Protein AF-A0A318HS80-F1 (afdb_monomer)

Mean predicted aligned error: 11.72 Å

Nearest PDB structures (foldseek):
  7biz-assembly2_B  TM=9.054E-01  e=2.515E-29  Bacteroides thetaiotaomicron
  8blw-assembly1_B  TM=9.350E-01  e=1.839E-28  Bacteroides thetaiotaomicron VPI-5482
  7biz-assembly1_A  TM=9.042E-01  e=4.080E-29  Bacteroides thetaiotaomicron
  9fct-assembly1_A  TM=7.811E-01  e=2.958E-12  Bacteroides thetaiotaomicron VPI-5482
  4e9k-assembly1_A-2  TM=7.019E-01  e=5.640E-12  Bacteroides ovatus ATCC 8483

Organism: NCBI:txid1122991

Radius of gyration: 33.53 Å; Cα contacts (8 Å, |Δi|>4): 1499; chains: 1; bounding box: 97×44×102 Å

Foldseek 3Di:
DDDDDPPPPPPPPDPQDLLQWFFQDDDQWDFWWQFWPFWFAAFWLCACVQVPDDPPDAGRVVRVSVCVQATPQNQHKHWRHAFQRKIKTFTRTWFFFDPPDFFKFFAFAADAQAFQWKWKKFAAPSQNPLDRPGDIFTQDKQCCPPPVVQKDAFKKKKWAADFQAWIKMAIPVGDIDTQGDAPVGRDGRGNPNDDRMDMGTGMAHHFQWDADPVPRDIGGAADDARTYRRYHVVPRRRRTHGQQSTADSVRHTDDDRTTGMMMITRRYHDANPNVTHRITMTRIMGGPCSVVRVVSNVVSLVPFWQFVLSKPDDADPQFKFQDDADPVQAWDWDWGDGRQKIWIKIGRRVVNDIATKMKGQAQDLADDDVPPQLRAFNHRAGPPRRRMWIKHADDAKHDWTFGGNHLFAAQWFWWKKAARNQLVCCQAVALVPFADPVRHRHDAAQKWKKKKKWFAGSVRDIDIDMDIQWDRPDPDLQPTKHQNAIAIDGRNVRGGGGIIMMGMAIDTADPVHHSRGRIMIIRGTSHDDPPDHRIDGDCPDDDPPPDDPPFFDFPWKADPVGHTDPDDDAAWMWTAGPVRDIDTDHDD

Solvent-accessible surface area (backbone atoms only — not comparable to full-atom values): 31114 Å² total; per-residue (Å²): 142,83,83,82,82,77,83,76,80,80,83,75,86,60,84,76,62,78,54,56,56,39,43,77,55,80,64,86,78,58,53,24,29,54,41,36,80,40,52,51,51,27,47,22,82,48,34,51,56,29,54,67,67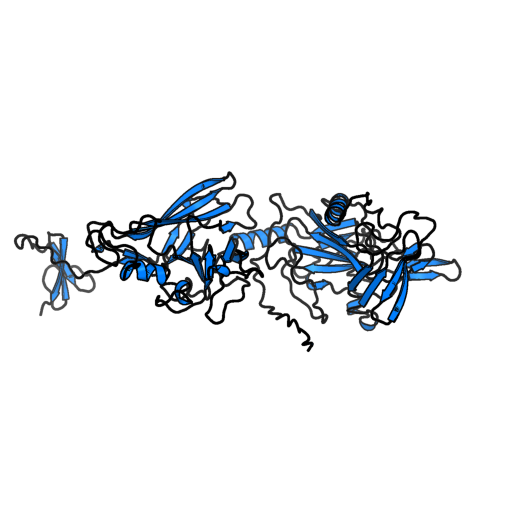,56,96,86,50,44,57,69,54,51,9,45,47,46,21,75,29,22,27,74,68,61,55,36,67,34,53,11,14,24,49,43,3,24,41,29,33,27,44,36,38,32,46,40,48,51,89,96,50,60,29,33,35,41,34,32,78,19,43,95,50,42,25,26,42,12,43,40,31,39,22,41,46,76,80,65,80,87,57,96,80,48,73,74,23,43,41,64,25,40,56,62,74,76,42,48,91,58,46,41,75,79,37,36,43,35,43,38,68,38,89,90,49,52,31,41,34,40,36,80,85,77,51,70,55,63,51,66,76,60,94,88,44,87,68,51,32,56,50,86,66,56,70,64,61,50,75,34,70,43,59,35,51,63,87,46,70,46,68,41,89,90,78,68,50,69,34,16,55,54,71,81,38,44,28,37,9,26,40,32,73,85,42,55,74,38,29,33,39,40,55,80,32,19,18,45,100,83,68,45,80,42,90,55,71,45,34,38,35,42,35,43,26,13,18,32,84,55,71,51,69,94,76,29,55,45,39,20,35,44,17,36,41,36,52,68,46,58,68,58,17,50,53,50,28,53,49,25,65,73,67,34,34,22,43,45,70,75,45,95,70,79,57,45,100,81,32,39,33,58,51,53,82,40,98,86,26,48,77,23,76,32,75,52,48,23,40,41,34,37,39,45,16,32,13,23,59,75,74,75,45,63,37,28,50,28,44,21,51,28,57,53,41,60,53,88,48,72,82,74,24,64,52,11,28,41,69,22,54,20,70,98,71,31,63,20,21,34,36,35,35,44,79,72,55,34,69,54,36,32,46,54,67,37,76,61,25,45,63,41,45,21,32,31,34,28,31,11,7,44,26,46,42,24,45,66,66,24,57,85,74,47,62,36,100,86,64,42,46,20,67,47,84,63,30,40,34,36,42,40,41,35,35,28,26,66,87,68,50,78,39,76,48,77,45,66,52,23,43,22,59,55,90,51,60,73,69,18,31,32,34,63,30,65,25,69,43,82,36,47,90,60,40,46,24,29,29,40,31,44,33,70,51,59,63,48,52,54,101,91,41,72,52,55,56,53,40,35,24,40,28,32,36,42,44,79,85,85,84,63,77,11,65,41,60,47,77,71,71,86,76,79,76,89,71,75,86,88,56,78,45,78,73,47,36,22,39,82,90,67,50,78,46,97,63,94,57,77,41,58,28,41,36,32,30,68,80,72,49,73,46,82,44,81,36,127

InterPro domains:
  IPR027828 Protein of unknown function DUF4465 [PF14717] (350-525)

Sequence (588 aa):
MNKTLLLVAVLSLFGANASAQQYFTKTTPGKYIYKVVDYSPAPGQFVNKLPMFETGDDATKMAQKCTESLANNKGDLVTLGAFGGSIIFHFDHSVANVAGQKDFLIEGNAFEGNSEPGIVMVSKDVNRNGIADDPWYELSGSADRETPNKLVYGYEVTYTASPMQDIPWTDNKGGSGKVERNTYHSQEYYPLWMPAKITYKGTLLPKNAKQDPDTGFWSLSGFNWGYVDNKANSDKEGNSFDIDWAVDQNRKKVKLDFIDFIKVYCAEQQMAGWLGETSTEVKGAEDLHIEESVAAIDKALKEGVATFDDVDVNLSSDGYYMGMESDNGEAKTSYYISGNYRFSLTNIKKWNSWNDFAISNRTETSFKKLFPDQFNSCVGHGYNNSSNYCVLYVFGQSAPIEVVGKAEGEVVRGLYLTNSAYTLSNILDGDGFSQGATGKKGFEKGDWLLLTITGIKADSSETKTEVYLADYRSSNTAEHYYIGDWQWVDLSGMGAIKELKFSFSGSRSNQWGLTTASYVCIDNINGTDDGKSGRKYITTGVERTLKNDDEKREVARYTIDGRRINGPVKGINIVKYADGTTKKVVVE

pLDDT: mean 90.86, std 14.36, range [24.42, 98.94]

Structure (mmCIF, N/CA/C/O backbone):
data_AF-A0A318HS80-F1
#
_entry.id   AF-A0A318HS80-F1
#
loop_
_atom_site.group_PDB
_atom_site.id
_atom_site.type_symbol
_atom_site.label_atom_id
_atom_site.label_alt_id
_atom_site.label_comp_id
_atom_site.label_asym_id
_atom_site.label_entity_id
_atom_site.label_seq_id
_atom_site.pdbx_PDB_ins_code
_atom_site.Cartn_x
_atom_site.Cartn_y
_atom_site.Cartn_z
_atom_site.occupancy
_atom_site.B_iso_or_eq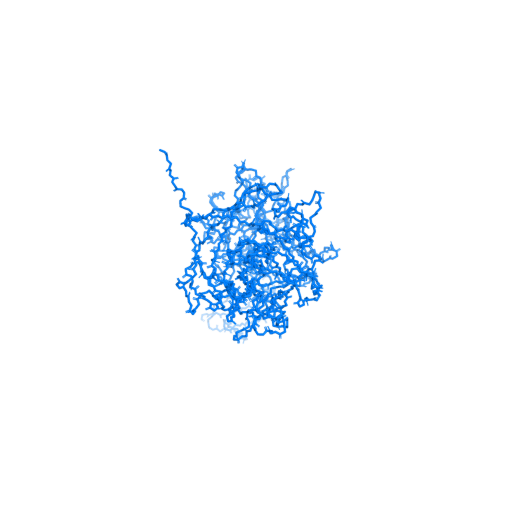uiv
_atom_site.auth_seq_id
_atom_site.auth_comp_id
_atom_site.auth_asym_id
_atom_site.auth_atom_id
_atom_site.pdbx_PDB_model_num
ATOM 1 N N . MET A 1 1 ? 30.690 -24.795 11.881 1.00 32.28 1 MET A N 1
ATOM 2 C CA . MET A 1 1 ? 29.846 -23.583 11.932 1.00 32.28 1 MET A CA 1
ATOM 3 C C . MET A 1 1 ? 29.705 -23.060 10.521 1.00 32.28 1 MET A C 1
ATOM 5 O O . MET A 1 1 ? 30.727 -22.802 9.909 1.00 32.28 1 MET A O 1
ATOM 9 N N . ASN A 1 2 ? 28.473 -23.054 10.011 1.00 26.20 2 ASN A N 1
ATOM 10 C CA . ASN A 1 2 ? 27.891 -22.117 9.040 1.00 26.20 2 ASN A CA 1
ATOM 11 C C . ASN A 1 2 ? 26.585 -22.763 8.571 1.00 26.20 2 ASN A C 1
ATOM 13 O O . ASN A 1 2 ? 26.559 -23.556 7.636 1.00 26.20 2 ASN A O 1
ATOM 17 N N . LYS A 1 3 ? 25.522 -22.518 9.346 1.00 27.53 3 LYS A N 1
ATOM 18 C CA . LYS A 1 3 ? 24.159 -22.906 8.989 1.00 27.53 3 LYS A CA 1
ATOM 19 C C . LYS A 1 3 ? 23.641 -21.865 8.005 1.00 27.53 3 LYS A C 1
ATOM 21 O O . LYS A 1 3 ? 23.478 -20.705 8.368 1.00 27.53 3 LYS A O 1
ATOM 26 N N . THR A 1 4 ? 23.422 -22.303 6.777 1.00 27.00 4 THR A N 1
ATOM 27 C CA . THR A 1 4 ? 22.710 -21.585 5.725 1.00 27.00 4 THR A CA 1
ATOM 28 C C . THR A 1 4 ? 21.303 -21.246 6.220 1.00 27.00 4 THR A C 1
ATOM 30 O O . THR A 1 4 ? 20.538 -22.148 6.564 1.00 27.00 4 THR A O 1
ATOM 33 N N . LEU A 1 5 ? 20.979 -19.955 6.301 1.00 27.30 5 LEU A N 1
ATOM 34 C CA . LEU A 1 5 ? 19.622 -19.478 6.554 1.00 27.30 5 LEU A CA 1
ATOM 35 C C . LEU A 1 5 ? 18.818 -19.688 5.261 1.00 27.30 5 LEU A C 1
ATOM 37 O O . LEU A 1 5 ? 19.005 -18.959 4.290 1.00 27.30 5 LEU A O 1
ATOM 41 N N . LEU A 1 6 ? 17.960 -20.709 5.221 1.00 24.42 6 LEU A N 1
ATOM 42 C CA . LEU A 1 6 ? 16.879 -20.761 4.240 1.00 24.42 6 LEU A CA 1
ATOM 43 C C . LEU A 1 6 ? 15.779 -19.814 4.731 1.00 24.42 6 LEU A C 1
ATOM 45 O O . LEU A 1 6 ? 15.060 -20.143 5.674 1.00 24.42 6 LEU A O 1
ATOM 49 N N . LEU A 1 7 ? 15.650 -18.648 4.097 1.00 26.38 7 LEU A N 1
ATOM 50 C CA . LEU A 1 7 ? 14.403 -17.890 4.131 1.00 26.38 7 LEU A CA 1
ATOM 51 C C . LEU A 1 7 ? 13.369 -18.678 3.323 1.00 26.38 7 LEU A C 1
ATOM 53 O O . LEU A 1 7 ? 13.391 -18.690 2.095 1.00 26.38 7 LEU A O 1
ATOM 57 N N . VAL A 1 8 ? 12.487 -19.380 4.026 1.00 24.80 8 VAL A N 1
ATOM 58 C CA . VAL A 1 8 ? 11.265 -19.926 3.441 1.00 24.80 8 VAL A CA 1
ATOM 59 C C . VAL A 1 8 ? 10.254 -18.786 3.434 1.00 24.80 8 VAL A C 1
ATOM 61 O O . VAL A 1 8 ? 9.654 -18.482 4.461 1.00 24.80 8 VAL A O 1
ATOM 64 N N . ALA A 1 9 ? 10.104 -18.123 2.288 1.00 27.89 9 ALA A N 1
ATOM 65 C CA . ALA A 1 9 ? 8.965 -17.252 2.039 1.00 27.89 9 ALA A CA 1
ATOM 66 C C . ALA A 1 9 ? 7.714 -18.140 1.988 1.00 27.89 9 ALA A C 1
ATOM 68 O O . ALA A 1 9 ? 7.537 -18.937 1.064 1.00 27.89 9 ALA A O 1
ATOM 69 N N . VAL A 1 10 ? 6.882 -18.063 3.024 1.00 28.00 10 VAL A N 1
ATOM 70 C CA . VAL A 1 10 ? 5.576 -18.720 3.037 1.00 28.00 10 VAL A CA 1
ATOM 71 C C . VAL A 1 10 ? 4.674 -17.912 2.108 1.00 28.00 10 VAL A C 1
ATOM 73 O O . VAL A 1 10 ? 4.146 -16.876 2.483 1.00 28.00 10 VAL A O 1
ATOM 76 N N . LEU A 1 11 ? 4.547 -18.369 0.862 1.00 35.28 11 LEU A N 1
ATOM 77 C CA . LEU A 1 11 ? 3.549 -17.885 -0.091 1.00 35.28 11 LEU A CA 1
ATOM 78 C C . LEU A 1 11 ? 2.165 -18.377 0.350 1.00 35.28 11 LEU A C 1
ATOM 80 O O . LEU A 1 11 ? 1.670 -19.401 -0.122 1.00 35.28 11 LEU A O 1
ATOM 84 N N . SER A 1 12 ? 1.532 -17.648 1.263 1.00 31.00 12 SER A N 1
ATOM 85 C CA . SER A 1 12 ? 0.092 -17.731 1.492 1.00 31.00 12 SER A CA 1
A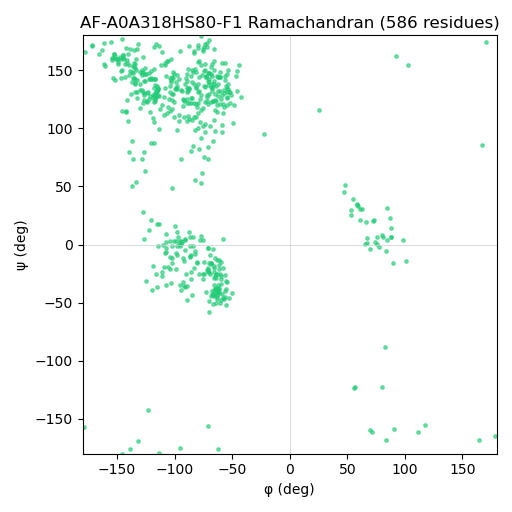TOM 86 C C . SER A 1 12 ? -0.625 -16.796 0.519 1.00 31.00 12 SER A C 1
ATOM 88 O O . SER A 1 12 ? -1.025 -15.694 0.869 1.00 31.00 12 SER A O 1
ATOM 90 N N . LEU A 1 13 ? -0.807 -17.256 -0.723 1.00 35.53 13 LEU A N 1
ATOM 91 C CA . LEU A 1 13 ? -1.817 -16.716 -1.641 1.00 35.53 13 LEU A CA 1
ATOM 92 C C . LEU A 1 13 ? -3.207 -17.144 -1.137 1.00 35.53 13 LEU A C 1
ATOM 94 O O . LEU A 1 13 ? -3.833 -18.051 -1.685 1.00 35.53 13 LEU A O 1
ATOM 98 N N . PHE A 1 14 ? -3.675 -16.520 -0.058 1.00 36.38 14 PHE A N 1
ATOM 99 C CA . PHE A 1 14 ? -5.106 -16.398 0.199 1.00 36.38 14 PHE A CA 1
ATOM 100 C C . PHE A 1 14 ? -5.572 -15.126 -0.495 1.00 36.38 14 PHE A C 1
ATOM 102 O O . PHE A 1 14 ? -4.862 -14.126 -0.471 1.00 36.38 14 PHE A O 1
ATOM 109 N N . GLY A 1 15 ? -6.706 -15.207 -1.197 1.00 36.09 15 GLY A N 1
ATOM 110 C CA . GLY A 1 15 ? -7.232 -14.119 -2.015 1.00 36.09 15 GLY A CA 1
ATOM 111 C C . GLY A 1 15 ? -7.247 -12.818 -1.228 1.00 36.09 15 GLY A C 1
ATOM 112 O O . GLY A 1 15 ? -8.083 -12.650 -0.346 1.00 36.09 15 GLY A O 1
ATOM 113 N N . ALA A 1 16 ? -6.294 -11.936 -1.536 1.00 38.00 16 ALA A N 1
ATOM 114 C CA . ALA A 1 16 ? -6.231 -10.605 -0.970 1.00 38.00 16 ALA A CA 1
ATOM 115 C C . ALA A 1 16 ? -7.552 -9.929 -1.322 1.00 38.00 16 ALA A C 1
ATOM 117 O O . ALA A 1 16 ? -7.865 -9.748 -2.501 1.00 38.00 16 ALA A O 1
ATOM 118 N N . ASN A 1 17 ? -8.345 -9.665 -0.286 1.00 46.44 17 ASN A N 1
ATOM 119 C CA . ASN A 1 17 ? -9.655 -9.057 -0.385 1.00 46.44 17 ASN A CA 1
ATOM 120 C C . ASN A 1 17 ? -9.595 -7.833 -1.314 1.00 46.44 17 ASN A C 1
ATOM 122 O O . ASN A 1 17 ? -8.629 -7.065 -1.298 1.00 46.44 17 ASN A O 1
ATOM 126 N N . ALA A 1 18 ? -10.673 -7.610 -2.066 1.00 43.62 18 ALA A N 1
ATOM 127 C CA . ALA A 1 18 ? -10.906 -6.406 -2.871 1.00 43.62 18 ALA A CA 1
ATOM 128 C C . ALA A 1 18 ? -10.895 -5.096 -2.040 1.00 43.62 18 ALA A C 1
ATOM 130 O O . ALA A 1 18 ? -11.176 -4.022 -2.558 1.00 43.62 18 ALA A O 1
ATOM 131 N N . SER A 1 19 ? -10.590 -5.175 -0.741 1.00 52.94 19 SER A N 1
ATOM 132 C CA . SER A 1 19 ? -10.599 -4.100 0.242 1.00 52.94 19 SER A CA 1
ATOM 133 C C . SER A 1 19 ? -9.298 -3.305 0.312 1.00 52.94 19 SER A C 1
ATOM 135 O O . SER A 1 19 ? -9.204 -2.481 1.213 1.00 52.94 19 SER A O 1
ATOM 137 N N . ALA A 1 20 ? -8.321 -3.533 -0.582 1.00 62.34 20 ALA A N 1
ATOM 138 C CA . ALA A 1 20 ? -6.996 -2.900 -0.536 1.00 62.34 20 ALA A CA 1
ATOM 139 C C . ALA A 1 20 ? -6.782 -1.727 -1.527 1.00 62.34 20 ALA A C 1
ATOM 141 O O . ALA A 1 20 ? -5.835 -0.964 -1.358 1.00 62.34 20 ALA A O 1
ATOM 142 N N . GLN A 1 21 ? -7.674 -1.514 -2.499 1.00 79.19 21 GLN A N 1
ATOM 143 C CA . GLN A 1 21 ? -7.544 -0.410 -3.465 1.00 79.19 21 GLN A CA 1
ATOM 144 C C . GLN A 1 21 ? -7.556 0.960 -2.780 1.00 79.19 21 GLN A C 1
ATOM 146 O O . GLN A 1 21 ? -8.198 1.128 -1.736 1.00 79.19 21 GLN A O 1
ATOM 151 N N . GLN A 1 22 ? -6.841 1.931 -3.341 1.00 80.88 22 GLN A N 1
ATOM 152 C CA . GLN A 1 22 ? -6.617 3.214 -2.683 1.00 80.88 22 GLN A CA 1
ATOM 153 C C . GLN A 1 22 ? -6.353 4.365 -3.657 1.00 80.88 22 GLN A C 1
ATOM 155 O O . GLN A 1 22 ? -5.950 4.181 -4.803 1.00 80.88 22 GLN A O 1
ATOM 160 N N . TYR A 1 23 ? -6.543 5.578 -3.141 1.00 84.38 23 TYR A N 1
ATOM 161 C CA . TYR A 1 23 ? -5.979 6.795 -3.711 1.00 84.38 23 TYR A CA 1
ATOM 162 C C . TYR A 1 23 ? -4.653 7.115 -3.013 1.00 84.38 23 TYR A C 1
ATOM 164 O O . TYR A 1 23 ? -4.592 7.141 -1.781 1.00 84.38 23 TYR A O 1
ATOM 172 N N . PHE A 1 24 ? -3.616 7.432 -3.788 1.00 80.94 24 PHE A N 1
ATOM 173 C CA . PHE A 1 24 ? -2.344 7.957 -3.280 1.00 80.94 24 PHE A CA 1
ATOM 174 C C . PHE A 1 24 ? -2.395 9.472 -3.044 1.00 80.94 24 PHE A C 1
ATOM 176 O O . PHE A 1 24 ? -1.580 10.013 -2.293 1.00 80.94 24 PHE A O 1
ATOM 183 N N . THR A 1 25 ? -3.346 10.177 -3.670 1.00 72.75 25 THR A N 1
ATOM 184 C CA . THR A 1 25 ? -3.517 11.631 -3.525 1.00 72.75 25 THR A CA 1
ATOM 185 C C . THR A 1 25 ? -4.968 12.037 -3.255 1.00 72.75 25 THR A C 1
ATOM 187 O O . THR A 1 25 ? -5.877 11.215 -3.257 1.00 72.75 25 THR A O 1
ATOM 190 N N . LYS A 1 26 ? -5.179 13.326 -2.951 1.00 52.12 26 LYS A N 1
ATOM 191 C CA . LYS A 1 26 ? -6.483 13.907 -2.586 1.00 52.12 26 LYS A CA 1
ATOM 192 C C . LYS A 1 26 ? -7.195 14.622 -3.753 1.00 52.12 26 LYS A C 1
ATOM 194 O O . LYS A 1 26 ? -8.218 15.261 -3.519 1.00 52.12 26 LYS A O 1
ATOM 199 N N . THR A 1 27 ? -6.639 14.605 -4.965 1.00 62.78 27 THR A N 1
ATOM 200 C CA . THR A 1 27 ? -7.206 15.285 -6.146 1.00 62.78 27 THR A CA 1
ATOM 201 C C . THR A 1 27 ? -8.051 14.337 -6.992 1.00 62.78 27 THR A C 1
ATOM 203 O O . THR A 1 27 ? -7.996 13.128 -6.799 1.00 62.78 27 THR A O 1
ATOM 206 N N . THR A 1 28 ? -8.845 14.878 -7.924 1.00 77.75 28 THR A N 1
ATOM 207 C CA . THR A 1 28 ? -9.486 14.069 -8.972 1.00 77.75 28 THR A CA 1
ATOM 208 C C . THR A 1 28 ? -8.414 13.222 -9.667 1.00 77.75 28 THR A C 1
ATOM 210 O O . THR A 1 28 ? -7.469 13.828 -10.181 1.00 77.75 28 THR A O 1
ATOM 213 N N . PRO A 1 29 ? -8.543 11.882 -9.666 1.00 84.38 29 PRO A N 1
ATOM 214 C CA . PRO A 1 29 ? -7.537 10.984 -10.218 1.00 84.38 29 PRO A CA 1
ATOM 215 C C . PRO A 1 29 ? -7.157 11.340 -11.652 1.00 84.38 29 PRO A C 1
ATOM 217 O O . PRO A 1 29 ? -8.020 11.584 -12.503 1.00 84.38 29 PRO A O 1
ATOM 220 N N . GLY A 1 30 ? -5.853 11.418 -11.898 1.00 89.25 30 GLY A N 1
ATOM 221 C CA . GLY A 1 30 ? -5.286 11.716 -13.203 1.00 89.25 30 GLY A CA 1
ATOM 222 C C . GLY A 1 30 ? -5.038 10.449 -14.014 1.00 89.25 30 GLY A C 1
ATOM 223 O O . GLY A 1 30 ? -4.583 9.443 -13.489 1.00 89.25 30 GLY A O 1
ATOM 224 N N . LYS A 1 31 ? -5.249 10.521 -15.331 1.00 94.62 31 LYS A N 1
ATOM 225 C CA . LYS A 1 31 ? -5.020 9.390 -16.245 1.00 94.62 31 LYS A CA 1
ATOM 226 C C . LYS A 1 31 ? -3.551 8.959 -16.359 1.00 94.62 31 LYS A C 1
ATOM 228 O O . LYS A 1 31 ? -3.254 7.879 -16.848 1.00 94.62 31 LYS A O 1
ATOM 233 N N . TYR A 1 32 ? -2.620 9.831 -15.994 1.00 97.69 32 TYR A N 1
ATOM 234 C CA . TYR A 1 32 ? -1.205 9.699 -16.330 1.00 97.69 32 TYR A CA 1
ATOM 235 C C . TYR A 1 32 ? -0.357 9.408 -15.100 1.00 97.69 32 TYR A C 1
ATOM 237 O O . TYR A 1 32 ? -0.808 9.619 -13.976 1.00 97.69 32 TYR A O 1
ATOM 245 N N . ILE A 1 33 ? 0.893 8.984 -15.327 1.00 97.94 33 ILE A N 1
ATOM 246 C CA . ILE A 1 33 ? 1.892 8.804 -14.263 1.00 97.94 33 ILE A CA 1
ATOM 247 C C . ILE A 1 33 ? 1.818 9.973 -13.280 1.00 97.94 33 ILE A C 1
ATOM 249 O O . ILE A 1 33 ? 1.916 11.139 -13.674 1.00 97.94 33 ILE A O 1
ATOM 253 N N . TYR A 1 34 ? 1.680 9.649 -11.998 1.00 95.81 34 TYR A N 1
ATOM 254 C CA . TYR A 1 34 ? 1.715 10.639 -10.935 1.00 95.81 34 TYR A CA 1
ATOM 255 C C . TYR A 1 34 ? 3.145 10.846 -10.440 1.00 95.81 34 TYR A C 1
ATOM 257 O O . TYR A 1 34 ? 3.602 11.984 -10.311 1.00 95.81 34 TYR A O 1
ATOM 265 N N . LYS A 1 35 ? 3.867 9.747 -10.181 1.00 96.00 35 LYS A N 1
ATOM 266 C CA . LYS A 1 35 ? 5.200 9.804 -9.577 1.00 96.00 35 LYS A CA 1
ATOM 267 C C . LYS A 1 35 ? 6.075 8.605 -9.935 1.00 96.00 35 LYS A C 1
ATOM 269 O O . LYS A 1 35 ? 5.611 7.470 -9.970 1.00 96.00 35 LYS A O 1
ATOM 274 N N . VAL A 1 36 ? 7.365 8.876 -10.122 1.00 98.50 36 VAL A N 1
ATOM 275 C CA . VAL A 1 36 ? 8.447 7.884 -10.160 1.00 98.50 36 VAL A CA 1
ATOM 276 C C . VAL A 1 36 ? 9.027 7.752 -8.750 1.00 98.50 36 VAL A C 1
ATOM 278 O O . VAL A 1 36 ? 9.418 8.749 -8.139 1.00 98.50 36 VAL A O 1
ATOM 281 N N . VAL A 1 37 ? 9.056 6.530 -8.220 1.00 97.06 37 VAL A N 1
ATOM 282 C CA . VAL A 1 37 ? 9.499 6.230 -6.845 1.00 97.06 37 VAL A CA 1
ATOM 283 C C . VAL A 1 37 ? 10.890 5.608 -6.781 1.00 97.06 37 VAL A C 1
ATOM 285 O O . VAL A 1 37 ? 11.542 5.724 -5.749 1.00 97.06 37 VAL A O 1
ATOM 288 N N . ASP A 1 38 ? 11.362 5.014 -7.878 1.00 98.38 38 ASP A N 1
ATOM 289 C CA . ASP A 1 38 ? 12.733 4.522 -8.014 1.00 98.38 38 ASP A CA 1
ATOM 290 C C . ASP A 1 38 ? 13.218 4.662 -9.462 1.00 98.38 38 ASP A C 1
ATOM 292 O O . ASP A 1 38 ? 12.452 4.476 -10.411 1.00 98.38 38 ASP A O 1
ATOM 296 N N . TYR A 1 39 ? 14.499 4.990 -9.620 1.00 98.75 39 TYR A N 1
ATOM 297 C CA . TYR A 1 39 ? 15.180 5.031 -10.910 1.00 98.75 39 TYR A CA 1
ATOM 298 C C . TYR A 1 39 ? 16.608 4.509 -10.753 1.00 98.75 39 TYR A C 1
ATOM 300 O O . TYR A 1 39 ? 17.447 5.100 -10.067 1.00 98.75 39 TYR A O 1
ATOM 308 N N . SER A 1 40 ? 16.870 3.384 -11.410 1.00 98.50 40 SER A N 1
ATOM 309 C CA . SER A 1 40 ? 18.100 2.611 -11.298 1.00 98.50 40 SER A CA 1
ATOM 310 C C . SER A 1 40 ? 18.552 2.189 -12.698 1.00 98.50 40 SER A C 1
ATOM 312 O O . SER A 1 40 ? 18.366 1.028 -13.072 1.00 98.50 40 SER A O 1
ATOM 314 N N . PRO A 1 41 ? 19.084 3.121 -13.511 1.00 98.75 41 PRO A N 1
ATOM 315 C CA . PRO A 1 41 ? 19.527 2.829 -14.868 1.00 98.75 41 PRO A CA 1
ATOM 316 C C . PRO A 1 41 ? 20.820 2.014 -14.864 1.00 98.75 41 PRO A C 1
ATOM 318 O O . PRO A 1 41 ? 21.710 2.223 -14.037 1.00 98.75 41 PRO A O 1
ATOM 321 N N . ALA A 1 42 ? 20.952 1.118 -15.835 1.00 98.81 42 ALA A N 1
ATOM 322 C CA . ALA A 1 42 ? 22.221 0.478 -16.144 1.00 98.81 42 ALA A CA 1
ATOM 323 C C . ALA A 1 42 ? 23.082 1.434 -16.988 1.00 98.81 42 ALA A C 1
ATOM 325 O O . ALA A 1 42 ? 22.584 2.459 -17.446 1.00 98.81 42 ALA A O 1
ATOM 326 N N . PRO A 1 43 ? 24.373 1.144 -17.213 1.00 98.75 43 PRO A N 1
ATOM 327 C CA . PRO A 1 43 ? 25.217 2.005 -18.032 1.00 98.75 43 PRO A CA 1
ATOM 328 C C . PRO A 1 43 ? 24.704 2.150 -19.472 1.00 98.75 43 PRO A C 1
ATOM 330 O O . PRO A 1 43 ? 24.224 1.175 -20.049 1.00 98.75 43 PRO A O 1
ATOM 333 N N . GLY A 1 44 ? 24.863 3.337 -20.061 1.00 98.12 44 GLY A N 1
ATOM 334 C CA . GLY A 1 44 ? 24.395 3.620 -21.421 1.00 98.12 44 GLY A CA 1
ATOM 335 C C . GLY A 1 44 ? 24.733 5.025 -21.923 1.00 98.12 44 GLY A C 1
ATOM 336 O O . GLY A 1 44 ? 25.108 5.915 -21.155 1.00 98.12 44 GLY A O 1
ATOM 337 N N . GLN A 1 45 ? 24.595 5.235 -23.228 1.00 97.31 45 GLN A N 1
ATOM 338 C CA . GLN A 1 45 ? 24.983 6.444 -23.949 1.00 97.31 45 GLN A CA 1
ATOM 339 C C . GLN A 1 45 ? 24.109 7.667 -23.652 1.00 97.31 45 GLN A C 1
ATOM 341 O O . GLN A 1 45 ? 24.520 8.792 -23.948 1.00 97.31 45 GLN A O 1
ATOM 346 N N . PHE A 1 46 ? 22.924 7.483 -23.067 1.00 97.94 46 PHE A N 1
ATOM 347 C CA . PHE A 1 46 ? 22.040 8.568 -22.620 1.00 97.94 46 PHE A CA 1
ATOM 348 C C . PHE A 1 46 ? 21.994 8.730 -21.097 1.00 97.94 46 PHE A C 1
ATOM 350 O O . PHE A 1 46 ? 21.442 9.713 -20.589 1.00 97.94 46 PHE A O 1
ATOM 357 N N . VAL A 1 47 ? 22.627 7.819 -20.355 1.00 98.38 47 VAL A N 1
ATOM 358 C CA . VAL A 1 47 ? 22.718 7.902 -18.896 1.00 98.38 47 VAL A CA 1
ATOM 359 C C . VAL A 1 47 ? 23.452 9.186 -18.514 1.00 98.38 47 VAL A C 1
ATOM 361 O O . VAL A 1 47 ? 24.342 9.659 -19.229 1.00 98.38 47 VAL A O 1
ATOM 364 N N . ASN A 1 48 ? 23.017 9.791 -17.406 1.00 98.38 48 ASN A N 1
ATOM 365 C CA . ASN A 1 48 ? 23.397 11.130 -16.943 1.00 98.38 48 ASN A CA 1
ATOM 366 C C . ASN A 1 48 ? 22.916 12.298 -17.834 1.00 98.38 48 ASN A C 1
ATOM 368 O O . ASN A 1 48 ? 23.207 13.446 -17.499 1.00 98.38 48 ASN A O 1
ATOM 372 N N . LYS A 1 49 ? 22.180 12.047 -18.930 1.00 97.94 49 LYS A N 1
ATOM 373 C CA . LYS A 1 49 ? 21.538 13.082 -19.766 1.00 97.94 49 LYS A CA 1
ATOM 374 C C . LYS A 1 49 ? 20.012 13.027 -19.757 1.00 97.94 49 LYS A C 1
ATOM 376 O O . LYS A 1 49 ? 19.400 14.091 -19.804 1.00 97.94 49 LYS A O 1
ATOM 381 N N . LEU A 1 50 ? 19.413 11.835 -19.706 1.00 97.69 50 LEU A N 1
ATOM 382 C CA . LEU A 1 50 ? 17.961 11.626 -19.796 1.00 97.69 50 LEU A CA 1
ATOM 383 C C . LEU A 1 50 ? 17.435 10.789 -18.603 1.00 97.69 50 LEU A C 1
ATOM 385 O O . LEU A 1 50 ? 17.241 9.586 -18.746 1.00 97.69 50 LEU A O 1
ATOM 389 N N . PRO A 1 51 ? 17.226 11.383 -17.411 1.00 98.00 51 PRO A N 1
ATOM 390 C CA . PRO A 1 51 ? 17.364 12.807 -17.102 1.00 98.00 51 PRO A CA 1
ATOM 391 C C . PRO A 1 51 ? 18.807 13.236 -16.793 1.00 98.00 51 PRO A C 1
ATOM 393 O O . PRO A 1 51 ? 19.697 12.419 -16.538 1.00 98.00 51 PRO A O 1
ATOM 396 N N . MET A 1 52 ? 19.035 14.552 -16.820 1.00 98.00 52 MET A N 1
ATOM 397 C CA . MET A 1 52 ? 20.346 15.158 -16.585 1.00 98.00 52 MET A CA 1
ATOM 398 C C . MET A 1 52 ? 20.779 14.990 -15.125 1.00 98.00 52 MET A C 1
ATOM 400 O O . MET A 1 52 ? 20.106 15.482 -14.215 1.00 98.00 52 MET A O 1
ATOM 404 N N . PHE A 1 53 ? 21.935 14.363 -14.916 1.00 98.38 53 PHE A N 1
ATOM 405 C CA . PHE A 1 53 ? 22.590 14.318 -13.610 1.00 98.38 53 PHE A CA 1
ATOM 406 C C . PHE A 1 53 ? 23.348 15.620 -13.342 1.00 98.38 53 PHE A C 1
ATOM 408 O O . PHE A 1 53 ? 24.069 16.127 -14.203 1.00 98.38 53 PHE A O 1
ATOM 415 N N . GLU A 1 54 ? 23.250 16.115 -12.114 1.00 98.06 54 GLU A N 1
ATOM 416 C CA . GLU A 1 54 ? 24.047 17.222 -11.602 1.00 98.06 54 GLU A CA 1
ATOM 417 C C . GLU A 1 54 ? 24.816 16.785 -10.352 1.00 98.06 54 GLU A C 1
ATOM 419 O O . GLU A 1 54 ? 24.365 15.959 -9.558 1.00 98.06 54 GLU A O 1
ATOM 424 N N . THR A 1 55 ? 26.007 17.352 -10.151 1.00 97.19 55 THR A N 1
ATOM 425 C CA . THR A 1 55 ? 26.833 17.043 -8.979 1.00 97.19 55 THR A CA 1
ATOM 426 C C . THR A 1 55 ? 26.046 17.265 -7.683 1.00 97.19 55 THR A C 1
ATOM 428 O O . THR A 1 55 ? 25.647 18.387 -7.378 1.00 97.19 55 THR A O 1
ATOM 431 N N . GLY A 1 56 ? 25.888 16.204 -6.887 1.00 95.81 56 GLY A N 1
ATOM 432 C CA . GLY A 1 56 ? 25.118 16.226 -5.638 1.00 95.81 56 GLY A CA 1
ATOM 433 C C . GLY A 1 56 ? 23.691 15.684 -5.764 1.00 95.81 56 GLY A C 1
ATOM 434 O O . GLY A 1 56 ? 22.944 15.729 -4.778 1.00 95.81 56 GLY A O 1
ATOM 435 N N . ASP A 1 57 ? 23.306 15.180 -6.936 1.00 98.38 57 ASP A N 1
ATOM 436 C CA . ASP A 1 57 ? 22.117 14.348 -7.080 1.00 98.38 57 ASP A CA 1
ATOM 437 C C . ASP A 1 57 ? 22.324 12.968 -6.452 1.00 98.38 57 ASP A C 1
ATOM 439 O O . ASP A 1 57 ? 23.371 12.335 -6.601 1.00 98.38 57 ASP A O 1
ATOM 443 N N . ASP A 1 58 ? 21.299 12.512 -5.740 1.00 97.81 58 ASP A N 1
ATOM 444 C CA . ASP A 1 58 ? 21.175 11.170 -5.184 1.00 97.81 58 ASP A CA 1
ATOM 445 C C . ASP A 1 58 ? 20.014 10.424 -5.870 1.00 97.81 58 ASP A C 1
ATOM 447 O O . ASP A 1 58 ? 19.347 10.961 -6.758 1.00 97.81 58 ASP A O 1
ATOM 451 N N . ALA A 1 59 ? 19.757 9.178 -5.463 1.00 97.56 59 ALA A N 1
ATOM 452 C CA . ALA A 1 59 ? 18.688 8.364 -6.045 1.00 97.56 59 ALA A CA 1
ATOM 453 C C . ALA A 1 59 ? 17.306 9.042 -5.956 1.00 97.56 59 ALA A C 1
ATOM 455 O O . ALA A 1 59 ? 16.550 9.026 -6.926 1.00 97.56 59 ALA A O 1
ATOM 456 N N . THR A 1 60 ? 17.001 9.700 -4.832 1.00 97.44 60 THR A N 1
ATOM 457 C CA . THR A 1 60 ? 15.728 10.407 -4.622 1.00 97.44 60 THR A CA 1
ATOM 458 C C . THR A 1 60 ? 15.562 11.557 -5.610 1.00 97.44 60 THR A C 1
ATOM 460 O O . THR A 1 60 ? 14.512 11.683 -6.241 1.00 97.44 60 THR A O 1
ATOM 463 N N . LYS A 1 61 ? 16.597 12.385 -5.789 1.00 98.56 61 LYS A N 1
ATOM 464 C CA . LYS A 1 61 ? 16.570 13.491 -6.756 1.00 98.56 61 LYS A CA 1
ATOM 465 C C . LYS A 1 61 ? 16.490 12.996 -8.194 1.00 98.56 61 LYS A C 1
ATOM 467 O O . LYS A 1 61 ? 15.757 13.575 -8.991 1.00 98.56 61 LYS A O 1
ATOM 472 N N . MET A 1 62 ? 17.189 11.915 -8.531 1.00 98.75 62 MET A N 1
ATOM 473 C CA . MET A 1 62 ? 17.129 11.348 -9.879 1.00 98.75 62 MET A CA 1
ATOM 474 C C . MET A 1 62 ? 15.748 10.754 -10.196 1.00 98.75 62 MET A C 1
ATOM 476 O O . MET A 1 62 ? 15.222 10.994 -11.284 1.00 98.75 62 MET A O 1
ATOM 480 N N . ALA A 1 63 ? 15.101 10.080 -9.240 1.00 98.62 63 ALA A N 1
ATOM 481 C CA . ALA A 1 63 ? 13.704 9.654 -9.370 1.00 98.62 63 ALA A CA 1
ATOM 482 C C . ALA A 1 63 ? 12.744 10.855 -9.485 1.00 98.62 63 ALA A C 1
ATOM 484 O O . ALA A 1 63 ? 11.809 10.845 -10.292 1.00 98.62 63 ALA A O 1
ATOM 485 N N . GLN A 1 64 ? 13.000 11.941 -8.748 1.00 98.62 64 GLN A N 1
ATOM 486 C CA . GLN A 1 64 ? 12.234 13.179 -8.886 1.00 98.62 64 GLN A CA 1
ATOM 487 C C . GLN A 1 64 ? 12.386 13.800 -10.285 1.00 98.62 64 GLN A C 1
ATOM 489 O O . GLN A 1 64 ? 11.382 14.164 -10.889 1.00 98.62 64 GLN A O 1
ATOM 494 N N . LYS A 1 65 ? 13.593 13.855 -10.853 1.00 98.75 65 LYS A N 1
ATOM 495 C CA . LYS A 1 65 ? 13.806 14.339 -12.229 1.00 98.75 65 LYS A CA 1
ATOM 496 C C . LYS A 1 65 ? 13.089 13.472 -13.272 1.00 98.75 65 LYS A C 1
ATOM 498 O O . LYS A 1 65 ? 12.546 13.996 -14.244 1.00 98.75 65 LYS A O 1
ATOM 503 N N . CYS A 1 66 ? 13.009 12.157 -13.052 1.00 98.81 66 CYS A N 1
ATOM 504 C CA . CYS A 1 66 ? 12.180 11.274 -13.880 1.00 98.81 66 CYS A CA 1
ATOM 505 C C . CYS A 1 66 ? 10.687 11.608 -13.741 1.00 98.81 66 CYS A C 1
ATOM 507 O O . CYS A 1 66 ? 9.983 11.705 -14.743 1.00 98.81 66 CYS A O 1
ATOM 509 N N . THR A 1 67 ? 10.205 11.862 -12.518 1.00 98.56 67 THR A N 1
ATOM 510 C CA . THR A 1 67 ? 8.831 12.350 -12.283 1.00 98.56 67 THR A CA 1
ATOM 511 C C . THR A 1 67 ? 8.582 13.643 -13.054 1.00 98.56 67 THR A C 1
ATOM 513 O O . THR A 1 67 ? 7.576 13.779 -13.741 1.00 98.56 67 THR A O 1
ATOM 516 N N . GLU A 1 68 ? 9.523 14.582 -13.001 1.00 98.25 68 GLU A N 1
ATOM 517 C CA . GLU A 1 68 ? 9.440 15.850 -13.718 1.00 98.25 68 GLU A CA 1
ATOM 518 C C . GLU A 1 68 ? 9.483 15.695 -15.241 1.00 98.25 68 GLU A C 1
ATOM 520 O O . GLU A 1 68 ? 9.043 16.622 -15.910 1.00 98.25 68 GLU A O 1
ATOM 525 N N . SER A 1 69 ? 9.954 14.567 -15.773 1.00 98.31 69 SER A N 1
ATOM 526 C CA . SER A 1 69 ? 9.993 14.267 -17.213 1.00 98.31 69 SER A CA 1
ATOM 527 C C . SER A 1 69 ? 8.718 13.552 -17.690 1.00 98.31 69 SER A C 1
ATOM 529 O O . SER A 1 69 ? 8.211 13.811 -18.778 1.00 98.31 69 SER A O 1
ATOM 531 N N . LEU A 1 70 ? 8.164 12.664 -16.857 1.00 98.38 70 LEU A N 1
ATOM 532 C CA . LEU A 1 70 ? 7.123 11.714 -17.268 1.00 98.38 70 LEU A CA 1
ATOM 533 C C . LEU A 1 70 ? 5.725 12.046 -16.736 1.00 98.38 70 LEU A C 1
ATOM 535 O O . LEU A 1 70 ? 4.726 11.781 -17.409 1.00 98.38 70 LEU A O 1
ATOM 539 N N . ALA A 1 71 ? 5.627 12.591 -15.521 1.00 95.75 71 ALA A N 1
ATOM 540 C CA . ALA A 1 71 ? 4.350 12.716 -14.832 1.00 95.75 71 ALA A CA 1
ATOM 541 C C . ALA A 1 71 ? 3.413 13.720 -15.509 1.00 95.75 71 ALA A C 1
ATOM 543 O O . ALA A 1 71 ? 3.854 14.697 -16.119 1.00 95.75 71 ALA A O 1
ATOM 544 N N . ASN A 1 72 ? 2.106 13.511 -15.346 1.00 93.06 72 ASN A N 1
ATOM 545 C CA . ASN A 1 72 ? 1.060 14.391 -15.876 1.00 93.06 72 ASN A CA 1
ATOM 546 C C . ASN A 1 72 ? 1.165 14.624 -17.397 1.00 93.06 72 ASN A C 1
ATOM 548 O O . ASN A 1 72 ? 0.932 15.736 -17.872 1.00 93.06 72 ASN A O 1
ATOM 552 N N . ASN A 1 73 ? 1.519 13.577 -18.154 1.00 95.00 73 ASN A N 1
ATOM 553 C CA . ASN A 1 73 ? 1.616 13.586 -19.619 1.00 95.00 73 ASN A CA 1
ATOM 554 C C . ASN A 1 73 ? 2.609 14.605 -20.197 1.00 95.00 73 ASN A C 1
ATOM 556 O O . ASN A 1 73 ? 2.380 15.171 -21.266 1.00 95.00 73 ASN A O 1
ATOM 560 N N . LYS A 1 74 ? 3.711 14.874 -19.490 1.00 94.88 74 LYS A N 1
ATOM 561 C CA . LYS A 1 74 ? 4.774 15.729 -20.034 1.00 94.88 74 LYS A CA 1
ATOM 562 C C . LYS A 1 74 ? 5.423 15.124 -21.276 1.00 94.88 74 LYS A C 1
ATOM 564 O O . LYS A 1 74 ? 5.682 15.851 -22.231 1.00 94.88 74 LYS A O 1
ATOM 569 N N . GLY A 1 75 ? 5.611 13.804 -21.287 1.00 91.19 75 GLY A N 1
ATOM 570 C CA . GLY A 1 75 ? 6.055 13.085 -22.477 1.00 91.19 75 GLY A CA 1
ATOM 571 C C . GLY A 1 75 ? 7.529 13.295 -22.833 1.00 91.19 75 GLY A C 1
ATOM 572 O O . GLY A 1 75 ? 7.883 13.109 -24.000 1.00 91.19 75 GLY A O 1
ATOM 573 N N . ASP A 1 76 ? 8.376 13.707 -21.882 1.00 97.06 76 ASP A N 1
ATOM 574 C CA . ASP A 1 76 ? 9.829 13.717 -22.077 1.00 97.06 76 ASP A CA 1
ATOM 575 C C . ASP A 1 76 ? 10.388 12.286 -21.984 1.00 97.06 76 ASP A C 1
ATOM 577 O O . ASP A 1 76 ? 9.703 11.362 -21.553 1.00 97.06 76 ASP A O 1
ATOM 581 N N . LEU A 1 77 ? 11.636 12.084 -22.407 1.00 97.12 77 LEU A N 1
ATOM 582 C CA . LEU A 1 77 ? 12.245 10.755 -22.484 1.00 97.12 77 LEU A CA 1
ATOM 583 C C . LEU A 1 77 ? 13.157 10.475 -21.283 1.00 97.12 77 LEU A C 1
ATOM 585 O O . LEU A 1 77 ? 14.010 11.298 -20.943 1.00 97.12 77 LEU A O 1
ATOM 589 N N . VAL A 1 78 ? 13.018 9.291 -20.690 1.00 98.75 78 VAL A N 1
ATOM 590 C CA . VAL A 1 78 ? 13.925 8.741 -19.674 1.00 98.75 78 VAL A CA 1
ATOM 591 C C . VAL A 1 78 ? 14.582 7.484 -20.227 1.00 98.75 78 VAL A C 1
ATOM 593 O O . VAL A 1 78 ? 13.882 6.608 -20.733 1.00 98.75 78 VAL A O 1
ATOM 596 N N . THR A 1 79 ? 15.909 7.394 -20.110 1.00 98.69 79 THR A N 1
ATOM 597 C CA . THR A 1 79 ? 16.663 6.217 -20.549 1.00 98.69 79 THR A CA 1
ATOM 598 C C . THR A 1 79 ? 16.800 5.179 -19.446 1.00 98.69 79 THR A C 1
ATOM 600 O O . THR A 1 79 ? 16.921 5.548 -18.281 1.00 98.69 79 THR A O 1
ATOM 603 N N . LEU A 1 80 ? 16.813 3.888 -19.775 1.00 98.81 80 LEU A N 1
ATOM 604 C CA . LEU A 1 80 ? 17.119 2.840 -18.792 1.00 98.81 80 LEU A CA 1
ATOM 605 C C . LEU A 1 80 ? 18.551 2.300 -18.915 1.00 98.81 80 LEU A C 1
ATOM 607 O O . LEU A 1 80 ? 19.054 1.702 -17.963 1.00 98.81 80 LEU A O 1
ATOM 611 N N . GLY A 1 81 ? 19.237 2.555 -20.026 1.00 98.50 81 GLY A N 1
ATOM 612 C CA . GLY A 1 81 ? 20.532 1.965 -20.348 1.00 98.50 81 GLY A CA 1
ATOM 613 C C . GLY A 1 81 ? 20.436 0.470 -20.671 1.00 98.50 81 GLY A C 1
ATOM 614 O O . GLY A 1 81 ? 19.376 -0.056 -21.013 1.00 98.50 81 GLY A O 1
ATOM 615 N N . ALA A 1 82 ? 21.569 -0.226 -20.560 1.00 98.62 82 ALA A N 1
ATOM 616 C CA . ALA A 1 82 ? 21.684 -1.655 -20.862 1.00 98.62 82 ALA A CA 1
ATOM 617 C C . ALA A 1 82 ? 20.809 -2.565 -19.961 1.00 98.62 82 ALA A C 1
ATOM 619 O O . ALA A 1 82 ? 20.064 -2.107 -19.089 1.00 98.62 82 ALA A O 1
ATOM 620 N N . PHE A 1 83 ? 20.923 -3.891 -20.131 1.00 98.81 83 PHE A N 1
ATOM 621 C CA . PHE A 1 83 ? 20.104 -4.865 -19.405 1.00 98.81 83 PHE A CA 1
ATOM 622 C C . PHE A 1 83 ? 20.004 -4.570 -17.904 1.00 98.81 83 PHE A C 1
ATOM 624 O O . PHE A 1 83 ? 21.021 -4.416 -17.213 1.00 98.81 83 PHE A O 1
ATOM 631 N N . GLY A 1 84 ? 18.773 -4.619 -17.398 1.00 98.62 84 GLY A N 1
ATOM 632 C CA . GLY A 1 84 ? 18.442 -4.545 -15.981 1.00 98.62 84 GLY A CA 1
ATOM 633 C C . GLY A 1 84 ? 18.222 -3.133 -15.453 1.00 98.62 84 GLY A C 1
ATOM 634 O O . GLY A 1 84 ? 17.596 -2.986 -14.401 1.00 98.62 84 GLY A O 1
ATOM 635 N N . GLY A 1 85 ? 18.661 -2.113 -16.194 1.00 98.81 85 GLY A N 1
ATOM 636 C CA . GLY A 1 85 ? 18.316 -0.733 -15.901 1.00 98.81 85 GLY A CA 1
ATOM 637 C C . GLY A 1 85 ? 16.804 -0.548 -15.848 1.00 98.81 85 GLY A C 1
ATOM 638 O O . GLY A 1 85 ? 16.083 -1.143 -16.651 1.00 98.81 85 GLY A O 1
ATOM 639 N N . SER A 1 86 ? 16.306 0.186 -14.854 1.00 98.88 86 SER A N 1
ATOM 640 C CA . SER A 1 86 ? 14.881 0.161 -14.522 1.00 98.88 86 SER A CA 1
ATOM 641 C C . SER A 1 86 ? 14.337 1.445 -13.912 1.00 98.88 86 SER A C 1
ATOM 643 O O . SER A 1 86 ? 15.074 2.259 -13.353 1.00 98.88 86 SER A O 1
ATOM 645 N N . ILE A 1 87 ? 13.018 1.588 -14.010 1.00 98.94 87 ILE A N 1
ATOM 646 C CA . ILE A 1 87 ? 12.225 2.662 -13.416 1.00 98.94 87 ILE A CA 1
ATOM 647 C C . ILE A 1 87 ? 10.985 2.071 -12.747 1.00 98.94 87 ILE A C 1
ATOM 649 O O . ILE A 1 87 ? 10.393 1.126 -13.271 1.00 98.94 87 ILE A O 1
ATOM 653 N N . ILE A 1 88 ? 10.591 2.628 -11.600 1.00 98.88 88 ILE A N 1
ATOM 654 C CA . ILE A 1 88 ? 9.361 2.274 -10.887 1.00 98.88 88 ILE A CA 1
ATOM 655 C C . ILE A 1 88 ? 8.496 3.518 -10.736 1.00 98.88 88 ILE A C 1
ATOM 657 O O . ILE A 1 88 ? 8.953 4.537 -10.215 1.00 98.88 88 ILE A O 1
ATOM 661 N N . PHE A 1 89 ? 7.236 3.432 -11.147 1.00 98.69 89 PHE A N 1
ATOM 662 C CA . PHE A 1 89 ? 6.274 4.523 -11.045 1.00 98.69 89 PHE A CA 1
ATOM 663 C C . PHE A 1 89 ? 4.893 4.031 -10.612 1.00 98.69 89 PHE A C 1
ATOM 665 O O . PHE A 1 89 ? 4.614 2.832 -10.601 1.00 98.69 89 PHE A O 1
ATOM 672 N N . HIS A 1 90 ? 4.033 4.981 -10.258 1.00 97.56 90 HIS A N 1
ATOM 673 C CA . HIS A 1 90 ? 2.624 4.737 -9.981 1.00 97.56 90 HIS A CA 1
ATOM 674 C C . HIS A 1 90 ? 1.739 5.891 -10.465 1.00 97.56 90 HIS A C 1
ATOM 676 O O . HIS A 1 90 ? 2.198 7.025 -10.672 1.00 97.56 90 HIS A O 1
ATOM 682 N N . PHE A 1 91 ? 0.456 5.583 -10.635 1.00 96.81 91 PHE A N 1
ATOM 683 C CA . PHE A 1 91 ? -0.615 6.564 -10.799 1.00 96.81 91 PHE A CA 1
ATOM 684 C C . PHE A 1 91 ? -1.019 7.127 -9.430 1.00 96.81 91 PHE A C 1
ATOM 686 O O . PHE A 1 91 ? -0.565 6.660 -8.386 1.00 96.81 91 PHE A O 1
ATOM 693 N N . ASP A 1 92 ? -1.860 8.156 -9.390 1.00 92.25 92 ASP A N 1
ATOM 694 C CA . ASP A 1 92 ? -2.351 8.705 -8.118 1.00 92.25 92 ASP A CA 1
ATOM 695 C C . ASP A 1 92 ? -3.449 7.844 -7.461 1.00 92.25 92 ASP A C 1
ATOM 697 O O . ASP A 1 92 ? -4.013 8.232 -6.435 1.00 92.25 92 ASP A O 1
ATOM 701 N N . HIS A 1 93 ? -3.707 6.662 -8.018 1.00 91.88 93 HIS A N 1
ATOM 702 C CA . HIS A 1 93 ? -4.716 5.692 -7.618 1.00 91.88 93 HIS A CA 1
ATOM 703 C C . HIS A 1 93 ? -4.283 4.263 -8.002 1.00 91.88 93 HIS A C 1
ATOM 705 O O . HIS A 1 93 ? -3.379 4.082 -8.820 1.00 91.88 93 HIS A O 1
ATOM 711 N N . SER A 1 94 ? -4.930 3.255 -7.413 1.00 94.44 94 SER A N 1
ATOM 712 C CA . SER A 1 94 ? -4.819 1.857 -7.849 1.00 94.44 94 SER A CA 1
ATOM 713 C C . SER A 1 94 ? -5.461 1.655 -9.230 1.00 94.44 94 SER A C 1
ATOM 715 O O . SER A 1 94 ? -6.612 2.043 -9.419 1.00 94.44 94 SER A O 1
ATOM 717 N N . VAL A 1 95 ? -4.774 0.987 -10.160 1.00 97.44 95 VAL A N 1
ATOM 718 C CA . VAL A 1 95 ? -5.287 0.677 -11.511 1.00 97.44 95 VAL A CA 1
ATOM 719 C C . VAL A 1 95 ? -6.060 -0.637 -11.485 1.00 97.44 95 VAL A C 1
ATOM 721 O O . VAL A 1 95 ? -5.505 -1.675 -11.109 1.00 97.44 95 VAL A O 1
ATOM 724 N N . ALA A 1 96 ? -7.334 -0.612 -11.875 1.00 95.50 96 ALA A N 1
ATOM 725 C CA . ALA A 1 96 ? -8.178 -1.803 -11.900 1.00 95.50 96 ALA A CA 1
ATOM 726 C C . ALA A 1 96 ? -7.766 -2.787 -13.005 1.00 95.50 96 ALA A C 1
ATOM 728 O O . ALA A 1 96 ? -7.442 -2.390 -14.119 1.00 95.50 96 ALA A O 1
ATOM 729 N N . ASN A 1 97 ? -7.851 -4.089 -12.711 1.00 96.69 97 ASN A N 1
ATOM 730 C CA . ASN A 1 97 ? -7.825 -5.124 -13.743 1.00 96.69 97 ASN A CA 1
ATOM 731 C C . ASN A 1 97 ? -9.235 -5.300 -14.325 1.00 96.69 97 ASN A C 1
ATOM 733 O O . ASN A 1 97 ? -10.142 -5.821 -13.659 1.00 96.69 97 ASN A O 1
ATOM 737 N N . VAL A 1 98 ? -9.421 -4.868 -15.570 1.00 96.00 98 VAL A N 1
ATOM 738 C CA . VAL A 1 98 ? -10.683 -4.947 -16.295 1.00 96.00 98 VAL A CA 1
ATOM 739 C C . VAL A 1 98 ? -10.682 -6.188 -17.178 1.00 96.00 98 VAL A C 1
ATOM 741 O O . VAL A 1 98 ? -10.063 -6.254 -18.238 1.00 96.00 98 VAL A O 1
ATOM 744 N N . ALA A 1 99 ? -11.458 -7.185 -16.752 1.00 92.56 99 ALA A N 1
ATOM 745 C CA . ALA A 1 99 ? -11.494 -8.500 -17.379 1.00 92.56 99 ALA A CA 1
ATOM 746 C C . ALA A 1 99 ? -11.645 -8.444 -18.914 1.00 92.56 99 ALA A C 1
ATOM 748 O O . ALA A 1 99 ? -12.655 -7.976 -19.446 1.00 92.56 99 ALA A O 1
ATOM 749 N N . GLY A 1 100 ? -10.660 -9.013 -19.614 1.00 93.38 100 GLY A N 1
ATOM 750 C CA . GLY A 1 100 ? -10.647 -9.125 -21.074 1.00 93.38 100 GLY A CA 1
ATOM 751 C C . GLY A 1 100 ? -10.215 -7.860 -21.821 1.00 93.38 100 GLY A C 1
ATOM 752 O O . GLY A 1 100 ? -10.331 -7.841 -23.047 1.00 93.38 100 GLY A O 1
ATOM 753 N N . GLN A 1 101 ? -9.729 -6.834 -21.121 1.00 97.00 101 GLN A N 1
ATOM 754 C CA . GLN A 1 101 ? -9.238 -5.587 -21.707 1.00 97.00 101 GLN A CA 1
ATOM 755 C C . GLN A 1 101 ? -7.740 -5.384 -21.432 1.00 97.00 101 GLN A C 1
ATOM 757 O O . GLN A 1 101 ? -7.104 -6.168 -20.736 1.00 97.00 101 GLN A O 1
ATOM 762 N N . LYS A 1 102 ? -7.150 -4.360 -22.057 1.00 98.00 102 LYS A N 1
ATOM 763 C CA . LYS A 1 102 ? -5.854 -3.812 -21.642 1.00 98.00 102 LYS A CA 1
ATOM 764 C C . LYS A 1 102 ? -6.091 -2.756 -20.589 1.00 98.00 102 LYS A C 1
ATOM 766 O O . LYS A 1 102 ? -6.947 -1.915 -20.820 1.00 98.00 102 LYS A O 1
ATOM 771 N N . ASP A 1 103 ? -5.332 -2.773 -19.509 1.00 98.50 103 ASP A N 1
ATOM 772 C CA . ASP A 1 103 ? -5.583 -1.936 -18.337 1.00 98.50 103 ASP A CA 1
ATOM 773 C C . ASP A 1 103 ? -4.774 -0.644 -18.352 1.00 98.50 103 ASP A C 1
ATOM 775 O O . ASP A 1 103 ? -5.252 0.405 -17.941 1.00 98.50 103 ASP A O 1
ATOM 779 N N . PHE A 1 104 ? -3.552 -0.693 -18.875 1.00 98.75 104 PHE A N 1
ATOM 780 C CA . PHE A 1 104 ? -2.694 0.481 -18.969 1.00 98.75 104 PHE A CA 1
ATOM 781 C C . PHE A 1 104 ? -1.818 0.426 -20.213 1.00 98.75 104 PHE A C 1
ATOM 783 O O . PHE A 1 104 ? -1.559 -0.637 -20.779 1.00 98.75 104 PHE A O 1
ATOM 790 N N . LEU A 1 105 ? -1.326 1.584 -20.628 1.00 98.19 105 LEU A N 1
ATOM 791 C CA . LEU A 1 105 ? -0.403 1.741 -21.745 1.00 98.19 105 LEU A CA 1
ATOM 792 C C . LEU A 1 105 ? 0.891 2.390 -21.268 1.00 98.19 105 LEU A C 1
ATOM 794 O O . LEU A 1 105 ? 0.855 3.274 -20.417 1.00 98.19 105 LEU A O 1
ATOM 798 N N . ILE A 1 106 ? 2.027 1.970 -21.829 1.00 98.75 106 ILE A N 1
ATOM 799 C CA . ILE A 1 106 ? 3.338 2.586 -21.585 1.00 98.75 106 ILE A CA 1
ATOM 800 C C . ILE A 1 106 ? 3.972 2.939 -22.927 1.00 98.75 106 ILE A C 1
ATOM 802 O O . ILE A 1 106 ? 4.065 2.100 -23.819 1.00 98.75 106 ILE A O 1
ATOM 806 N N . GLU A 1 107 ? 4.419 4.181 -23.059 1.00 98.44 107 GLU A N 1
ATOM 807 C CA . GLU A 1 107 ? 5.043 4.713 -24.267 1.00 98.44 107 GLU A CA 1
ATOM 808 C C . GLU A 1 107 ? 6.572 4.700 -24.173 1.00 98.44 107 GLU A C 1
ATOM 810 O O . GLU A 1 107 ? 7.136 4.960 -23.106 1.00 98.44 107 GLU A O 1
ATOM 815 N N . GLY A 1 108 ? 7.228 4.470 -25.313 1.00 97.81 108 GLY A N 1
ATOM 816 C CA . GLY A 1 108 ? 8.678 4.595 -25.495 1.00 97.81 108 GLY A CA 1
ATOM 817 C C . GLY A 1 108 ? 9.019 5.580 -26.616 1.00 97.81 108 GLY A C 1
AT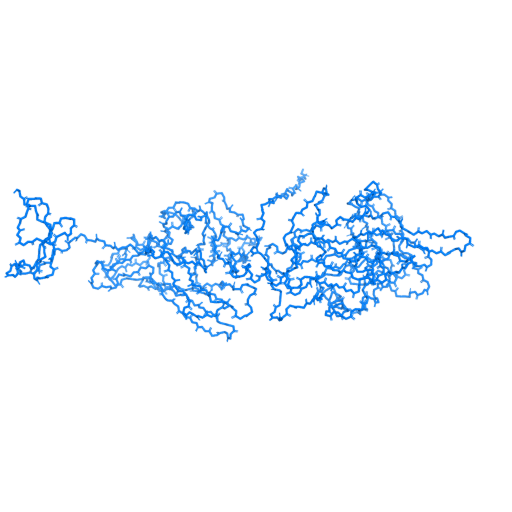OM 818 O O . GLY A 1 108 ? 8.333 6.597 -26.793 1.00 97.81 108 GLY A O 1
ATOM 819 N N . ASN A 1 109 ? 10.059 5.288 -27.394 1.00 97.31 109 ASN A N 1
ATOM 820 C CA . ASN A 1 109 ? 10.453 6.041 -28.588 1.00 97.31 109 ASN A CA 1
ATOM 821 C C . ASN A 1 109 ? 10.597 5.173 -29.858 1.00 97.31 109 ASN A C 1
ATOM 823 O O . ASN A 1 109 ? 10.975 5.711 -30.902 1.00 97.31 109 ASN A O 1
ATOM 827 N N . ALA A 1 110 ? 10.260 3.884 -29.783 1.00 97.62 110 ALA A N 1
ATOM 828 C CA . ALA A 1 110 ? 10.428 2.929 -30.865 1.00 97.62 110 ALA A CA 1
ATOM 829 C C . ALA A 1 110 ? 9.790 3.358 -32.191 1.00 97.62 110 ALA A C 1
ATOM 831 O O . ALA A 1 110 ? 8.740 4.004 -32.263 1.00 97.62 110 ALA A O 1
ATOM 832 N N . PHE A 1 111 ? 10.401 2.902 -33.278 1.00 95.44 111 PHE A N 1
ATOM 833 C CA . PHE A 1 111 ? 9.860 2.987 -34.630 1.00 95.44 111 PHE A CA 1
ATOM 834 C C . PHE A 1 111 ? 10.266 1.751 -35.438 1.00 95.44 111 PHE A C 1
ATOM 836 O O . PHE A 1 111 ? 10.953 0.854 -34.948 1.00 95.44 111 PHE A O 1
ATOM 843 N N . GLU A 1 112 ? 9.792 1.647 -36.679 1.00 93.44 112 GLU A N 1
ATOM 844 C CA . GLU A 1 112 ? 10.081 0.482 -37.517 1.00 93.44 112 GLU A CA 1
ATOM 845 C C . GLU A 1 112 ? 11.596 0.285 -37.696 1.00 93.44 112 GLU A C 1
ATOM 847 O O . GLU A 1 112 ? 12.303 1.160 -38.192 1.00 93.44 112 GLU A O 1
ATOM 852 N N . GLY A 1 113 ? 12.092 -0.881 -37.273 1.00 94.12 113 GLY A N 1
ATOM 853 C CA . GLY A 1 113 ? 13.515 -1.216 -37.312 1.00 94.12 113 GLY A CA 1
ATOM 854 C C . GLY A 1 113 ? 14.354 -0.646 -36.163 1.00 94.12 113 GLY A C 1
ATOM 855 O O . GLY A 1 113 ? 15.573 -0.808 -36.199 1.00 94.12 113 GLY A O 1
ATOM 856 N N . ASN A 1 114 ? 13.738 -0.020 -35.157 1.00 96.44 114 ASN A N 1
ATOM 857 C CA . ASN A 1 114 ? 14.390 0.484 -33.950 1.00 96.44 114 ASN A CA 1
ATOM 858 C C . ASN A 1 114 ? 13.504 0.191 -32.730 1.00 96.44 114 ASN A C 1
ATOM 860 O O . ASN A 1 114 ? 12.717 1.025 -32.296 1.00 96.44 114 ASN A O 1
ATOM 864 N N . SER A 1 115 ? 13.569 -1.053 -32.258 1.00 97.88 115 SER A N 1
ATOM 865 C CA . SER A 1 115 ? 12.827 -1.541 -31.097 1.00 97.88 115 SER A CA 1
ATOM 866 C C . SER A 1 115 ? 13.796 -1.907 -29.977 1.00 97.88 115 SER A C 1
ATOM 868 O O . SER A 1 115 ? 14.704 -2.705 -30.206 1.00 97.88 115 SER A O 1
ATOM 870 N N . GLU A 1 116 ? 13.564 -1.383 -28.775 1.00 98.00 116 GLU A N 1
ATOM 871 C CA . GLU A 1 116 ? 14.435 -1.548 -27.602 1.00 98.00 116 GLU A CA 1
ATOM 872 C C . GLU A 1 116 ? 13.639 -2.110 -26.398 1.00 98.00 116 GLU A C 1
ATOM 874 O O . GLU A 1 116 ? 13.456 -1.461 -25.370 1.00 98.00 116 GLU A O 1
ATOM 879 N N . PRO A 1 117 ? 13.099 -3.334 -26.521 1.00 98.25 117 PRO A N 1
ATOM 880 C CA . PRO A 1 117 ? 12.050 -3.881 -25.668 1.00 98.25 117 PRO A CA 1
ATOM 881 C C . PRO A 1 117 ? 12.398 -3.969 -24.176 1.00 98.25 117 PRO A C 1
ATOM 883 O O . PRO A 1 117 ? 13.337 -4.657 -23.762 1.00 98.25 117 PRO A O 1
ATOM 886 N N . GLY A 1 118 ? 11.535 -3.369 -23.357 1.00 98.62 118 GLY A N 1
ATOM 887 C CA . GLY A 1 118 ? 11.539 -3.489 -21.901 1.00 98.62 118 GLY A CA 1
ATOM 888 C C . GLY A 1 118 ? 10.463 -4.437 -21.385 1.00 98.62 118 GLY A C 1
ATOM 889 O O . GLY A 1 118 ? 9.350 -4.484 -21.914 1.00 98.62 118 GLY A O 1
ATOM 890 N N . ILE A 1 119 ? 10.766 -5.179 -20.321 1.00 98.81 119 ILE A N 1
ATOM 891 C CA . ILE A 1 119 ? 9.779 -6.012 -19.621 1.00 98.81 119 ILE A CA 1
ATOM 892 C C . ILE A 1 119 ? 9.096 -5.191 -18.528 1.00 98.81 119 ILE A C 1
ATOM 894 O O . ILE A 1 119 ? 9.735 -4.411 -17.819 1.00 98.81 119 ILE A O 1
ATOM 898 N N . VAL A 1 120 ? 7.788 -5.411 -18.381 1.00 98.88 120 VAL A N 1
ATOM 899 C CA . VAL A 1 120 ? 6.957 -4.804 -17.338 1.00 98.88 120 VAL A CA 1
ATOM 900 C C . VAL A 1 120 ? 6.770 -5.776 -16.181 1.00 98.88 120 VAL A C 1
ATOM 902 O O . VAL A 1 120 ? 6.454 -6.950 -16.384 1.00 98.88 120 VAL A O 1
ATOM 905 N N . MET A 1 121 ? 6.921 -5.273 -14.961 1.00 98.75 121 MET A N 1
ATOM 906 C CA . MET A 1 121 ? 6.455 -5.914 -13.739 1.00 98.75 121 MET A CA 1
ATOM 907 C C . MET A 1 121 ? 5.413 -5.036 -13.059 1.00 98.75 121 MET A C 1
ATOM 909 O O . MET A 1 121 ? 5.469 -3.811 -13.149 1.00 98.75 121 MET A O 1
ATOM 913 N N . VAL A 1 122 ? 4.499 -5.665 -12.333 1.00 98.75 122 VAL A N 1
ATOM 914 C CA . VAL A 1 122 ? 3.459 -4.986 -11.563 1.00 98.75 122 VAL A CA 1
ATOM 915 C C . VAL A 1 122 ? 3.448 -5.485 -10.123 1.00 98.75 122 VAL A C 1
ATOM 917 O O . VAL A 1 122 ? 3.815 -6.633 -9.855 1.00 98.75 122 VAL A O 1
ATOM 920 N N . SER A 1 123 ? 3.043 -4.621 -9.199 1.00 97.25 123 SER A N 1
ATOM 921 C CA . SER A 1 123 ? 2.881 -4.947 -7.783 1.00 97.25 123 SER A CA 1
ATOM 922 C C . SER A 1 123 ? 1.617 -4.293 -7.229 1.00 97.25 123 SER A C 1
ATOM 924 O O . SER A 1 123 ? 1.221 -3.207 -7.663 1.00 97.25 123 SER A O 1
ATOM 926 N N . LYS A 1 124 ? 0.980 -4.990 -6.290 1.00 92.06 124 LYS A N 1
ATOM 927 C CA . LYS A 1 124 ? -0.155 -4.520 -5.493 1.00 92.06 124 LYS A CA 1
ATOM 928 C C . LYS A 1 124 ? 0.389 -4.136 -4.122 1.00 92.06 124 LYS A C 1
ATOM 930 O O . LYS A 1 124 ? 1.068 -4.957 -3.514 1.00 92.06 124 LYS A O 1
ATOM 935 N N . ASP A 1 125 ? 0.067 -2.938 -3.652 1.00 86.75 125 ASP A N 1
ATOM 936 C CA . ASP A 1 125 ? 0.372 -2.440 -2.309 1.00 86.75 125 ASP A CA 1
ATOM 937 C C . ASP A 1 125 ? -0.575 -3.116 -1.303 1.00 86.75 125 ASP A C 1
ATOM 939 O O . ASP A 1 125 ? -1.595 -2.569 -0.875 1.00 86.75 125 ASP A O 1
ATOM 943 N N . VAL A 1 126 ? -0.295 -4.385 -1.005 1.00 80.62 126 VAL A N 1
ATOM 944 C CA . VAL A 1 126 ? -1.100 -5.224 -0.111 1.00 80.62 126 VAL A CA 1
ATOM 945 C C . VAL A 1 126 ? -1.073 -4.653 1.302 1.00 80.62 126 VAL A C 1
ATOM 947 O O . VAL A 1 126 ? -2.091 -4.687 1.998 1.00 80.62 126 VAL A O 1
ATOM 950 N N . ASN A 1 127 ? 0.075 -4.118 1.717 1.00 69.50 127 ASN A N 1
ATOM 951 C CA . ASN A 1 127 ? 0.265 -3.590 3.061 1.00 69.50 127 ASN A CA 1
ATOM 952 C C . ASN A 1 127 ? -0.163 -2.109 3.199 1.00 69.50 127 ASN A C 1
ATOM 954 O O . ASN A 1 127 ? -0.293 -1.616 4.326 1.00 69.50 127 ASN A O 1
ATOM 958 N N . ARG A 1 128 ? -0.452 -1.430 2.074 1.00 69.94 128 ARG A N 1
ATOM 959 C CA . ARG A 1 128 ? -0.947 -0.045 1.977 1.00 69.94 128 ARG A CA 1
ATOM 960 C C . ARG A 1 128 ? -0.018 0.984 2.626 1.00 69.94 128 ARG A C 1
ATOM 962 O O . ARG A 1 128 ? -0.471 1.966 3.229 1.00 69.94 128 ARG A O 1
ATOM 969 N N . ASN A 1 129 ? 1.292 0.763 2.553 1.00 69.50 129 ASN A N 1
ATOM 970 C CA . ASN A 1 129 ? 2.287 1.706 3.066 1.00 69.50 129 ASN A CA 1
ATOM 971 C C . ASN A 1 129 ? 2.650 2.799 2.042 1.00 69.50 129 ASN A C 1
ATOM 973 O O . ASN A 1 129 ? 3.323 3.767 2.408 1.00 69.50 129 ASN A O 1
ATOM 977 N N . GLY A 1 130 ? 2.188 2.684 0.792 1.00 77.12 130 GLY A N 1
ATOM 978 C CA . GLY A 1 130 ? 2.511 3.607 -0.292 1.00 77.12 130 GLY A CA 1
ATOM 979 C C . GLY A 1 130 ? 3.946 3.490 -0.808 1.00 77.12 130 GLY A C 1
ATOM 980 O O . GLY A 1 130 ? 4.459 4.430 -1.419 1.00 77.12 130 GLY A O 1
ATOM 981 N N . ILE A 1 131 ? 4.605 2.363 -0.549 1.00 83.94 131 ILE A N 1
ATOM 982 C CA . ILE A 1 131 ? 5.979 2.039 -0.923 1.00 83.94 131 ILE A CA 1
ATOM 983 C C . ILE A 1 131 ? 5.945 0.757 -1.759 1.00 83.94 131 ILE A C 1
ATOM 985 O O . ILE A 1 131 ? 5.178 -0.161 -1.510 1.00 83.94 131 ILE A O 1
ATOM 989 N N . ALA A 1 132 ? 6.793 0.685 -2.781 1.00 91.25 132 ALA A N 1
ATOM 990 C CA . ALA A 1 132 ? 6.808 -0.435 -3.714 1.00 91.25 132 ALA A CA 1
ATOM 991 C C . ALA A 1 132 ? 7.605 -1.649 -3.176 1.00 91.25 132 ALA A C 1
ATOM 993 O O . ALA A 1 132 ? 8.568 -2.097 -3.808 1.00 91.25 132 ALA A O 1
ATOM 994 N N . ASP A 1 133 ? 7.242 -2.147 -1.987 1.00 87.94 133 ASP A N 1
ATOM 995 C CA . ASP A 1 133 ? 7.936 -3.223 -1.257 1.00 87.94 133 ASP A CA 1
ATOM 996 C C . ASP A 1 133 ? 7.178 -4.564 -1.186 1.00 87.94 133 ASP A C 1
ATOM 998 O O . ASP A 1 133 ? 7.716 -5.555 -0.685 1.00 87.94 133 ASP A O 1
ATOM 1002 N N . ASP A 1 134 ? 5.982 -4.623 -1.769 1.00 89.88 134 ASP A N 1
ATOM 1003 C CA . ASP A 1 134 ? 5.165 -5.831 -1.898 1.00 89.88 134 ASP A CA 1
ATOM 1004 C C . ASP A 1 134 ? 5.558 -6.719 -3.105 1.00 89.88 134 ASP A C 1
ATOM 1006 O O . ASP A 1 134 ? 6.316 -6.293 -3.988 1.00 89.88 134 ASP A O 1
ATOM 1010 N N . PRO A 1 135 ? 5.076 -7.982 -3.178 1.00 93.62 135 PRO A N 1
ATOM 1011 C CA . PRO A 1 135 ? 5.461 -8.932 -4.222 1.00 93.62 135 PRO A CA 1
ATOM 1012 C C . PRO A 1 135 ? 5.277 -8.422 -5.659 1.00 93.62 135 PRO A C 1
ATOM 1014 O O . PRO A 1 135 ? 4.220 -7.926 -6.039 1.00 93.62 135 PRO A O 1
ATOM 1017 N N . TRP A 1 136 ? 6.302 -8.640 -6.486 1.00 97.31 136 TRP A N 1
ATOM 1018 C CA . TRP A 1 136 ? 6.338 -8.227 -7.888 1.00 97.31 136 TRP A CA 1
ATOM 1019 C C . TRP A 1 136 ? 6.086 -9.388 -8.851 1.00 97.31 136 TRP A C 1
ATOM 1021 O O . TRP A 1 136 ? 6.647 -10.476 -8.689 1.00 97.31 136 TRP A O 1
ATOM 1031 N N . TYR A 1 137 ? 5.323 -9.120 -9.911 1.00 98.31 137 TYR A N 1
ATOM 1032 C CA . TYR A 1 137 ? 4.972 -10.090 -10.948 1.00 98.31 137 TYR A CA 1
ATOM 1033 C C . TYR A 1 137 ? 5.318 -9.541 -12.332 1.00 98.31 137 TYR A C 1
ATOM 1035 O O . TYR A 1 137 ? 4.859 -8.465 -12.701 1.00 98.31 137 TYR A O 1
ATOM 1043 N N . GLU A 1 138 ? 6.124 -10.267 -13.111 1.00 98.56 138 GLU A N 1
ATOM 1044 C CA . GLU A 1 138 ? 6.351 -9.926 -14.523 1.00 98.56 138 GLU A CA 1
ATOM 1045 C C . GLU A 1 138 ? 5.061 -10.132 -15.327 1.00 98.56 138 GLU A C 1
ATOM 1047 O O . GLU A 1 138 ? 4.326 -11.094 -15.094 1.00 98.56 138 GLU A O 1
ATOM 1052 N N . LEU A 1 139 ? 4.818 -9.280 -16.322 1.00 98.62 139 LEU A N 1
ATOM 1053 C CA . LEU A 1 139 ? 3.790 -9.515 -17.330 1.00 98.62 139 LEU A CA 1
ATOM 1054 C C . LEU A 1 139 ? 4.373 -10.378 -18.459 1.00 98.62 139 LEU A C 1
ATOM 1056 O O . LEU A 1 139 ? 5.369 -10.034 -19.093 1.00 98.62 139 LEU A O 1
ATOM 1060 N N . SER A 1 140 ? 3.763 -11.538 -18.701 1.00 97.38 140 SER A N 1
ATOM 1061 C CA . SER A 1 140 ? 4.150 -12.465 -19.771 1.00 97.38 140 SER A CA 1
ATOM 1062 C C . SER A 1 140 ? 3.913 -11.831 -21.142 1.00 97.38 140 SER A C 1
ATOM 1064 O O . SER A 1 140 ? 2.760 -11.595 -21.485 1.00 97.38 140 SER A O 1
ATOM 1066 N N . GLY A 1 141 ? 4.981 -11.600 -21.915 1.00 97.00 141 GLY A N 1
ATOM 1067 C CA . GLY A 1 141 ? 4.939 -11.079 -23.288 1.00 97.00 141 GLY A CA 1
ATOM 1068 C C . GLY A 1 141 ? 4.986 -12.161 -24.376 1.00 97.00 141 GLY A C 1
ATOM 1069 O O . GLY A 1 141 ? 4.998 -13.365 -24.100 1.00 97.00 141 GLY A O 1
ATOM 1070 N N . SER A 1 142 ? 5.046 -11.746 -25.643 1.00 97.38 142 SER A N 1
ATOM 1071 C CA . SER A 1 142 ? 4.981 -12.680 -26.774 1.00 97.38 142 SER A CA 1
ATOM 1072 C C . SER A 1 142 ? 6.134 -13.686 -26.810 1.00 97.38 142 SER A C 1
ATOM 1074 O O . SER A 1 142 ? 5.902 -14.867 -27.060 1.00 97.38 142 SER A O 1
ATOM 1076 N N . ALA A 1 143 ? 7.369 -13.271 -26.507 1.00 95.75 143 ALA A N 1
ATOM 1077 C CA . ALA A 1 143 ? 8.524 -14.168 -26.552 1.00 95.75 143 ALA A CA 1
ATOM 1078 C C . ALA A 1 143 ? 8.425 -15.275 -25.489 1.00 95.75 143 ALA A C 1
ATOM 1080 O O . ALA A 1 143 ? 8.813 -16.411 -25.752 1.00 95.75 143 ALA A O 1
ATOM 1081 N N . ASP A 1 144 ? 7.853 -14.959 -24.324 1.00 92.00 144 ASP A N 1
ATOM 1082 C CA . ASP A 1 144 ? 7.617 -15.898 -23.221 1.00 92.00 144 ASP A CA 1
ATOM 1083 C C . ASP A 1 144 ? 6.596 -16.989 -23.591 1.00 92.00 144 ASP A C 1
ATOM 1085 O O . ASP A 1 144 ? 6.682 -18.114 -23.107 1.00 92.00 144 ASP A O 1
ATOM 1089 N N . ARG A 1 145 ? 5.650 -16.694 -24.494 1.00 90.75 145 ARG A N 1
ATOM 1090 C CA . ARG A 1 145 ? 4.637 -17.667 -24.945 1.00 90.75 145 ARG A CA 1
ATOM 1091 C C . ARG A 1 145 ? 5.023 -18.396 -26.225 1.00 90.75 145 ARG A C 1
ATOM 1093 O O . ARG A 1 145 ? 4.742 -19.582 -26.368 1.00 90.75 145 ARG A O 1
ATOM 1100 N N . GLU A 1 146 ? 5.638 -17.689 -27.162 1.00 93.56 146 GLU A N 1
ATOM 1101 C CA . GLU A 1 146 ? 5.905 -18.185 -28.514 1.00 93.56 146 GLU A CA 1
ATOM 1102 C C . GLU A 1 146 ? 7.283 -18.845 -28.623 1.00 93.56 146 GLU A C 1
ATOM 1104 O O . GLU A 1 146 ? 7.452 -19.830 -29.342 1.00 93.56 146 GLU A O 1
ATOM 1109 N N . THR A 1 147 ? 8.276 -18.323 -27.900 1.00 92.25 147 THR A N 1
ATOM 1110 C CA . THR A 1 147 ? 9.664 -18.805 -27.937 1.00 92.25 147 THR A CA 1
ATOM 1111 C C . THR A 1 147 ? 10.305 -18.891 -26.542 1.00 92.25 147 THR A C 1
ATOM 1113 O O . THR A 1 147 ? 11.423 -18.400 -26.370 1.00 92.25 147 THR A O 1
ATOM 1116 N N . PRO A 1 148 ? 9.663 -19.527 -25.539 1.00 91.06 148 PRO A N 1
ATOM 1117 C CA . PRO A 1 148 ? 10.155 -19.559 -24.152 1.00 91.06 148 PRO A CA 1
ATOM 1118 C C . PRO A 1 148 ? 11.586 -20.097 -24.021 1.00 91.06 148 PRO A C 1
ATOM 1120 O O . PRO A 1 148 ? 12.357 -19.668 -23.171 1.00 91.06 148 PRO A O 1
ATOM 1123 N N . ASN A 1 149 ? 11.981 -21.013 -24.907 1.00 94.44 149 ASN A N 1
ATOM 1124 C CA . ASN A 1 149 ? 13.317 -21.605 -24.944 1.00 94.44 149 ASN A CA 1
ATOM 1125 C C . ASN A 1 149 ? 14.435 -20.641 -25.381 1.00 94.44 149 ASN A C 1
ATOM 1127 O O . ASN A 1 149 ? 15.604 -21.017 -25.322 1.00 94.44 149 ASN A O 1
ATOM 1131 N N . LYS A 1 150 ? 14.091 -19.441 -25.861 1.00 94.25 150 LYS A N 1
ATOM 1132 C CA . LYS A 1 150 ? 15.049 -18.395 -26.236 1.00 94.25 150 LYS A CA 1
ATOM 1133 C C . LYS A 1 150 ? 15.254 -17.343 -25.143 1.00 94.25 150 LYS A C 1
ATOM 1135 O O . LYS A 1 150 ? 16.152 -16.520 -25.290 1.00 94.25 150 LYS A O 1
ATOM 1140 N N . LEU A 1 151 ? 14.443 -17.359 -24.084 1.00 95.62 151 LEU A N 1
ATOM 1141 C CA . LEU A 1 151 ? 14.580 -16.451 -22.949 1.00 95.62 151 LEU A CA 1
ATOM 1142 C C . LEU A 1 151 ? 15.533 -17.052 -21.917 1.00 95.62 151 LEU A C 1
ATOM 1144 O O . LEU A 1 151 ? 15.620 -18.272 -21.758 1.00 95.62 151 LEU A O 1
ATOM 1148 N N . VAL A 1 152 ? 16.219 -16.187 -21.172 1.00 97.19 152 VAL A N 1
ATOM 1149 C CA . VAL A 1 152 ? 17.008 -16.600 -20.007 1.00 97.19 152 VAL A CA 1
ATOM 1150 C C . VAL A 1 152 ? 16.371 -16.015 -18.754 1.00 97.19 152 VAL A C 1
ATOM 1152 O O . VAL A 1 152 ? 16.573 -14.850 -18.419 1.00 97.19 152 VAL A O 1
ATOM 1155 N N . TYR A 1 153 ? 15.595 -16.838 -18.054 1.00 96.56 153 TYR A N 1
ATOM 1156 C CA . TYR A 1 153 ? 14.996 -16.475 -16.770 1.00 96.56 153 TYR A CA 1
ATOM 1157 C C . TYR A 1 153 ? 16.051 -16.447 -15.656 1.00 96.56 153 TYR A C 1
ATOM 1159 O O . TYR A 1 153 ? 16.976 -17.268 -15.634 1.00 96.56 153 TYR A O 1
ATOM 1167 N N . GLY A 1 154 ? 15.899 -15.515 -14.710 1.00 95.88 154 GLY A N 1
ATOM 1168 C CA . GLY A 1 154 ? 16.837 -15.351 -13.594 1.00 95.88 154 GLY A CA 1
ATOM 1169 C C . GLY A 1 154 ? 18.260 -15.016 -14.052 1.00 95.88 154 GLY A C 1
ATOM 1170 O O . GLY A 1 154 ? 19.231 -15.429 -13.411 1.00 95.88 154 GLY A O 1
ATOM 1171 N N . TYR A 1 155 ? 18.387 -14.331 -15.189 1.00 98.31 155 TYR A N 1
ATOM 1172 C CA . TYR A 1 155 ? 19.653 -13.803 -15.666 1.00 98.31 155 TYR A CA 1
ATOM 1173 C C . TYR A 1 155 ? 20.116 -12.691 -14.726 1.00 98.31 155 TYR A C 1
ATOM 1175 O O . TYR A 1 155 ? 19.316 -11.858 -14.297 1.00 98.31 155 TYR A O 1
ATOM 1183 N N . GLU A 1 156 ? 21.401 -12.710 -14.382 1.00 98.56 156 GLU A N 1
ATOM 1184 C CA . GLU A 1 156 ? 22.023 -11.695 -13.539 1.00 98.56 156 GLU A CA 1
ATOM 1185 C C . GLU A 1 156 ? 23.263 -11.160 -14.243 1.00 98.56 156 GLU A C 1
ATOM 1187 O O . GLU A 1 156 ? 24.100 -11.945 -14.693 1.00 98.56 156 GLU A O 1
ATOM 1192 N N . VAL A 1 157 ? 23.394 -9.837 -14.307 1.00 98.69 157 VAL A N 1
ATOM 1193 C CA . VAL A 1 157 ? 24.560 -9.149 -14.871 1.00 98.69 157 VAL A CA 1
ATOM 1194 C C . VAL A 1 157 ? 25.099 -8.157 -13.857 1.00 98.69 157 VAL A C 1
ATOM 1196 O O . VAL A 1 157 ? 24.340 -7.500 -13.149 1.00 98.69 157 VAL A O 1
ATOM 1199 N N . THR A 1 158 ? 26.420 -8.058 -13.773 1.00 98.81 158 THR A N 1
ATOM 1200 C CA . THR A 1 158 ? 27.116 -7.098 -12.917 1.00 98.81 158 THR A CA 1
ATOM 1201 C C . THR A 1 158 ? 27.945 -6.158 -13.766 1.00 98.81 158 THR A C 1
ATOM 1203 O O . THR A 1 158 ? 28.834 -6.614 -14.482 1.00 98.81 158 THR A O 1
ATOM 1206 N N . TYR A 1 159 ? 27.694 -4.859 -13.632 1.00 98.81 159 TYR A N 1
ATOM 1207 C CA . TYR A 1 159 ? 28.485 -3.788 -14.230 1.00 98.81 159 TYR A CA 1
ATOM 1208 C C . TYR A 1 159 ? 29.502 -3.272 -13.214 1.00 98.81 159 TYR A C 1
ATOM 1210 O O . TYR A 1 159 ? 29.207 -3.180 -12.021 1.00 98.81 159 TYR A O 1
ATOM 1218 N N . THR A 1 160 ? 30.707 -2.932 -13.670 1.00 98.75 160 THR A N 1
ATOM 1219 C CA . THR A 1 160 ? 31.726 -2.284 -12.829 1.00 98.75 160 THR A CA 1
ATOM 1220 C C . THR A 1 160 ? 32.074 -0.923 -13.407 1.00 98.75 160 THR A C 1
ATOM 1222 O O . THR A 1 160 ? 32.440 -0.835 -14.575 1.00 98.75 160 THR A O 1
ATOM 1225 N N . ALA A 1 161 ? 31.987 0.126 -12.590 1.00 98.31 161 ALA A N 1
ATOM 1226 C CA . ALA A 1 161 ? 32.328 1.484 -12.990 1.00 98.31 161 ALA A CA 1
ATOM 1227 C C . ALA A 1 161 ? 33.747 1.551 -13.567 1.00 98.31 161 ALA A C 1
ATOM 1229 O O . ALA A 1 161 ? 34.706 1.058 -12.968 1.00 98.31 161 ALA A O 1
ATOM 1230 N N . SER A 1 162 ? 33.871 2.189 -14.727 1.00 97.88 162 SER A N 1
ATOM 1231 C CA . SER A 1 162 ? 35.133 2.397 -15.430 1.00 97.88 162 SER A CA 1
ATOM 1232 C C . SER A 1 162 ? 35.147 3.835 -15.947 1.00 97.88 162 SER A C 1
ATOM 1234 O O . SER A 1 162 ? 34.647 4.089 -17.042 1.00 97.88 162 SER A O 1
ATOM 1236 N N . PRO A 1 163 ? 35.634 4.800 -15.139 1.00 97.06 163 PRO A N 1
ATOM 1237 C CA . PRO A 1 163 ? 35.477 6.215 -15.444 1.00 97.06 163 PRO A CA 1
ATOM 1238 C C . PRO A 1 163 ? 35.995 6.580 -16.836 1.00 97.06 163 PRO A C 1
ATOM 1240 O O . PRO A 1 163 ? 37.147 6.286 -17.174 1.00 97.06 163 PRO A O 1
ATOM 1243 N N . MET A 1 164 ? 35.136 7.237 -17.617 1.00 96.56 164 MET A N 1
ATOM 1244 C CA . MET A 1 164 ? 35.383 7.714 -18.980 1.00 96.56 164 MET A CA 1
ATOM 1245 C C . MET A 1 164 ? 35.885 6.632 -19.952 1.00 96.56 164 MET A C 1
ATOM 1247 O O . MET A 1 164 ? 36.551 6.935 -20.942 1.00 96.56 164 MET A O 1
ATOM 1251 N N . GLN A 1 165 ? 35.560 5.369 -19.685 1.00 97.69 165 GLN A N 1
ATOM 1252 C CA . GLN A 1 165 ? 35.951 4.198 -20.468 1.00 97.69 165 GLN A CA 1
ATOM 1253 C C . GLN A 1 165 ? 34.740 3.295 -20.715 1.00 97.69 165 GLN A C 1
ATOM 1255 O O . GLN A 1 165 ? 33.682 3.482 -20.118 1.00 97.69 165 GLN A O 1
ATOM 1260 N N . ASP A 1 166 ? 34.887 2.318 -21.608 1.00 98.31 166 ASP A N 1
ATOM 1261 C CA . ASP A 1 166 ? 33.882 1.267 -21.774 1.00 98.31 166 ASP A CA 1
ATOM 1262 C C . ASP A 1 166 ? 33.582 0.602 -20.425 1.00 98.31 166 ASP A C 1
ATOM 1264 O O . ASP A 1 166 ? 34.504 0.295 -19.656 1.00 98.31 166 ASP A O 1
ATOM 1268 N N . ILE A 1 167 ? 32.305 0.334 -20.160 1.00 98.69 167 ILE A N 1
ATOM 1269 C CA . ILE A 1 167 ? 31.869 -0.213 -18.877 1.00 98.69 167 ILE A CA 1
ATOM 1270 C C . ILE A 1 167 ? 31.836 -1.741 -18.954 1.00 98.69 167 ILE A C 1
ATOM 1272 O O . ILE A 1 167 ? 30.976 -2.291 -19.646 1.00 98.69 167 ILE A O 1
ATOM 1276 N N . PRO A 1 168 ? 32.743 -2.462 -18.270 1.00 98.62 168 PRO A N 1
ATOM 1277 C CA . PRO A 1 168 ? 32.761 -3.916 -18.300 1.00 98.62 168 PRO A CA 1
ATOM 1278 C C . PRO A 1 168 ? 31.573 -4.517 -17.547 1.00 98.62 168 PRO A C 1
ATOM 1280 O O . PRO A 1 168 ? 31.145 -4.005 -16.506 1.00 98.62 168 PRO A O 1
ATOM 1283 N N . TRP A 1 169 ? 31.109 -5.666 -18.035 1.00 98.69 169 TRP A N 1
ATOM 1284 C CA . TRP A 1 169 ? 30.099 -6.479 -17.375 1.00 98.69 169 TRP A CA 1
ATOM 1285 C C . TRP A 1 169 ? 30.433 -7.972 -17.398 1.00 98.69 169 TRP A C 1
ATOM 1287 O O . TRP A 1 169 ? 31.133 -8.462 -18.286 1.00 98.69 169 TRP A O 1
ATOM 1297 N N . THR A 1 170 ? 29.914 -8.697 -16.408 1.00 98.75 170 THR A N 1
ATOM 1298 C CA . THR A 1 170 ? 29.973 -10.165 -16.295 1.00 98.75 170 THR A CA 1
ATOM 1299 C C . THR A 1 170 ? 28.618 -10.704 -15.863 1.00 98.75 170 THR A C 1
ATOM 1301 O O . THR A 1 170 ? 27.940 -10.040 -15.077 1.00 98.75 170 THR A O 1
ATOM 1304 N N . ASP A 1 171 ? 28.246 -11.903 -16.302 1.00 98.56 171 ASP A N 1
ATOM 1305 C CA . ASP A 1 171 ? 26.949 -12.506 -15.984 1.00 98.56 171 ASP A CA 1
ATOM 1306 C C . ASP A 1 171 ? 27.038 -13.825 -15.190 1.00 98.56 171 ASP A C 1
ATOM 1308 O O . ASP A 1 171 ? 28.106 -14.422 -15.018 1.00 98.56 171 ASP A O 1
ATOM 1312 N N . ASN A 1 172 ? 25.889 -14.297 -14.696 1.00 98.31 172 ASN A N 1
ATOM 1313 C CA . ASN A 1 172 ? 25.767 -15.558 -13.955 1.00 98.31 172 ASN A CA 1
ATOM 1314 C C . ASN A 1 172 ? 25.765 -16.829 -14.831 1.00 98.31 172 ASN A C 1
ATOM 1316 O O . ASN A 1 172 ? 25.583 -17.935 -14.314 1.00 98.31 172 ASN A O 1
ATOM 1320 N N . LYS A 1 173 ? 25.956 -16.694 -16.147 1.00 97.12 173 LYS A N 1
ATOM 1321 C CA . LYS A 1 173 ? 26.106 -17.782 -17.128 1.00 97.12 173 LYS A CA 1
ATOM 1322 C C . LYS A 1 173 ? 27.550 -17.924 -17.627 1.00 97.12 173 LYS A C 1
ATOM 1324 O O . LYS A 1 173 ? 27.820 -18.802 -18.444 1.00 97.12 173 LYS A O 1
ATOM 1329 N N . GLY A 1 174 ? 28.476 -17.119 -17.100 1.00 97.19 174 GLY A N 1
ATOM 1330 C CA . GLY A 1 174 ? 29.894 -17.123 -17.461 1.00 97.19 174 GLY A CA 1
ATOM 1331 C C . GLY A 1 174 ? 30.242 -16.223 -18.650 1.00 97.19 174 GLY A C 1
ATOM 1332 O O . GLY A 1 174 ? 31.382 -16.256 -19.114 1.00 97.19 174 GLY A O 1
ATOM 1333 N N . GLY A 1 175 ? 29.291 -15.433 -19.147 1.00 97.00 175 GLY A N 1
ATOM 1334 C CA . GLY A 1 175 ? 29.509 -14.415 -20.163 1.00 97.00 175 GLY A CA 1
ATOM 1335 C C . GLY A 1 175 ? 30.113 -13.133 -19.590 1.00 97.00 175 GLY A C 1
ATOM 1336 O O . GLY A 1 175 ? 30.043 -12.836 -18.393 1.00 97.00 175 GLY A O 1
ATOM 1337 N N . SER A 1 176 ? 30.750 -12.369 -20.471 1.00 98.06 176 SER A N 1
ATOM 1338 C CA . SER A 1 176 ? 31.297 -11.051 -20.174 1.00 98.06 176 SER A CA 1
ATOM 1339 C C . SER A 1 176 ? 31.366 -10.197 -21.435 1.00 98.06 176 SER A C 1
ATOM 1341 O O . SER A 1 176 ? 31.338 -10.706 -22.558 1.00 98.06 176 SER A O 1
ATOM 1343 N N . GLY A 1 177 ? 31.459 -8.887 -21.245 1.00 97.81 177 GLY A N 1
ATOM 1344 C CA . GLY A 1 177 ? 31.553 -7.928 -22.333 1.00 97.81 177 GLY A CA 1
ATOM 1345 C C . GLY A 1 177 ? 31.668 -6.509 -21.806 1.00 97.81 177 GLY A C 1
ATOM 1346 O O . GLY A 1 177 ? 32.107 -6.291 -20.674 1.00 97.81 177 GLY A O 1
ATOM 1347 N N . LYS A 1 178 ? 31.295 -5.541 -22.641 1.00 98.25 178 LYS A N 1
ATOM 1348 C CA . LYS A 1 178 ? 31.280 -4.129 -22.269 1.00 98.25 178 LYS A CA 1
ATOM 1349 C C . LYS A 1 178 ? 30.048 -3.419 -22.824 1.00 98.25 178 LYS A C 1
ATOM 1351 O O . LYS A 1 178 ? 29.505 -3.854 -23.835 1.00 98.25 178 LYS A O 1
ATOM 1356 N N . VAL A 1 179 ? 29.641 -2.344 -22.156 1.00 98.31 179 VAL A N 1
ATOM 1357 C CA . VAL A 1 179 ? 28.862 -1.257 -22.759 1.00 98.31 179 VAL A CA 1
ATOM 1358 C C . VAL A 1 179 ? 29.884 -0.290 -23.347 1.00 98.31 179 VAL A C 1
ATOM 1360 O O . VAL A 1 179 ? 30.658 0.323 -22.603 1.00 98.31 179 VAL A O 1
ATOM 1363 N N . GLU A 1 180 ? 29.976 -0.258 -24.674 1.00 97.56 180 GLU A N 1
ATOM 1364 C CA . GLU A 1 180 ? 31.048 0.446 -25.383 1.00 97.56 180 GLU A CA 1
ATOM 1365 C C . GLU A 1 180 ? 30.711 1.923 -25.558 1.00 97.56 180 GLU A C 1
ATOM 1367 O O . GLU A 1 180 ? 29.575 2.292 -25.857 1.00 97.56 180 GLU A O 1
ATOM 1372 N N . ARG A 1 181 ? 31.717 2.782 -25.393 1.00 94.88 181 ARG A N 1
ATOM 1373 C CA . ARG A 1 181 ? 31.555 4.217 -25.624 1.00 94.88 181 ARG A CA 1
ATOM 1374 C C . ARG A 1 181 ? 31.598 4.534 -27.112 1.00 94.88 181 ARG A C 1
ATOM 1376 O O . ARG A 1 181 ? 32.403 3.980 -27.857 1.00 94.88 181 ARG A O 1
ATOM 1383 N N . ASN A 1 182 ? 30.793 5.505 -27.529 1.00 91.75 182 ASN A N 1
ATOM 1384 C CA . ASN A 1 182 ? 30.820 6.048 -28.883 1.00 91.75 182 ASN A CA 1
ATOM 1385 C C . ASN A 1 182 ? 31.294 7.514 -28.908 1.00 91.75 182 ASN A C 1
ATOM 1387 O O . ASN A 1 182 ? 31.473 8.164 -27.877 1.00 91.75 182 ASN A O 1
ATOM 1391 N N . THR A 1 183 ? 31.527 8.045 -30.110 1.00 89.62 183 THR A N 1
ATOM 1392 C CA . THR A 1 183 ? 32.000 9.427 -30.306 1.00 89.62 183 THR A CA 1
ATOM 1393 C C . THR A 1 183 ? 30.885 10.476 -30.259 1.00 89.62 183 THR A C 1
ATOM 1395 O O . THR A 1 183 ? 31.187 11.668 -30.277 1.00 89.62 183 THR A O 1
ATOM 1398 N N . TYR A 1 184 ? 29.615 10.063 -30.225 1.00 91.06 184 TYR A N 1
ATOM 1399 C CA . TYR A 1 184 ? 28.451 10.957 -30.233 1.00 91.06 184 TYR A CA 1
ATOM 1400 C C . TYR A 1 184 ? 28.072 11.429 -28.821 1.00 91.06 184 TYR A C 1
ATOM 1402 O O . TYR A 1 184 ? 27.601 12.555 -28.645 1.00 91.06 184 TYR A O 1
ATOM 1410 N N . HIS A 1 185 ? 28.342 10.608 -27.801 1.00 94.25 185 HIS A N 1
ATOM 1411 C CA . HIS A 1 185 ? 28.001 10.886 -26.405 1.00 94.25 185 HIS A CA 1
ATOM 1412 C C . HIS A 1 185 ? 29.262 10.956 -25.537 1.00 94.25 185 HIS A C 1
ATOM 1414 O O . HIS A 1 185 ? 29.922 9.953 -25.276 1.00 94.25 185 HIS A O 1
ATOM 1420 N N . SER A 1 186 ? 29.606 12.167 -25.089 1.00 94.81 186 SER A N 1
ATOM 1421 C CA . SER A 1 186 ? 30.854 12.450 -24.367 1.00 94.81 186 SER A CA 1
ATOM 1422 C C . SER A 1 186 ? 30.758 12.368 -22.843 1.00 94.81 186 SER A C 1
ATOM 1424 O O . SER A 1 186 ? 31.797 12.384 -22.188 1.00 94.81 186 SER A O 1
ATOM 1426 N N . GLN A 1 187 ? 29.561 12.283 -22.260 1.00 96.31 187 GLN A N 1
ATOM 1427 C CA . GLN A 1 187 ? 29.385 12.207 -20.807 1.00 96.31 187 GLN A CA 1
ATOM 1428 C C . GLN A 1 187 ? 29.776 10.827 -20.244 1.00 96.31 187 GLN A C 1
ATOM 1430 O O . GLN A 1 187 ? 30.071 9.896 -20.998 1.00 96.31 187 GLN A O 1
ATOM 1435 N N . GLU A 1 188 ? 29.800 10.681 -18.920 1.00 97.69 188 GLU A N 1
ATOM 1436 C CA . GLU A 1 188 ? 29.978 9.373 -18.277 1.00 97.69 188 GLU A CA 1
ATOM 1437 C C . GLU A 1 188 ? 28.789 8.451 -18.602 1.00 97.69 188 GLU A C 1
ATOM 1439 O O . GLU A 1 188 ? 27.647 8.902 -18.571 1.00 97.69 188 GLU A O 1
ATOM 1444 N N . TYR A 1 189 ? 29.051 7.185 -18.936 1.00 98.38 189 TYR A N 1
ATOM 1445 C CA . TYR A 1 189 ? 27.995 6.204 -19.244 1.00 98.38 189 TYR A CA 1
ATOM 1446 C C . TYR A 1 189 ? 27.555 5.457 -17.989 1.00 98.38 189 TYR A C 1
ATOM 1448 O O . TYR A 1 189 ? 26.433 4.967 -17.927 1.00 98.38 189 TYR A O 1
ATOM 1456 N N . TYR A 1 190 ? 28.425 5.364 -16.980 1.00 98.69 190 TYR A N 1
ATOM 1457 C CA . TYR A 1 190 ? 28.048 4.822 -15.681 1.00 98.69 190 TYR A CA 1
ATOM 1458 C C . TYR A 1 190 ? 27.187 5.828 -14.887 1.00 98.69 190 TYR A C 1
ATOM 1460 O O . TYR A 1 190 ? 27.524 7.015 -14.847 1.00 98.69 190 TYR A O 1
ATOM 1468 N N . PRO A 1 191 ? 26.101 5.405 -14.221 1.00 98.31 191 PRO A N 1
ATOM 1469 C CA . PRO A 1 191 ? 25.277 6.304 -13.409 1.00 98.31 191 PRO A CA 1
ATOM 1470 C C . PRO A 1 191 ? 26.065 6.883 -12.223 1.00 98.31 191 PRO A C 1
ATOM 1472 O O . PRO A 1 191 ? 26.558 6.154 -11.361 1.00 98.31 191 PRO A O 1
ATOM 1475 N N . LEU A 1 192 ? 26.189 8.213 -12.175 1.00 98.31 192 LEU A N 1
ATOM 1476 C CA . LEU A 1 192 ? 27.140 8.907 -11.293 1.00 98.31 192 LEU A CA 1
ATOM 1477 C C . LEU A 1 192 ? 26.747 8.938 -9.803 1.00 98.31 192 LEU A C 1
ATOM 1479 O O . LEU A 1 192 ? 27.596 9.219 -8.959 1.00 98.31 192 LEU A O 1
ATOM 1483 N N . TRP A 1 193 ? 25.492 8.630 -9.467 1.00 97.94 193 TRP A N 1
ATOM 1484 C CA . TRP A 1 193 ? 24.984 8.568 -8.087 1.00 97.94 193 TRP A CA 1
ATOM 1485 C C . TRP A 1 193 ? 24.952 7.144 -7.511 1.00 97.94 193 TRP A C 1
ATOM 1487 O O . TRP A 1 193 ? 24.540 6.949 -6.367 1.00 97.94 193 TRP A O 1
ATOM 1497 N N . MET A 1 194 ? 25.354 6.138 -8.294 1.00 97.88 194 MET A N 1
ATOM 1498 C CA . MET A 1 194 ? 25.245 4.729 -7.918 1.00 97.88 194 MET A CA 1
ATOM 1499 C C . MET A 1 194 ? 26.590 4.130 -7.468 1.00 97.88 194 MET A C 1
ATOM 1501 O O . MET A 1 194 ? 27.657 4.659 -7.793 1.00 97.88 194 MET A O 1
ATOM 1505 N N . PRO A 1 195 ? 26.583 3.006 -6.721 1.00 97.94 195 PRO A N 1
ATOM 1506 C CA . PRO A 1 195 ? 27.809 2.336 -6.290 1.00 97.94 195 PRO A CA 1
ATOM 1507 C C . PRO A 1 195 ? 28.691 1.895 -7.462 1.00 97.94 195 PRO A C 1
ATOM 1509 O O . PRO A 1 195 ? 28.201 1.604 -8.548 1.00 97.94 195 PRO A O 1
ATOM 1512 N N . ALA A 1 196 ? 29.996 1.729 -7.221 1.00 97.94 196 ALA A N 1
ATOM 1513 C CA . ALA A 1 196 ? 30.974 1.337 -8.246 1.00 97.94 196 ALA A CA 1
ATOM 1514 C C . ALA A 1 196 ? 30.744 -0.056 -8.872 1.00 97.94 196 ALA A C 1
ATOM 1516 O O . ALA A 1 196 ? 31.378 -0.392 -9.872 1.00 97.94 196 ALA A O 1
ATOM 1517 N N . LYS A 1 197 ? 29.881 -0.882 -8.272 1.00 98.38 197 LYS A N 1
ATOM 1518 C CA . LYS A 1 197 ? 29.390 -2.133 -8.850 1.00 98.38 197 LYS A CA 1
ATOM 1519 C C . LYS A 1 197 ? 27.888 -2.218 -8.655 1.00 98.38 197 LYS A C 1
ATOM 1521 O O . LYS A 1 197 ? 27.418 -2.028 -7.534 1.00 98.38 197 LYS A O 1
ATOM 1526 N N . ILE A 1 198 ? 27.168 -2.542 -9.722 1.00 98.31 198 ILE A N 1
ATOM 1527 C CA . ILE A 1 198 ? 25.716 -2.728 -9.700 1.00 98.31 198 ILE A CA 1
ATOM 1528 C C . ILE A 1 198 ? 25.404 -4.077 -10.334 1.00 98.31 198 ILE A C 1
ATOM 1530 O O . ILE A 1 198 ? 25.932 -4.396 -11.401 1.00 98.31 198 ILE A O 1
ATOM 1534 N N . THR A 1 199 ? 24.551 -4.858 -9.676 1.00 98.69 199 THR A N 1
ATOM 1535 C CA . THR A 1 199 ? 24.065 -6.142 -10.182 1.00 98.69 199 THR A CA 1
ATOM 1536 C C . THR A 1 199 ? 22.565 -6.056 -10.390 1.00 98.69 199 THR A C 1
ATOM 1538 O O . THR A 1 199 ? 21.834 -5.703 -9.466 1.00 98.69 199 THR A O 1
ATOM 1541 N N . TYR A 1 200 ? 22.115 -6.423 -11.584 1.00 98.56 200 TYR A N 1
ATOM 1542 C CA . TYR A 1 200 ? 20.699 -6.520 -11.914 1.00 98.56 200 TYR A CA 1
ATOM 1543 C C . TYR A 1 200 ? 20.289 -7.964 -12.136 1.00 98.56 200 TYR A C 1
ATOM 1545 O O . TYR A 1 200 ? 21.109 -8.798 -12.521 1.00 98.56 200 TYR A O 1
ATOM 1553 N N . LYS A 1 201 ? 19.000 -8.231 -11.923 1.00 98.12 201 LYS A N 1
ATOM 1554 C CA . LYS A 1 201 ? 18.369 -9.530 -12.127 1.00 98.12 201 LYS A CA 1
ATOM 1555 C C . LYS A 1 201 ? 17.052 -9.369 -12.869 1.00 98.12 201 LYS A C 1
ATOM 1557 O O . LYS A 1 201 ? 16.272 -8.485 -12.528 1.00 98.12 201 LYS A O 1
ATOM 1562 N N . GLY A 1 202 ? 16.788 -10.265 -13.809 1.00 97.44 202 GLY A N 1
ATOM 1563 C CA . GLY A 1 202 ? 15.505 -10.337 -14.498 1.00 97.44 202 GLY A CA 1
ATOM 1564 C C . GLY A 1 202 ? 15.480 -11.428 -15.557 1.00 97.44 202 GLY A C 1
ATOM 1565 O O . GLY A 1 202 ? 16.342 -12.312 -15.596 1.00 97.44 202 GLY A O 1
ATOM 1566 N N . THR A 1 203 ? 14.485 -11.354 -16.428 1.00 98.25 203 THR A N 1
ATOM 1567 C CA . THR A 1 203 ? 14.404 -12.168 -17.641 1.00 98.25 203 THR A CA 1
ATOM 1568 C C . THR A 1 203 ? 15.106 -11.460 -18.803 1.00 98.25 203 THR A C 1
ATOM 1570 O O . THR A 1 203 ? 14.771 -10.320 -19.111 1.00 98.25 203 THR A O 1
ATOM 1573 N N . LEU A 1 204 ? 16.064 -12.135 -19.446 1.00 98.31 204 LEU A N 1
ATOM 1574 C CA . LEU A 1 204 ? 16.764 -11.660 -20.647 1.00 98.31 204 LEU A CA 1
ATOM 1575 C C . LEU A 1 204 ? 16.046 -12.145 -21.911 1.00 98.31 204 LEU A C 1
ATOM 1577 O O . LEU A 1 204 ? 15.849 -13.353 -22.095 1.00 98.31 204 LEU A O 1
ATOM 1581 N N . LEU A 1 205 ? 15.679 -11.201 -22.778 1.00 98.31 205 LEU A N 1
ATOM 1582 C CA . LEU A 1 205 ? 15.097 -11.455 -24.091 1.00 98.31 205 LEU A CA 1
ATOM 1583 C C . LEU A 1 205 ? 16.164 -11.880 -25.110 1.00 98.31 205 LEU A C 1
ATOM 1585 O O . LEU A 1 205 ? 17.347 -11.554 -24.964 1.00 98.31 205 LEU A O 1
ATOM 1589 N N . PRO A 1 206 ? 15.772 -12.627 -26.159 1.00 96.44 206 PRO A N 1
ATOM 1590 C CA . PRO A 1 206 ? 16.681 -12.912 -27.254 1.00 96.44 206 PRO A CA 1
ATOM 1591 C C . PRO A 1 206 ? 17.036 -11.625 -27.997 1.00 96.44 206 PRO A C 1
ATOM 1593 O O . PRO A 1 206 ? 16.165 -10.808 -28.265 1.00 96.44 206 PRO A O 1
ATOM 1596 N N . LYS A 1 207 ? 18.304 -11.511 -28.393 1.00 95.75 207 LYS A N 1
ATOM 1597 C CA . LYS A 1 207 ? 18.817 -10.383 -29.177 1.00 95.75 207 LYS A CA 1
ATOM 1598 C C . LYS A 1 207 ? 17.982 -10.130 -30.429 1.00 95.75 207 LYS A C 1
ATOM 1600 O O . LYS A 1 207 ? 17.761 -11.065 -31.208 1.00 95.75 207 LYS A O 1
ATOM 1605 N N . ASN A 1 208 ? 17.601 -8.878 -30.652 1.00 96.06 208 ASN A N 1
ATOM 1606 C CA . ASN A 1 208 ? 16.814 -8.466 -31.812 1.00 96.06 208 ASN A CA 1
ATOM 1607 C C . ASN A 1 208 ? 17.595 -7.656 -32.868 1.00 96.06 208 ASN A C 1
ATOM 1609 O O . ASN A 1 208 ? 17.055 -7.394 -33.949 1.00 96.06 208 ASN A O 1
ATOM 1613 N N . ALA A 1 209 ? 18.844 -7.273 -32.580 1.00 96.88 209 ALA A N 1
ATOM 1614 C CA . ALA A 1 209 ? 19.668 -6.481 -33.485 1.00 96.88 209 ALA A CA 1
ATOM 1615 C C . ALA A 1 209 ? 20.288 -7.337 -34.596 1.00 96.88 209 ALA A C 1
ATOM 1617 O O . ALA A 1 209 ? 20.916 -8.373 -34.351 1.00 96.88 209 ALA A O 1
ATOM 1618 N N . LYS A 1 210 ? 20.181 -6.858 -35.835 1.00 96.75 210 LYS A N 1
ATOM 1619 C CA . LYS A 1 210 ? 20.823 -7.445 -37.011 1.00 96.75 210 LYS A CA 1
ATOM 1620 C C . LYS A 1 210 ? 21.515 -6.361 -37.826 1.00 96.75 210 LYS A C 1
ATOM 1622 O O . LYS A 1 210 ? 20.901 -5.352 -38.160 1.00 96.75 210 LYS A O 1
ATOM 1627 N N . GLN A 1 211 ? 22.769 -6.610 -38.190 1.00 96.69 211 GLN A N 1
ATOM 1628 C CA . GLN A 1 211 ? 23.474 -5.796 -39.170 1.00 96.69 211 GLN A CA 1
ATOM 1629 C C . GLN A 1 211 ? 23.241 -6.355 -40.575 1.00 96.69 211 GLN A C 1
ATOM 1631 O O . GLN A 1 211 ? 23.390 -7.557 -40.813 1.00 96.69 211 GLN A O 1
ATOM 1636 N N . ASP A 1 212 ? 22.879 -5.483 -41.503 1.00 94.88 212 ASP A N 1
ATOM 1637 C CA . ASP A 1 212 ? 22.894 -5.779 -42.925 1.00 94.88 212 ASP A CA 1
ATOM 1638 C C . ASP A 1 212 ? 24.360 -5.858 -43.405 1.00 94.88 212 ASP A C 1
ATOM 1640 O O . ASP A 1 212 ? 25.113 -4.896 -43.224 1.00 94.88 212 ASP A O 1
ATOM 1644 N N . PRO A 1 213 ? 24.806 -6.994 -43.971 1.00 93.75 213 PRO A N 1
ATOM 1645 C CA . PRO A 1 213 ? 26.212 -7.201 -44.310 1.00 93.75 213 PRO A CA 1
ATOM 1646 C C . PRO A 1 213 ? 26.681 -6.373 -45.514 1.00 93.75 213 PRO A C 1
ATOM 1648 O O . PRO A 1 213 ? 27.881 -6.145 -45.647 1.00 93.75 213 PRO A O 1
ATOM 1651 N N . ASP A 1 214 ? 25.762 -5.928 -46.374 1.00 94.62 214 ASP A N 1
ATOM 1652 C CA . ASP A 1 214 ? 26.085 -5.206 -47.606 1.00 94.62 214 ASP A CA 1
ATOM 1653 C C . ASP A 1 214 ? 26.161 -3.695 -47.360 1.00 94.62 214 ASP A C 1
ATOM 1655 O O . ASP A 1 214 ? 26.987 -2.992 -47.944 1.00 94.62 214 ASP A O 1
ATOM 1659 N N . THR A 1 215 ? 25.304 -3.187 -46.475 1.00 93.81 215 THR A N 1
ATOM 1660 C CA . THR A 1 215 ? 25.176 -1.752 -46.190 1.00 93.81 215 THR A CA 1
ATOM 1661 C C . THR A 1 215 ? 25.777 -1.341 -44.846 1.00 93.81 215 THR A C 1
ATOM 1663 O O . THR A 1 215 ? 26.061 -0.163 -44.634 1.00 93.81 215 THR A O 1
ATOM 1666 N N . GLY A 1 216 ? 25.973 -2.288 -43.924 1.00 93.12 216 GLY A N 1
ATOM 1667 C CA . GLY A 1 216 ? 26.451 -2.038 -42.564 1.00 93.12 216 GLY A CA 1
ATOM 1668 C C . GLY A 1 216 ? 25.410 -1.415 -41.625 1.00 93.12 216 GLY A C 1
ATOM 1669 O O . GLY A 1 216 ? 25.749 -1.132 -40.470 1.00 93.12 216 GLY A O 1
ATOM 1670 N N . PHE A 1 217 ? 24.169 -1.201 -42.083 1.00 94.06 217 PHE A N 1
ATOM 1671 C CA . PHE A 1 217 ? 23.080 -0.658 -41.267 1.00 94.06 217 PHE A CA 1
ATOM 1672 C C . PHE A 1 217 ? 22.561 -1.681 -40.261 1.00 94.06 217 PHE A C 1
ATOM 1674 O O . PHE A 1 217 ? 22.470 -2.872 -40.548 1.00 94.06 217 PHE A O 1
ATOM 1681 N N . TRP A 1 218 ? 22.189 -1.192 -39.082 1.00 95.38 218 TRP A N 1
ATOM 1682 C CA . TRP A 1 218 ? 21.584 -1.993 -38.027 1.00 95.38 218 TRP A CA 1
ATOM 1683 C C . TRP A 1 218 ? 20.066 -1.831 -38.037 1.00 95.38 218 TRP A C 1
ATOM 1685 O O . TRP A 1 218 ? 19.557 -0.729 -38.224 1.00 95.38 218 TRP A O 1
ATOM 1695 N N . SER A 1 219 ? 19.358 -2.936 -37.820 1.00 96.81 219 SER A N 1
ATOM 1696 C CA . SER A 1 219 ? 17.914 -2.971 -37.605 1.00 96.81 219 SER A CA 1
ATOM 1697 C C . SER A 1 219 ? 17.610 -3.801 -36.363 1.00 96.81 219 SER A C 1
ATOM 1699 O O . SER A 1 219 ? 18.153 -4.895 -36.198 1.00 96.81 219 SER A O 1
ATOM 1701 N N . LEU A 1 220 ? 16.761 -3.269 -35.491 1.00 97.62 220 LEU A N 1
ATOM 1702 C CA . LEU A 1 220 ? 16.304 -3.897 -34.258 1.00 97.62 220 LEU A CA 1
ATOM 1703 C C . LEU A 1 220 ? 14.833 -4.272 -34.440 1.00 97.62 220 LEU A C 1
ATOM 1705 O O . LEU A 1 220 ? 13.967 -3.410 -34.601 1.00 97.62 220 LEU A O 1
ATOM 1709 N N . SER A 1 221 ? 14.558 -5.574 -34.494 1.00 96.62 221 SER A N 1
ATOM 1710 C CA . SER A 1 221 ? 13.212 -6.084 -34.774 1.00 96.62 221 SER A CA 1
ATOM 1711 C C . SER A 1 221 ? 12.333 -6.077 -33.523 1.00 96.62 221 SER A C 1
ATOM 1713 O O . SER A 1 221 ? 12.745 -6.559 -32.473 1.00 96.62 221 SER A O 1
ATOM 1715 N N . GLY A 1 222 ? 11.094 -5.602 -33.641 1.00 95.94 222 GLY A N 1
ATOM 1716 C CA . GLY A 1 222 ? 10.139 -5.661 -32.533 1.00 95.94 222 GLY A CA 1
ATOM 1717 C C . GLY A 1 222 ? 9.546 -7.056 -32.325 1.00 95.94 222 GLY A C 1
ATOM 1718 O O . GLY A 1 222 ? 9.271 -7.785 -33.280 1.00 95.94 222 GLY A O 1
ATOM 1719 N N . PHE A 1 223 ? 9.277 -7.397 -31.070 1.00 96.69 223 PHE A N 1
ATOM 1720 C CA . PHE A 1 223 ? 8.454 -8.534 -30.661 1.00 96.69 223 PHE A CA 1
ATOM 1721 C C . PHE A 1 223 ? 6.967 -8.279 -30.958 1.00 96.69 223 PHE A C 1
ATOM 1723 O O . PHE A 1 223 ? 6.576 -7.163 -31.308 1.00 96.69 223 PHE A O 1
ATOM 1730 N N . ASN A 1 224 ? 6.103 -9.292 -30.836 1.00 96.12 224 ASN A N 1
ATOM 1731 C CA . ASN A 1 224 ? 4.694 -9.142 -31.216 1.00 96.12 224 ASN A CA 1
ATOM 1732 C C . ASN A 1 224 ? 3.924 -8.225 -30.252 1.00 96.12 224 ASN A C 1
ATOM 1734 O O . ASN A 1 224 ? 3.231 -7.329 -30.722 1.00 96.12 224 ASN A O 1
ATOM 1738 N N . TRP A 1 225 ? 4.048 -8.430 -28.936 1.00 96.94 225 TRP A N 1
ATOM 1739 C CA . TRP A 1 225 ? 3.306 -7.684 -27.905 1.00 96.94 225 TRP A CA 1
ATOM 1740 C C . TRP A 1 225 ? 3.917 -7.893 -26.506 1.00 96.94 225 TRP A C 1
ATOM 1742 O O . TRP A 1 225 ? 4.647 -8.864 -26.288 1.00 96.94 225 TRP A O 1
ATOM 1752 N N . GLY A 1 226 ? 3.561 -7.026 -25.550 1.00 97.19 226 GLY A N 1
ATOM 1753 C CA . GLY A 1 226 ? 3.877 -7.198 -24.124 1.00 97.19 226 GLY A CA 1
ATOM 1754 C C . GLY A 1 226 ? 5.236 -6.656 -23.682 1.00 97.19 226 GLY A C 1
ATOM 1755 O O . GLY A 1 226 ? 5.759 -7.106 -22.666 1.00 97.19 226 GLY A O 1
ATOM 1756 N N . TYR A 1 227 ? 5.796 -5.703 -24.429 1.00 98.44 227 TYR A N 1
ATOM 1757 C CA . TYR A 1 227 ? 7.080 -5.072 -24.128 1.00 98.44 227 TYR A CA 1
ATOM 1758 C C . TYR A 1 227 ? 6.984 -3.562 -24.350 1.00 98.44 227 TYR A C 1
ATOM 1760 O O . TYR A 1 227 ? 6.354 -3.128 -25.314 1.00 98.44 227 TYR A O 1
ATOM 1768 N N . VAL A 1 228 ? 7.593 -2.776 -23.462 1.00 98.38 228 VAL A N 1
ATOM 1769 C CA . VAL A 1 228 ? 7.718 -1.314 -23.611 1.00 98.38 228 VAL A CA 1
ATOM 1770 C C . VAL A 1 228 ? 8.747 -1.023 -24.688 1.00 98.38 228 VAL A C 1
ATOM 1772 O O . VAL A 1 228 ? 9.660 -1.820 -24.867 1.00 98.38 228 VAL A O 1
ATOM 1775 N N . ASP A 1 229 ? 8.604 0.093 -25.399 1.00 98.31 229 ASP A N 1
ATOM 1776 C CA . ASP A 1 229 ? 9.575 0.527 -26.410 1.00 98.31 229 ASP A CA 1
ATOM 1777 C C . ASP A 1 229 ? 9.798 -0.508 -27.530 1.00 98.31 229 ASP A C 1
ATOM 1779 O O . ASP A 1 229 ? 10.880 -0.733 -28.074 1.00 98.31 229 ASP A O 1
ATOM 1783 N N . ASN A 1 230 ? 8.710 -1.204 -27.853 1.00 97.69 230 ASN A N 1
ATOM 1784 C CA . ASN A 1 230 ? 8.701 -2.312 -28.796 1.00 97.69 230 ASN A CA 1
ATOM 1785 C C . ASN A 1 230 ? 7.959 -1.988 -30.101 1.00 97.69 230 ASN A C 1
ATOM 1787 O O . ASN A 1 230 ? 8.224 -2.577 -31.152 1.00 97.69 230 ASN A O 1
ATOM 1791 N N . LYS A 1 231 ? 6.999 -1.062 -30.029 1.00 97.88 231 LYS A N 1
ATOM 1792 C CA . LYS A 1 231 ? 6.166 -0.594 -31.139 1.00 97.88 231 LYS A CA 1
ATOM 1793 C C . LYS A 1 231 ? 6.090 0.924 -31.094 1.00 97.88 231 LYS A C 1
ATOM 1795 O O . LYS A 1 231 ? 6.130 1.511 -30.019 1.00 97.88 231 LYS A O 1
ATOM 1800 N N . ALA A 1 232 ? 5.906 1.555 -32.252 1.00 97.50 232 ALA A N 1
ATOM 1801 C CA . ALA A 1 232 ? 5.674 2.995 -32.309 1.00 97.50 232 ALA A CA 1
ATOM 1802 C C . ALA A 1 232 ? 4.466 3.396 -31.454 1.00 97.50 232 ALA A C 1
ATOM 1804 O O . ALA A 1 232 ? 3.453 2.705 -31.479 1.00 97.50 232 ALA A O 1
ATOM 1805 N N . ASN A 1 233 ? 4.528 4.534 -30.754 1.00 97.12 233 ASN A N 1
ATOM 1806 C CA . ASN A 1 233 ? 3.461 4.972 -29.833 1.00 97.12 233 ASN A CA 1
ATOM 1807 C C . ASN A 1 233 ? 2.091 5.204 -30.514 1.00 97.12 233 ASN A C 1
ATOM 1809 O O . ASN A 1 233 ? 1.072 5.342 -29.836 1.00 97.12 233 ASN A O 1
ATOM 1813 N N . SER A 1 234 ? 2.045 5.262 -31.852 1.00 96.75 234 SER A N 1
ATOM 1814 C CA . SER A 1 234 ? 0.797 5.259 -32.628 1.00 96.75 234 SER A CA 1
ATOM 1815 C C . SER A 1 234 ? 0.077 3.903 -32.615 1.00 96.75 234 SER A C 1
ATOM 1817 O O . SER A 1 234 ? -1.137 3.866 -32.802 1.00 96.75 234 SER A O 1
ATOM 1819 N N . ASP A 1 235 ? 0.794 2.804 -32.374 1.00 97.44 235 ASP A N 1
ATOM 1820 C CA . ASP A 1 235 ? 0.246 1.468 -32.142 1.00 97.44 235 ASP A CA 1
ATOM 1821 C C . ASP A 1 235 ? -0.147 1.328 -30.667 1.00 97.44 235 ASP A C 1
ATOM 1823 O O . ASP A 1 235 ? 0.626 0.871 -29.822 1.00 97.44 235 ASP A O 1
ATOM 1827 N N . LYS A 1 236 ? -1.357 1.786 -30.341 1.00 96.75 236 LYS A N 1
ATOM 1828 C CA . LYS A 1 236 ? -1.862 1.752 -28.965 1.00 96.75 236 LYS A CA 1
ATOM 1829 C C . LYS A 1 236 ? -2.037 0.322 -28.455 1.00 96.75 236 LYS A C 1
ATOM 1831 O O . LYS A 1 236 ? -1.673 0.055 -27.318 1.00 96.75 236 LYS A O 1
ATOM 1836 N N . GLU A 1 237 ? -2.487 -0.610 -29.291 1.00 95.38 237 GLU A N 1
ATOM 1837 C CA . GLU A 1 237 ? -2.633 -2.023 -28.910 1.00 95.38 237 GLU A CA 1
ATOM 1838 C C . GLU A 1 237 ? -1.284 -2.664 -28.560 1.00 95.38 237 GLU A C 1
ATOM 1840 O O . GLU A 1 237 ? -1.158 -3.332 -27.534 1.00 95.38 237 GLU A O 1
ATOM 1845 N N . GLY A 1 238 ? -0.254 -2.423 -29.378 1.00 95.50 238 GLY A N 1
ATOM 1846 C CA . GLY A 1 238 ? 1.090 -2.957 -29.159 1.00 95.50 238 GLY A CA 1
ATOM 1847 C C . GLY A 1 238 ? 1.797 -2.418 -27.911 1.00 95.50 238 GLY A C 1
ATOM 1848 O O . GLY A 1 238 ? 2.671 -3.101 -27.376 1.00 95.50 238 GLY A O 1
ATOM 1849 N N . ASN A 1 239 ? 1.399 -1.231 -27.443 1.00 97.62 239 ASN A N 1
ATOM 1850 C CA . ASN A 1 239 ? 1.935 -0.558 -26.253 1.00 97.62 239 ASN A CA 1
ATOM 1851 C C . ASN A 1 239 ? 1.042 -0.703 -25.007 1.00 97.62 239 ASN A C 1
ATOM 1853 O O . ASN A 1 239 ? 1.338 -0.120 -23.962 1.00 97.62 239 ASN A O 1
ATOM 1857 N N . SER A 1 240 ? -0.054 -1.458 -25.109 1.00 98.44 240 SER A N 1
ATOM 1858 C CA . SER A 1 240 ? -0.995 -1.669 -24.012 1.00 98.44 240 SER A CA 1
ATOM 1859 C C . SER A 1 240 ? -0.791 -3.025 -23.333 1.00 98.44 240 SER A C 1
ATOM 1861 O O . SER A 1 240 ? -0.510 -4.047 -23.968 1.00 98.44 240 SER A O 1
ATOM 1863 N N . PHE A 1 241 ? -0.975 -3.043 -22.019 1.00 98.75 241 PHE A N 1
ATOM 1864 C CA . PHE A 1 241 ? -0.693 -4.157 -21.123 1.00 98.75 241 PHE A CA 1
ATOM 1865 C C . PHE A 1 241 ? -1.956 -4.591 -20.391 1.00 98.75 241 PHE A C 1
ATOM 1867 O O . PHE A 1 241 ? -2.851 -3.795 -20.141 1.00 98.75 241 PHE A O 1
ATOM 1874 N N . ASP A 1 242 ? -2.027 -5.878 -20.083 1.00 98.50 242 ASP A N 1
ATOM 1875 C CA . ASP A 1 242 ? -3.152 -6.520 -19.406 1.00 98.50 242 ASP A CA 1
ATOM 1876 C C . ASP A 1 242 ? -2.614 -7.175 -18.132 1.00 98.50 242 ASP A C 1
ATOM 1878 O O . ASP A 1 242 ? -1.640 -7.935 -18.175 1.00 98.50 242 ASP A O 1
ATOM 1882 N N . ILE A 1 243 ? -3.211 -6.832 -16.994 1.00 98.50 243 ILE A N 1
ATOM 1883 C CA . ILE A 1 243 ? -2.800 -7.277 -15.665 1.00 98.50 243 ILE A CA 1
ATOM 1884 C C . ILE A 1 243 ? -2.978 -8.800 -15.523 1.00 98.50 243 ILE A C 1
ATOM 1886 O O . ILE A 1 243 ? -2.187 -9.438 -14.823 1.00 98.50 243 ILE A O 1
ATOM 1890 N N . ASP A 1 244 ? -3.901 -9.438 -16.261 1.00 97.56 244 ASP A N 1
ATOM 1891 C CA . ASP A 1 244 ? -4.043 -10.906 -16.310 1.00 97.56 244 ASP A CA 1
ATOM 1892 C C . ASP A 1 244 ? -2.838 -11.609 -16.974 1.00 97.56 244 ASP A C 1
ATOM 1894 O O . ASP A 1 244 ? -2.766 -12.848 -17.036 1.00 97.56 244 ASP A O 1
ATOM 1898 N N . TRP A 1 245 ? -1.864 -10.851 -17.488 1.00 98.12 245 TRP A N 1
ATOM 1899 C C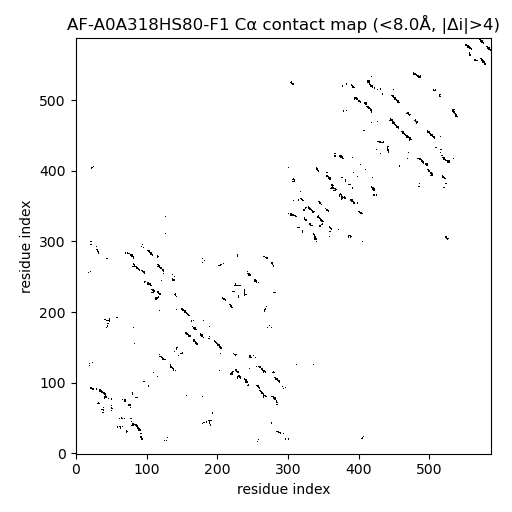A . TRP A 1 245 ? -0.587 -11.390 -17.954 1.00 98.12 245 TRP A CA 1
ATOM 1900 C C . TRP A 1 245 ? 0.422 -11.622 -16.833 1.00 98.12 245 TRP A C 1
ATOM 1902 O O . TRP A 1 245 ? 1.473 -12.204 -17.111 1.00 98.12 245 TRP A O 1
ATOM 1912 N N . ALA A 1 246 ? 0.114 -11.215 -15.600 1.00 98.44 246 ALA A N 1
ATOM 1913 C CA . ALA A 1 246 ? 0.977 -11.404 -14.446 1.00 98.44 246 ALA A CA 1
ATOM 1914 C C . ALA A 1 246 ? 1.316 -12.884 -14.214 1.00 98.44 246 ALA A C 1
ATOM 1916 O O . ALA A 1 246 ? 0.450 -13.770 -14.206 1.00 98.44 246 ALA A O 1
ATOM 1917 N N . VAL A 1 247 ? 2.601 -13.158 -13.998 1.00 97.44 247 VAL A N 1
ATOM 1918 C CA . VAL A 1 247 ? 3.109 -14.487 -13.664 1.00 97.44 247 VAL A CA 1
ATOM 1919 C C . VAL A 1 247 ? 4.095 -14.443 -12.502 1.00 97.44 247 VAL A C 1
ATOM 1921 O O . VAL A 1 247 ? 4.808 -13.463 -12.292 1.00 97.44 247 VAL A O 1
ATOM 1924 N N . ASP A 1 248 ? 4.140 -15.532 -11.736 1.00 94.19 248 ASP A N 1
ATOM 1925 C CA . ASP A 1 248 ? 5.116 -15.719 -10.666 1.00 94.19 248 ASP A CA 1
ATOM 1926 C C . ASP A 1 248 ? 6.507 -16.109 -11.208 1.00 94.19 248 ASP A C 1
ATOM 1928 O O . ASP A 1 248 ? 6.725 -16.296 -12.409 1.00 94.19 248 ASP A O 1
ATOM 1932 N N . GLN A 1 249 ? 7.467 -16.292 -10.299 1.00 91.25 249 GLN A N 1
ATOM 1933 C CA . GLN A 1 249 ? 8.833 -16.729 -10.619 1.00 91.25 249 GLN A CA 1
ATOM 1934 C C . GLN A 1 249 ? 8.921 -18.078 -11.363 1.00 91.25 249 GLN A C 1
ATOM 1936 O O . GLN A 1 249 ? 9.936 -18.363 -11.993 1.00 91.25 249 GLN A O 1
ATOM 1941 N N . ASN A 1 250 ? 7.876 -18.909 -11.302 1.00 92.31 250 ASN A N 1
ATOM 1942 C CA . ASN A 1 250 ? 7.772 -20.183 -12.016 1.00 92.31 250 ASN A CA 1
ATOM 1943 C C . ASN A 1 250 ? 6.965 -20.051 -13.320 1.00 92.31 250 ASN A C 1
ATOM 1945 O O . ASN A 1 250 ? 6.596 -21.063 -13.917 1.00 92.31 250 ASN A O 1
ATOM 1949 N N . ARG A 1 251 ? 6.670 -18.817 -13.752 1.00 93.19 251 ARG A N 1
ATOM 1950 C CA . ARG A 1 251 ? 5.828 -18.480 -14.910 1.00 93.19 251 ARG A CA 1
ATOM 1951 C C . ARG A 1 251 ? 4.384 -18.976 -14.788 1.00 93.19 251 ARG A C 1
ATOM 1953 O O . ARG A 1 251 ? 3.680 -19.104 -15.791 1.00 93.19 251 ARG A O 1
ATOM 1960 N N . LYS A 1 252 ? 3.903 -19.255 -13.573 1.00 94.94 252 LYS A N 1
ATOM 1961 C CA . LYS A 1 252 ? 2.494 -19.584 -13.341 1.00 94.94 252 LYS A CA 1
ATOM 1962 C C . LYS A 1 252 ? 1.688 -18.292 -13.273 1.00 94.94 252 LYS A C 1
ATOM 1964 O O . LYS A 1 252 ? 2.085 -17.359 -12.585 1.00 94.94 252 LYS A O 1
ATOM 1969 N N . LYS A 1 253 ? 0.535 -18.264 -13.947 1.00 95.38 253 LYS A N 1
ATOM 1970 C CA . LYS A 1 253 ? -0.390 -17.123 -13.899 1.00 95.38 253 LYS A CA 1
ATOM 1971 C C . LYS A 1 253 ? -0.773 -16.761 -12.466 1.00 95.38 253 LYS A C 1
ATOM 1973 O O . LYS A 1 253 ? -1.143 -17.641 -11.682 1.00 95.38 253 LYS A O 1
ATOM 1978 N N . VAL A 1 254 ? -0.746 -15.466 -12.183 1.00 94.12 254 VAL A N 1
ATOM 1979 C CA . VAL A 1 254 ? -1.207 -14.855 -10.939 1.00 94.12 254 VAL A CA 1
ATOM 1980 C C . VAL A 1 254 ? -2.398 -13.976 -11.275 1.00 94.12 254 VAL A C 1
ATOM 1982 O O . VAL A 1 254 ? -2.365 -13.223 -12.239 1.00 94.12 254 VAL A O 1
ATOM 1985 N N . LYS A 1 255 ? -3.472 -14.106 -10.497 1.00 93.44 255 LYS A N 1
ATOM 1986 C CA . LYS A 1 255 ? -4.643 -13.249 -10.646 1.00 93.44 255 LYS A CA 1
ATOM 1987 C C . LYS A 1 255 ? -4.500 -12.063 -9.703 1.00 93.44 255 LYS A C 1
ATOM 1989 O O . LYS A 1 255 ? -4.453 -12.268 -8.491 1.00 93.44 255 LYS A O 1
ATOM 1994 N N . LEU A 1 256 ? -4.471 -10.865 -10.268 1.00 92.69 256 LEU A N 1
ATOM 1995 C CA . LEU A 1 256 ? -4.495 -9.600 -9.542 1.00 92.69 256 LEU A CA 1
ATOM 1996 C C . LEU A 1 256 ? -5.797 -8.884 -9.895 1.00 92.69 256 LEU A C 1
ATOM 1998 O O . LEU A 1 256 ? -6.217 -8.903 -11.043 1.00 92.69 256 LEU A O 1
ATOM 2002 N N . ASP A 1 257 ? -6.477 -8.314 -8.913 1.00 90.31 257 ASP A N 1
ATOM 2003 C CA . ASP A 1 257 ? -7.697 -7.517 -9.091 1.00 90.31 257 ASP A CA 1
ATOM 2004 C C . ASP A 1 257 ? -7.393 -6.044 -9.406 1.00 90.31 257 ASP A C 1
ATOM 2006 O O . ASP A 1 257 ? -8.216 -5.355 -10.005 1.00 90.31 257 ASP A O 1
ATOM 2010 N N . PHE A 1 258 ? -6.211 -5.578 -9.012 1.00 94.56 258 PHE A N 1
ATOM 2011 C CA . PHE A 1 258 ? -5.652 -4.270 -9.327 1.00 94.56 258 PHE A CA 1
ATOM 2012 C C . PHE A 1 258 ? -4.139 -4.271 -9.101 1.00 94.56 258 PHE A C 1
ATOM 2014 O O . PHE A 1 258 ? -3.583 -5.236 -8.563 1.00 94.56 258 PHE A O 1
ATOM 2021 N N . ILE A 1 259 ? -3.495 -3.174 -9.484 1.00 97.31 259 ILE A N 1
ATOM 2022 C CA . ILE A 1 259 ? -2.082 -2.899 -9.218 1.00 97.31 259 ILE A CA 1
ATOM 2023 C C . ILE A 1 259 ? -1.911 -1.468 -8.706 1.00 97.31 259 ILE A C 1
ATOM 2025 O O . ILE A 1 259 ? -2.752 -0.605 -8.950 1.00 97.31 259 ILE A O 1
ATOM 2029 N N . ASP A 1 260 ? -0.794 -1.215 -8.042 1.00 96.62 260 ASP A N 1
ATOM 2030 C CA . ASP A 1 260 ? -0.427 0.107 -7.534 1.00 96.62 260 ASP A CA 1
ATOM 2031 C C . ASP A 1 260 ? 0.882 0.595 -8.140 1.00 96.62 260 ASP A C 1
ATOM 2033 O O . ASP A 1 260 ? 1.012 1.764 -8.494 1.00 96.62 260 ASP A O 1
ATOM 2037 N N . PHE A 1 261 ? 1.843 -0.311 -8.313 1.00 98.56 261 PHE A N 1
ATOM 2038 C CA . PHE A 1 261 ? 3.164 0.018 -8.825 1.00 98.56 261 PHE A CA 1
ATOM 2039 C C . PHE A 1 261 ? 3.456 -0.721 -10.121 1.00 98.56 261 PHE A C 1
ATOM 2041 O O . PHE A 1 261 ? 3.136 -1.901 -10.283 1.00 98.56 261 PHE A O 1
ATOM 2048 N N . ILE A 1 262 ? 4.137 -0.022 -11.022 1.00 98.88 262 ILE A N 1
ATOM 2049 C CA . ILE A 1 262 ? 4.622 -0.550 -12.290 1.00 98.88 262 ILE A CA 1
ATOM 2050 C C . ILE A 1 262 ? 6.131 -0.344 -12.335 1.00 98.88 262 ILE A C 1
ATOM 2052 O O . ILE A 1 262 ? 6.632 0.752 -12.085 1.00 98.88 262 ILE A O 1
ATOM 2056 N N . LYS A 1 263 ? 6.859 -1.404 -12.679 1.00 98.88 263 LYS A N 1
ATOM 2057 C CA . LYS A 1 263 ? 8.290 -1.372 -12.961 1.00 98.88 263 LYS A CA 1
ATOM 2058 C C . LYS A 1 263 ? 8.520 -1.711 -14.423 1.00 98.88 263 LYS A C 1
ATOM 2060 O O . LYS A 1 263 ? 8.004 -2.711 -14.911 1.00 98.88 263 LYS A O 1
ATOM 2065 N N . VAL A 1 264 ? 9.357 -0.932 -15.092 1.00 98.94 264 VAL A N 1
ATOM 2066 C CA . VAL A 1 264 ? 9.876 -1.250 -16.427 1.00 98.94 264 VAL A CA 1
ATOM 2067 C C . VAL A 1 264 ? 11.372 -1.476 -16.302 1.00 98.94 264 VAL A C 1
ATOM 2069 O O . VAL A 1 264 ? 12.048 -0.704 -15.620 1.00 98.94 264 VAL A O 1
ATOM 2072 N N . TYR A 1 265 ? 11.895 -2.530 -16.925 1.00 98.88 265 TYR A N 1
ATOM 2073 C CA . TYR A 1 265 ? 13.337 -2.743 -17.007 1.00 98.88 265 TYR A CA 1
ATOM 2074 C C . TYR A 1 265 ? 13.784 -3.149 -18.413 1.00 98.88 265 TYR A C 1
ATOM 2076 O O . TYR A 1 265 ? 13.090 -3.907 -19.097 1.00 98.88 265 TYR A O 1
ATOM 2084 N N . CYS A 1 266 ? 14.959 -2.667 -18.823 1.00 98.81 266 CYS A N 1
ATOM 2085 C CA . CYS A 1 266 ? 15.576 -3.022 -20.098 1.00 98.81 266 CYS A CA 1
ATOM 2086 C C . CYS A 1 266 ? 15.907 -4.516 -20.124 1.00 98.81 266 CYS A C 1
ATOM 2088 O O . CYS A 1 266 ? 16.612 -5.024 -19.243 1.00 98.81 266 CYS A O 1
ATOM 2090 N N . ALA A 1 267 ? 15.378 -5.232 -21.115 1.00 97.94 267 ALA A N 1
ATOM 2091 C CA . ALA A 1 267 ? 15.411 -6.689 -21.144 1.00 97.94 267 ALA A CA 1
ATOM 2092 C C . ALA A 1 267 ? 16.390 -7.268 -22.175 1.00 97.94 267 ALA A C 1
ATOM 2094 O O . ALA A 1 267 ? 16.424 -8.487 -22.355 1.00 97.94 267 ALA A O 1
ATOM 2095 N N . GLU A 1 268 ? 17.225 -6.438 -22.804 1.00 96.94 268 GLU A N 1
ATOM 2096 C CA . GLU A 1 268 ? 18.230 -6.869 -23.778 1.00 96.94 268 GLU A CA 1
ATOM 2097 C C . GLU A 1 268 ? 19.661 -6.579 -23.323 1.00 96.94 268 GLU A C 1
ATOM 2099 O O . GLU A 1 268 ? 19.960 -5.542 -22.740 1.00 96.94 268 GLU A O 1
ATOM 2104 N N . GLN A 1 269 ? 20.569 -7.511 -23.634 1.00 97.25 269 GLN A N 1
ATOM 2105 C CA . GLN A 1 269 ? 22.007 -7.345 -23.434 1.00 97.25 269 GLN A CA 1
ATOM 2106 C C . GLN A 1 269 ? 22.744 -7.473 -24.768 1.00 97.25 269 GLN A C 1
ATOM 2108 O O . GLN A 1 269 ? 23.178 -8.563 -25.166 1.00 97.25 269 GLN A O 1
ATOM 2113 N N . GLN A 1 270 ? 22.874 -6.356 -25.484 1.00 96.12 270 GLN A N 1
ATOM 2114 C CA . GLN A 1 270 ? 23.516 -6.305 -26.797 1.00 96.12 270 GLN A CA 1
ATOM 2115 C C . GLN A 1 270 ? 24.096 -4.921 -27.123 1.00 96.12 270 GLN A C 1
ATOM 2117 O O . GLN A 1 270 ? 23.681 -3.912 -26.564 1.00 96.12 270 GLN A O 1
ATOM 2122 N N . MET A 1 271 ? 25.046 -4.911 -28.061 1.00 95.75 271 MET A N 1
ATOM 2123 C CA . MET A 1 271 ? 25.597 -3.715 -28.701 1.00 95.75 271 MET A CA 1
ATOM 2124 C C . MET A 1 271 ? 25.254 -3.773 -30.192 1.00 95.75 271 MET A C 1
ATOM 2126 O O . MET A 1 271 ? 25.574 -4.767 -30.851 1.00 95.75 271 MET A O 1
ATOM 2130 N N . ALA A 1 272 ? 24.639 -2.721 -30.727 1.00 94.88 272 ALA A N 1
ATOM 2131 C CA . ALA A 1 272 ? 24.262 -2.580 -32.134 1.00 94.88 272 ALA A CA 1
ATOM 2132 C C . ALA A 1 272 ? 25.246 -1.661 -32.887 1.00 94.88 272 ALA A C 1
ATOM 2134 O O . ALA A 1 272 ? 24.871 -0.723 -33.594 1.00 94.88 272 ALA A O 1
ATOM 2135 N N . GLY A 1 273 ? 26.546 -1.922 -32.716 1.00 91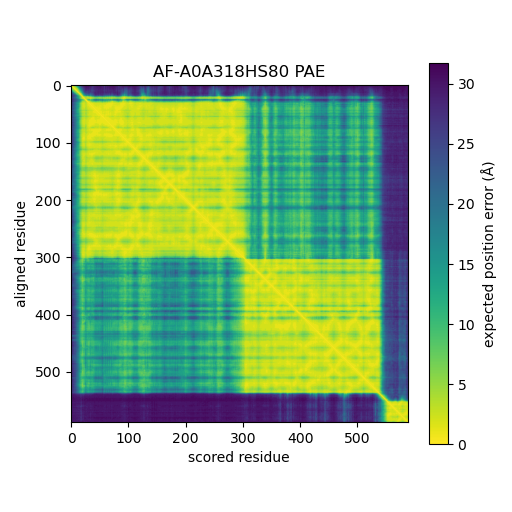.88 273 GLY A N 1
ATOM 2136 C CA . GLY A 1 273 ? 27.621 -1.169 -33.362 1.00 91.88 273 GLY A CA 1
ATOM 2137 C C . GLY A 1 273 ? 27.550 0.331 -33.066 1.00 91.88 273 GLY A C 1
ATOM 2138 O O . GLY A 1 273 ? 27.559 0.744 -31.912 1.00 91.88 273 GLY A O 1
ATOM 2139 N N . TRP A 1 274 ? 27.480 1.156 -34.116 1.00 89.88 274 TRP A N 1
ATOM 2140 C CA . TRP A 1 274 ? 27.460 2.618 -33.985 1.00 89.88 274 TRP A CA 1
ATOM 2141 C C . TRP A 1 274 ? 26.173 3.172 -33.357 1.00 89.88 274 TRP A C 1
ATOM 2143 O O . TRP A 1 274 ? 26.193 4.321 -32.923 1.00 89.88 274 TRP A O 1
ATOM 2153 N N . LEU A 1 275 ? 25.094 2.377 -33.283 1.00 91.38 275 LEU A N 1
ATOM 2154 C CA . LEU A 1 275 ? 23.889 2.743 -32.531 1.00 91.38 275 LEU A CA 1
ATOM 2155 C C . LEU A 1 275 ? 24.117 2.709 -31.016 1.00 91.38 275 LEU A C 1
ATOM 2157 O O . LEU A 1 275 ? 23.377 3.367 -30.299 1.00 91.38 275 LEU A O 1
ATOM 2161 N N . GLY A 1 276 ? 25.140 1.996 -30.534 1.00 94.81 276 GLY A N 1
ATOM 2162 C CA . GLY A 1 276 ? 25.407 1.829 -29.106 1.00 94.81 276 GLY A CA 1
ATOM 2163 C C . GLY A 1 276 ? 24.712 0.611 -28.502 1.00 94.81 276 GLY A C 1
ATOM 2164 O O . GLY A 1 276 ? 24.411 -0.367 -29.195 1.00 94.81 276 GLY A O 1
ATOM 2165 N N . GLU A 1 277 ? 24.548 0.636 -27.185 1.00 96.56 277 GLU A N 1
ATOM 2166 C CA . GLU A 1 277 ? 23.752 -0.346 -26.458 1.00 96.56 277 GLU A CA 1
ATOM 2167 C C . GLU A 1 277 ? 22.276 -0.234 -26.830 1.00 96.56 277 GLU A C 1
ATOM 2169 O O . GLU A 1 277 ? 21.800 0.851 -27.150 1.00 96.56 277 GLU A O 1
ATOM 2174 N N . THR A 1 278 ? 21.555 -1.351 -26.759 1.00 96.88 278 THR A N 1
ATOM 2175 C CA . THR A 1 278 ? 20.093 -1.308 -26.831 1.00 96.88 278 THR A CA 1
ATOM 2176 C C . THR A 1 278 ? 19.534 -0.943 -25.465 1.00 96.88 278 THR A C 1
ATOM 2178 O O . THR A 1 278 ? 19.804 -1.648 -24.488 1.00 96.88 278 THR A O 1
ATOM 2181 N N . SER A 1 279 ? 18.791 0.159 -25.409 1.00 97.69 279 SER A N 1
ATOM 2182 C CA . SER A 1 279 ? 18.261 0.744 -24.179 1.00 97.69 279 SER A CA 1
ATOM 2183 C C . SER A 1 279 ? 16.769 0.970 -24.306 1.00 97.69 279 SER A C 1
ATOM 2185 O O . SER A 1 279 ? 16.335 1.715 -25.171 1.00 97.69 279 SER A O 1
ATOM 2187 N N . THR A 1 280 ? 15.984 0.372 -23.414 1.00 98.75 280 THR A N 1
ATOM 2188 C CA . THR A 1 280 ? 14.562 0.711 -23.319 1.00 98.75 280 THR A CA 1
ATOM 2189 C C . THR A 1 280 ? 14.399 2.135 -22.832 1.00 98.75 280 THR A C 1
ATOM 2191 O O . THR A 1 280 ? 14.802 2.444 -21.709 1.00 98.75 280 THR A O 1
ATOM 2194 N N . GLU A 1 281 ? 13.692 2.948 -23.604 1.00 98.44 281 GLU A N 1
ATOM 2195 C CA . GLU A 1 281 ? 13.342 4.302 -23.211 1.00 98.44 281 GLU A CA 1
ATOM 2196 C C . GLU A 1 281 ? 11.867 4.387 -22.793 1.00 98.44 281 GLU A C 1
ATOM 2198 O O . GLU A 1 281 ? 10.982 3.739 -23.354 1.00 98.44 281 GLU A O 1
ATOM 2203 N N . VAL A 1 282 ? 11.580 5.207 -21.780 1.00 98.75 282 VAL A N 1
ATOM 2204 C CA . VAL A 1 282 ? 10.224 5.417 -21.254 1.00 98.75 282 VAL A CA 1
ATOM 2205 C C . VAL A 1 282 ? 9.829 6.870 -21.458 1.00 98.75 282 VAL A C 1
ATOM 2207 O O . VAL A 1 282 ? 10.581 7.779 -21.109 1.00 98.75 282 VAL A O 1
ATOM 2210 N N . LYS A 1 283 ? 8.638 7.086 -22.020 1.00 98.12 283 LYS A N 1
ATOM 2211 C CA . LYS A 1 283 ? 8.110 8.413 -22.361 1.00 98.12 283 LYS A CA 1
ATOM 2212 C C . LYS A 1 283 ? 6.855 8.796 -21.578 1.00 98.12 283 LYS A C 1
ATOM 2214 O O . LYS A 1 283 ? 6.573 9.972 -21.372 1.00 98.12 283 LYS A O 1
ATOM 2219 N N . GLY A 1 284 ? 6.097 7.814 -21.106 1.00 98.06 284 GLY A N 1
ATOM 2220 C CA . GLY A 1 284 ? 4.890 8.055 -20.326 1.00 98.06 284 GLY A CA 1
ATOM 2221 C C . GLY A 1 284 ? 4.087 6.783 -20.117 1.00 98.06 284 GLY A C 1
ATOM 2222 O O . GLY A 1 284 ? 4.414 5.736 -20.672 1.00 98.06 284 GLY A O 1
ATOM 2223 N N . ALA A 1 285 ? 3.032 6.882 -19.317 1.00 98.56 285 ALA A N 1
ATOM 2224 C CA . ALA A 1 285 ? 2.055 5.819 -19.155 1.00 98.56 285 ALA A CA 1
ATOM 2225 C C . ALA A 1 285 ? 0.670 6.392 -18.853 1.00 98.56 285 ALA A C 1
ATOM 2227 O O . ALA A 1 285 ? 0.544 7.520 -18.362 1.00 98.56 285 ALA A O 1
ATOM 2228 N N . GLU A 1 286 ? -0.346 5.595 -19.156 1.00 98.19 286 GLU A N 1
ATOM 2229 C CA . GLU A 1 286 ? -1.755 5.959 -19.106 1.00 98.19 286 GLU A CA 1
ATOM 2230 C C . GLU A 1 286 ? -2.577 4.811 -18.499 1.00 98.19 286 GLU A C 1
ATOM 2232 O O . GLU A 1 286 ? -2.440 3.677 -18.958 1.00 98.19 286 GLU A O 1
ATOM 2237 N N . ASP A 1 287 ? -3.422 5.095 -17.501 1.00 98.19 287 ASP A N 1
ATOM 2238 C CA . ASP A 1 287 ? -4.516 4.200 -17.095 1.00 98.19 287 ASP A CA 1
ATOM 2239 C C . ASP A 1 287 ? -5.616 4.285 -18.162 1.00 98.19 287 ASP A C 1
ATOM 2241 O O . ASP A 1 287 ? -6.119 5.369 -18.475 1.00 98.19 287 ASP A O 1
ATOM 2245 N N . LEU A 1 288 ? -5.968 3.147 -18.758 1.00 98.19 288 LEU A N 1
ATOM 2246 C CA . LEU A 1 288 ? -6.960 3.078 -19.825 1.00 98.19 288 LEU A CA 1
ATOM 2247 C C . LEU A 1 288 ? -8.404 3.085 -19.296 1.00 98.19 288 LEU A C 1
ATOM 2249 O O . LEU A 1 288 ? -9.296 3.402 -20.084 1.00 98.19 288 LEU A O 1
ATOM 2253 N N . HIS A 1 289 ? -8.623 2.827 -17.999 1.00 96.62 289 HIS A N 1
ATOM 2254 C CA . HIS A 1 289 ? -9.944 2.639 -17.374 1.00 96.62 289 HIS A CA 1
ATOM 2255 C C . HIS A 1 289 ? -10.104 3.433 -16.074 1.00 96.62 289 HIS A C 1
ATOM 2257 O O . HIS A 1 289 ? -10.457 2.893 -15.023 1.00 96.62 289 HIS A O 1
ATOM 2263 N N . ILE A 1 290 ? -9.855 4.742 -16.141 1.00 93.62 290 ILE A N 1
ATOM 2264 C CA . ILE A 1 290 ? -9.910 5.626 -14.969 1.00 93.62 290 ILE A CA 1
ATOM 2265 C C . ILE A 1 290 ? -11.263 5.554 -14.243 1.00 93.62 290 ILE A C 1
ATOM 2267 O O . ILE A 1 290 ? -11.308 5.568 -13.013 1.00 93.62 290 ILE A O 1
ATOM 2271 N N . GLU A 1 291 ? -12.377 5.447 -14.976 1.00 93.62 291 GLU A N 1
ATOM 2272 C CA . GLU A 1 291 ? -13.709 5.341 -14.385 1.00 93.62 291 GLU A CA 1
ATOM 2273 C C . GLU A 1 291 ? -13.902 4.030 -13.609 1.00 93.62 291 GLU A C 1
ATOM 2275 O O . GLU A 1 291 ? -14.445 4.047 -12.501 1.00 93.62 291 GLU A O 1
ATOM 2280 N N . GLU A 1 292 ? -13.456 2.898 -14.154 1.00 94.44 292 GLU A N 1
ATOM 2281 C CA . GLU A 1 292 ? -13.504 1.594 -13.496 1.00 94.44 292 GLU A CA 1
ATOM 2282 C C . GLU A 1 292 ? -12.570 1.537 -12.284 1.00 94.44 292 GLU A C 1
ATOM 2284 O O . GLU A 1 292 ? -12.989 1.045 -11.232 1.00 94.44 292 GLU A O 1
ATOM 2289 N N . SER A 1 293 ? -11.352 2.078 -12.402 1.00 93.38 293 SER A N 1
ATOM 2290 C CA . SER A 1 293 ? -10.398 2.229 -11.297 1.00 93.38 293 SER A CA 1
ATOM 2291 C C . SER A 1 293 ? -11.032 3.006 -10.138 1.00 93.38 293 SER A C 1
ATOM 2293 O O . SER A 1 293 ? -11.110 2.504 -9.013 1.00 93.38 293 SER A O 1
ATOM 2295 N N . VAL A 1 294 ? -11.600 4.184 -10.417 1.00 89.38 294 VAL A N 1
ATOM 2296 C CA . VAL A 1 294 ? -12.311 5.015 -9.429 1.00 89.38 294 VAL A CA 1
ATOM 2297 C C . VAL A 1 294 ? -13.507 4.286 -8.822 1.00 89.38 294 VAL A C 1
ATOM 2299 O O . VAL A 1 294 ? -13.663 4.257 -7.601 1.00 89.38 294 VAL A O 1
ATOM 2302 N N . ALA A 1 295 ? -14.354 3.664 -9.645 1.00 88.25 295 ALA A N 1
ATOM 2303 C CA . ALA A 1 295 ? -15.545 2.972 -9.163 1.00 88.25 295 ALA A CA 1
ATOM 2304 C C . ALA A 1 295 ? -15.200 1.788 -8.247 1.00 88.25 295 ALA A C 1
ATOM 2306 O O . ALA A 1 295 ? -15.907 1.534 -7.264 1.00 88.25 295 ALA A O 1
ATOM 2307 N N . ALA A 1 296 ? -14.124 1.064 -8.556 1.00 86.44 296 ALA A N 1
ATOM 2308 C CA . ALA A 1 296 ? -13.647 -0.043 -7.745 1.00 86.44 296 ALA A CA 1
ATOM 2309 C C . ALA A 1 296 ? -13.085 0.452 -6.397 1.00 86.44 296 ALA A C 1
ATOM 2311 O O . ALA A 1 296 ? -13.487 -0.078 -5.352 1.00 86.44 296 ALA A O 1
ATOM 2312 N N . ILE A 1 297 ? -12.284 1.529 -6.401 1.00 83.12 297 ILE A N 1
ATOM 2313 C CA . ILE A 1 297 ? -11.756 2.156 -5.180 1.00 83.12 297 ILE A CA 1
ATOM 2314 C C . ILE A 1 297 ? -12.906 2.655 -4.300 1.00 83.12 297 ILE A C 1
ATOM 2316 O O . ILE A 1 297 ? -12.979 2.320 -3.117 1.00 83.12 297 ILE A O 1
ATOM 2320 N N . ASP A 1 298 ? -13.846 3.412 -4.866 1.00 81.81 298 ASP A N 1
ATOM 2321 C CA . ASP A 1 298 ? -14.973 3.984 -4.128 1.00 81.81 298 ASP A CA 1
ATOM 2322 C C . ASP A 1 298 ? -15.860 2.898 -3.511 1.00 81.81 298 ASP A C 1
ATOM 2324 O O . ASP A 1 298 ? -16.339 3.040 -2.379 1.00 81.81 298 ASP A O 1
ATOM 2328 N N . LYS A 1 299 ? -16.060 1.784 -4.223 1.00 79.81 299 LYS A N 1
ATOM 2329 C CA . LYS A 1 299 ? -16.773 0.623 -3.691 1.00 79.81 299 LYS A CA 1
ATOM 2330 C C . LYS A 1 299 ? -16.024 0.007 -2.507 1.00 79.81 299 LYS A C 1
ATOM 2332 O O . LYS A 1 299 ? -16.637 -0.185 -1.456 1.00 79.81 299 LYS A O 1
ATOM 2337 N N . ALA A 1 300 ? -14.725 -0.256 -2.652 1.00 74.25 300 ALA A N 1
ATOM 2338 C CA . ALA A 1 300 ? -13.894 -0.815 -1.585 1.00 74.25 300 ALA A CA 1
ATOM 2339 C C . ALA A 1 300 ? -13.908 0.084 -0.336 1.00 74.25 300 ALA A C 1
ATOM 2341 O O . ALA A 1 300 ? -14.164 -0.373 0.780 1.00 74.25 300 ALA A O 1
ATOM 2342 N N . LEU A 1 301 ? -13.752 1.393 -0.537 1.00 70.62 301 LEU A N 1
ATOM 2343 C CA . LEU A 1 301 ? -13.781 2.399 0.520 1.00 70.62 301 LEU A CA 1
ATOM 2344 C C . LEU A 1 301 ? -15.171 2.591 1.144 1.00 70.62 301 LEU A C 1
ATOM 2346 O O . LEU A 1 301 ? -15.274 3.030 2.290 1.00 70.62 301 LEU A O 1
ATOM 2350 N N . LYS A 1 302 ? -16.269 2.305 0.444 1.00 70.06 302 LYS A N 1
ATOM 2351 C CA . LYS A 1 302 ? -17.619 2.362 1.028 1.00 70.06 302 LYS A CA 1
ATOM 2352 C C . LYS A 1 302 ? -17.911 1.170 1.943 1.00 70.06 302 LYS A C 1
ATOM 2354 O O . LYS A 1 302 ? -18.693 1.305 2.883 1.00 70.06 302 LYS A O 1
ATOM 2359 N N . GLU A 1 303 ? -17.302 0.023 1.665 1.00 70.31 303 GLU A N 1
ATOM 2360 C CA . GLU A 1 303 ? -17.573 -1.246 2.350 1.00 70.31 303 GLU A CA 1
ATOM 2361 C C . GLU A 1 303 ? -16.549 -1.584 3.452 1.00 70.31 303 GLU A C 1
ATOM 2363 O O . GLU A 1 303 ? -16.774 -2.522 4.213 1.00 70.31 303 GLU A O 1
ATOM 2368 N N . GLY A 1 304 ? -15.458 -0.818 3.584 1.00 80.19 304 GLY A N 1
ATOM 2369 C CA . GLY A 1 304 ? -14.376 -1.085 4.539 1.00 80.19 304 GLY A CA 1
ATOM 2370 C C . GLY A 1 304 ? -14.785 -0.991 6.015 1.00 80.19 304 GLY A C 1
ATOM 2371 O O . GLY A 1 304 ? -14.796 0.089 6.609 1.00 80.19 304 GLY A O 1
ATOM 2372 N N . VAL A 1 305 ? -15.069 -2.148 6.615 1.00 89.56 305 VAL A N 1
ATOM 2373 C CA . VAL A 1 305 ? -15.292 -2.346 8.055 1.00 89.56 305 VAL A CA 1
ATOM 2374 C C . VAL A 1 305 ? -14.025 -2.940 8.666 1.00 89.56 305 VAL A C 1
ATOM 2376 O O . VAL A 1 305 ? -13.531 -3.946 8.164 1.00 89.56 305 VAL A O 1
ATOM 2379 N N . ALA A 1 306 ? -13.512 -2.359 9.755 1.00 94.00 306 ALA A N 1
ATOM 2380 C CA . ALA A 1 306 ? -12.383 -2.952 10.473 1.00 94.00 306 ALA A CA 1
ATOM 2381 C C . ALA A 1 306 ? -12.868 -4.134 11.319 1.00 94.00 306 ALA A C 1
ATOM 2383 O O . ALA A 1 306 ? -13.313 -3.936 12.448 1.00 94.00 306 ALA A O 1
ATOM 2384 N N . THR A 1 307 ? -12.835 -5.335 10.742 1.00 93.12 307 THR A N 1
ATOM 2385 C CA . THR A 1 307 ? -13.198 -6.600 11.419 1.00 93.12 307 THR A CA 1
ATOM 2386 C C . THR A 1 307 ? -12.004 -7.285 12.071 1.00 93.12 307 THR A C 1
ATOM 2388 O O . THR A 1 307 ? -12.171 -8.220 12.840 1.00 93.12 307 THR A O 1
ATOM 2391 N N . PHE A 1 308 ? -10.790 -6.854 11.716 1.00 94.56 308 PHE A N 1
ATOM 2392 C CA . PHE A 1 308 ? -9.522 -7.442 12.145 1.00 94.56 308 PHE A CA 1
ATOM 2393 C C . PHE A 1 308 ? -9.274 -8.875 11.650 1.00 94.56 308 PHE A C 1
ATOM 2395 O O . PHE A 1 308 ? -8.208 -9.422 11.914 1.00 94.56 308 PHE A O 1
ATOM 2402 N N . ASP A 1 309 ? -10.192 -9.471 10.890 1.00 91.12 309 ASP A N 1
ATOM 2403 C CA . ASP A 1 309 ? -9.988 -10.755 10.208 1.00 91.12 309 ASP A CA 1
ATOM 2404 C C . ASP A 1 309 ? -9.195 -10.598 8.894 1.00 91.12 309 ASP A C 1
ATOM 2406 O O . ASP A 1 309 ? -8.687 -11.575 8.350 1.00 91.12 309 ASP A O 1
ATOM 2410 N N . ASP A 1 310 ? -9.069 -9.369 8.392 1.00 83.12 310 ASP A N 1
ATOM 2411 C CA . ASP A 1 310 ? -8.366 -8.992 7.163 1.00 83.12 310 ASP A CA 1
ATOM 2412 C C . ASP A 1 310 ? -6.915 -8.533 7.386 1.00 83.12 310 ASP A C 1
ATOM 2414 O O . ASP A 1 310 ? -6.236 -8.157 6.432 1.00 83.12 310 ASP A O 1
ATOM 2418 N N . VAL A 1 311 ? -6.430 -8.575 8.630 1.00 85.12 311 VAL A N 1
ATOM 2419 C CA . VAL A 1 311 ? -5.058 -8.179 8.969 1.00 85.12 311 VAL A CA 1
ATOM 2420 C C . VAL A 1 311 ? -4.043 -9.228 8.514 1.00 85.12 311 VAL A C 1
ATOM 2422 O O . VAL A 1 311 ? -4.192 -10.420 8.784 1.00 85.12 311 VAL A O 1
ATOM 2425 N N . ASP A 1 312 ? -2.949 -8.772 7.906 1.00 81.19 312 ASP A N 1
ATOM 2426 C CA . ASP A 1 312 ? -1.792 -9.612 7.586 1.00 81.19 312 ASP A CA 1
ATOM 2427 C C . ASP A 1 312 ? -0.736 -9.515 8.699 1.00 81.19 312 ASP A C 1
ATOM 2429 O O . ASP A 1 312 ? 0.281 -8.828 8.590 1.00 81.19 312 ASP A O 1
ATOM 2433 N N . VAL A 1 313 ? -1.021 -10.146 9.844 1.00 84.69 313 VAL A N 1
ATOM 2434 C CA . VAL A 1 313 ? -0.080 -10.217 10.972 1.00 84.69 313 VAL A CA 1
ATOM 2435 C C . VAL A 1 313 ? 0.120 -11.650 11.445 1.00 84.69 313 VAL A C 1
ATOM 2437 O O . VAL A 1 313 ? -0.798 -12.466 11.487 1.00 84.69 313 VAL A O 1
ATOM 2440 N N . ASN A 1 314 ? 1.341 -11.943 11.887 1.00 88.94 314 ASN A N 1
ATOM 2441 C CA . ASN A 1 314 ? 1.670 -13.233 12.480 1.00 88.94 314 ASN A CA 1
ATOM 2442 C C . ASN A 1 314 ? 1.314 -13.236 13.972 1.00 88.94 314 ASN A C 1
ATOM 2444 O O . ASN A 1 314 ? 2.008 -12.617 14.785 1.00 88.94 314 ASN A O 1
ATOM 2448 N N . LEU A 1 315 ? 0.245 -13.947 14.335 1.00 93.62 315 LEU A N 1
ATOM 2449 C CA . LEU A 1 315 ? -0.123 -14.176 15.733 1.00 93.62 315 LEU A CA 1
ATOM 2450 C C . LEU A 1 315 ? 0.876 -15.124 16.414 1.00 93.62 315 LEU A C 1
ATOM 2452 O O . LEU A 1 315 ? 1.421 -16.044 15.802 1.00 93.62 315 LEU A O 1
ATOM 2456 N N . SER A 1 316 ? 1.100 -14.914 17.709 1.00 95.25 316 SER A N 1
ATOM 2457 C CA . SER A 1 316 ? 1.867 -15.830 18.553 1.00 95.25 316 SER A CA 1
ATOM 2458 C C . SER A 1 316 ? 1.161 -17.184 18.708 1.00 95.25 316 SER A C 1
ATOM 2460 O O . SER A 1 316 ? -0.029 -17.322 18.423 1.00 95.25 316 SER A O 1
ATOM 2462 N N . SER A 1 317 ? 1.862 -18.191 19.242 1.00 95.81 317 SER A N 1
ATOM 2463 C CA . SER A 1 317 ? 1.250 -19.487 19.583 1.00 95.81 317 SER A CA 1
ATOM 2464 C C . SER A 1 317 ? 0.138 -19.378 20.632 1.00 95.81 317 SER A C 1
ATOM 2466 O O . SER A 1 317 ? -0.696 -20.270 20.733 1.00 95.81 317 SER A O 1
ATOM 2468 N N . ASP A 1 318 ? 0.140 -18.296 21.414 1.00 96.25 318 ASP A N 1
ATOM 2469 C CA . ASP A 1 318 ? -0.897 -17.968 22.390 1.00 96.25 318 ASP A CA 1
ATOM 2470 C C . ASP A 1 318 ? -2.010 -17.089 21.789 1.00 96.25 318 ASP A C 1
ATOM 2472 O O . ASP A 1 318 ? -2.895 -16.661 22.528 1.00 96.25 318 ASP A O 1
ATOM 2476 N N . GLY A 1 319 ? -1.991 -16.804 20.484 1.00 96.56 319 GLY A N 1
ATOM 2477 C CA . GLY A 1 319 ? -3.117 -16.179 19.790 1.00 96.56 319 GLY A CA 1
ATOM 2478 C C . GLY A 1 319 ? -3.187 -14.651 19.859 1.00 96.56 319 GLY A C 1
ATOM 2479 O O . GLY A 1 319 ? -4.273 -14.082 19.879 1.00 96.56 319 GLY A O 1
ATOM 2480 N N . TYR A 1 320 ? -2.052 -13.955 19.935 1.00 97.25 320 TYR A N 1
ATOM 2481 C CA . TYR A 1 320 ? -2.027 -12.485 19.922 1.00 97.25 320 TYR A CA 1
ATOM 2482 C C . TYR A 1 320 ? -0.854 -11.922 19.115 1.00 97.25 320 TYR A C 1
ATOM 2484 O O . TYR A 1 320 ? 0.189 -12.566 18.993 1.00 97.25 320 TYR A O 1
ATOM 2492 N N . TYR A 1 321 ? -0.990 -10.688 18.632 1.00 97.12 321 TYR A N 1
ATOM 2493 C CA . TYR A 1 321 ? 0.073 -9.893 18.017 1.00 97.12 321 TYR A CA 1
ATOM 2494 C C . TYR A 1 321 ? 0.215 -8.554 18.748 1.00 97.12 321 TYR A C 1
ATOM 2496 O O . TYR A 1 321 ? -0.742 -7.791 18.853 1.00 97.12 321 TYR A O 1
ATOM 2504 N N . MET A 1 322 ? 1.424 -8.280 19.250 1.00 95.00 322 MET A N 1
ATOM 2505 C CA . MET A 1 322 ? 1.767 -7.084 20.041 1.00 95.00 322 MET A CA 1
ATOM 2506 C C . MET A 1 322 ? 2.778 -6.159 19.341 1.00 95.00 322 MET A C 1
ATOM 2508 O O . MET A 1 322 ? 3.410 -5.334 19.994 1.00 95.00 322 MET A O 1
ATOM 2512 N N . GLY A 1 323 ? 2.959 -6.309 18.026 1.00 92.44 323 GLY A N 1
ATOM 2513 C CA . GLY A 1 323 ? 3.905 -5.512 17.244 1.00 92.44 323 GLY A CA 1
ATOM 2514 C C . GLY A 1 323 ? 5.287 -6.153 17.129 1.00 92.44 323 GLY A C 1
ATOM 2515 O O . GLY A 1 323 ? 5.654 -7.048 17.896 1.00 92.44 323 GLY A O 1
ATOM 2516 N N . MET A 1 324 ? 6.066 -5.686 16.155 1.00 90.50 324 MET A N 1
ATOM 2517 C CA . MET A 1 324 ? 7.439 -6.137 15.941 1.00 90.50 324 MET A CA 1
ATOM 2518 C C . MET A 1 324 ? 8.362 -5.695 17.076 1.00 90.50 324 MET A C 1
ATOM 2520 O O . MET A 1 324 ? 8.251 -4.587 17.594 1.00 90.50 324 MET A O 1
ATOM 2524 N N . GLU A 1 325 ? 9.349 -6.525 17.391 1.00 91.06 325 GLU A N 1
ATOM 2525 C CA . GLU A 1 325 ? 10.407 -6.164 18.330 1.00 91.06 325 GLU A CA 1
ATOM 2526 C C . GLU A 1 325 ? 11.500 -5.326 17.639 1.00 91.06 325 GLU A C 1
ATOM 2528 O O . GLU A 1 325 ? 11.771 -5.471 16.439 1.00 91.06 325 GLU A O 1
ATOM 2533 N N . SER A 1 326 ? 12.125 -4.421 18.393 1.00 89.88 326 SER A N 1
ATOM 2534 C CA . SER A 1 326 ? 13.381 -3.773 18.007 1.00 89.88 326 SER A CA 1
ATOM 2535 C C . SER A 1 326 ? 14.574 -4.639 18.404 1.00 89.88 326 SER A C 1
ATOM 2537 O O . SER A 1 326 ? 14.548 -5.331 19.426 1.00 89.88 326 SER A O 1
ATOM 2539 N N . ASP A 1 327 ? 15.662 -4.540 17.642 1.00 89.19 327 ASP A N 1
ATOM 2540 C CA . ASP A 1 327 ? 16.893 -5.290 17.923 1.00 89.19 327 ASP A CA 1
ATOM 2541 C C . ASP A 1 327 ? 17.533 -4.887 19.262 1.00 89.19 327 ASP A C 1
ATOM 2543 O O . ASP A 1 327 ? 18.175 -5.701 19.925 1.00 89.19 327 ASP A O 1
ATOM 2547 N N . ASN A 1 328 ? 17.339 -3.635 19.689 1.00 91.06 328 ASN A N 1
ATOM 2548 C CA . ASN A 1 328 ? 17.862 -3.092 20.945 1.00 91.06 328 ASN A CA 1
ATOM 2549 C C . ASN A 1 328 ? 16.860 -3.157 22.117 1.00 91.06 328 ASN A C 1
ATOM 2551 O O . ASN A 1 328 ? 17.198 -2.751 23.229 1.00 91.06 328 ASN A O 1
ATOM 2555 N N . GLY A 1 329 ? 15.643 -3.660 21.888 1.00 88.69 329 GLY A N 1
ATOM 2556 C CA . GLY A 1 329 ? 14.580 -3.781 22.888 1.00 88.69 329 GLY A CA 1
ATOM 2557 C C . GLY A 1 329 ? 13.855 -2.479 23.260 1.00 88.69 329 GLY A C 1
ATOM 2558 O O . GLY A 1 329 ? 12.954 -2.523 24.101 1.00 88.69 329 GLY A O 1
ATOM 2559 N N . GLU A 1 330 ? 14.214 -1.341 22.662 1.00 94.00 330 GLU A N 1
ATOM 2560 C CA . GLU A 1 330 ? 13.506 -0.063 22.825 1.00 94.00 330 GLU A CA 1
ATOM 2561 C C . GLU A 1 330 ? 12.141 -0.071 22.106 1.00 94.00 330 GLU A C 1
ATOM 2563 O O . GLU A 1 330 ? 11.800 -1.020 21.395 1.00 94.00 330 GLU A O 1
ATOM 2568 N N . ALA A 1 331 ? 11.340 0.980 22.297 1.00 93.75 331 ALA A N 1
ATOM 2569 C CA . ALA A 1 331 ? 10.019 1.088 21.680 1.00 93.75 331 ALA A CA 1
ATOM 2570 C C . ALA A 1 331 ? 10.089 0.989 20.143 1.00 93.75 331 ALA A C 1
ATOM 2572 O O . ALA A 1 331 ? 10.865 1.701 19.504 1.00 93.75 331 ALA A O 1
ATOM 2573 N N . LYS A 1 332 ? 9.252 0.130 19.552 1.00 94.50 332 LYS A N 1
ATOM 2574 C CA . LYS A 1 332 ? 9.080 -0.001 18.101 1.00 94.50 332 LYS A CA 1
ATOM 2575 C C . LYS A 1 332 ? 7.604 0.044 17.745 1.00 94.50 332 LYS A C 1
ATOM 2577 O O . LYS A 1 332 ? 6.837 -0.831 18.143 1.00 94.50 332 LYS A O 1
ATOM 2582 N N . THR A 1 333 ? 7.220 1.048 16.969 1.00 93.94 333 THR A N 1
ATOM 2583 C CA . THR A 1 333 ? 5.865 1.167 16.432 1.00 93.94 333 THR A CA 1
ATOM 2584 C C . THR A 1 333 ? 5.756 0.382 15.132 1.00 93.94 333 THR A C 1
ATOM 2586 O O . THR A 1 333 ? 6.560 0.551 14.218 1.00 93.94 333 THR A O 1
ATOM 2589 N N . SER A 1 334 ? 4.777 -0.512 15.084 1.00 91.00 334 SER A N 1
ATOM 2590 C CA . SER A 1 334 ? 4.335 -1.235 13.892 1.00 91.00 334 SER A CA 1
ATOM 2591 C C . SER A 1 334 ? 3.001 -0.660 13.428 1.00 91.00 334 SER A C 1
ATOM 2593 O O . SER A 1 334 ? 2.274 -0.070 14.231 1.00 91.00 334 SER A O 1
ATOM 2595 N N . TYR A 1 335 ? 2.669 -0.862 12.158 1.00 90.19 335 TYR A N 1
ATOM 2596 C CA . TYR A 1 335 ? 1.393 -0.454 11.584 1.00 90.19 335 TYR A CA 1
ATOM 2597 C C . TYR A 1 335 ? 0.719 -1.654 10.929 1.00 90.19 335 TYR A C 1
ATOM 2599 O O . TYR A 1 335 ? 1.399 -2.528 10.397 1.00 90.19 335 TYR A O 1
ATOM 2607 N N . TYR A 1 336 ? -0.606 -1.686 10.976 1.00 88.38 336 TYR A N 1
ATOM 2608 C CA . TYR A 1 336 ? -1.424 -2.603 10.188 1.00 88.38 336 TYR A CA 1
ATOM 2609 C C . TYR A 1 336 ? -2.720 -1.904 9.787 1.00 88.38 336 TYR A C 1
ATOM 2611 O O . TYR A 1 336 ? -3.095 -0.877 10.364 1.00 88.38 336 TYR A O 1
ATOM 2619 N N . ILE A 1 337 ? -3.402 -2.462 8.792 1.00 88.62 337 ILE A N 1
ATOM 2620 C CA . ILE A 1 337 ? -4.676 -1.950 8.296 1.00 88.62 337 ILE A CA 1
ATOM 2621 C C . ILE A 1 337 ? -5.749 -3.023 8.443 1.00 88.62 337 ILE A C 1
ATOM 2623 O O . ILE A 1 337 ? -5.481 -4.210 8.288 1.00 88.62 337 ILE A O 1
ATOM 2627 N N . SER A 1 338 ? -6.949 -2.577 8.798 1.00 89.69 338 SER A N 1
ATOM 2628 C CA . SER A 1 338 ? -8.168 -3.379 8.882 1.00 89.69 338 SER A CA 1
ATOM 2629 C C . SER A 1 338 ? -9.318 -2.510 8.372 1.00 89.69 338 SER A C 1
ATOM 2631 O O . SER A 1 338 ? -9.497 -1.371 8.818 1.00 89.69 338 SER A O 1
ATOM 2633 N N . GLY A 1 339 ? -10.052 -2.985 7.368 1.00 87.56 339 GLY A N 1
ATOM 2634 C CA . GLY A 1 339 ? -10.997 -2.174 6.600 1.00 87.56 339 GLY A CA 1
ATOM 2635 C C . GLY A 1 339 ? -10.326 -0.951 5.957 1.00 87.56 339 GLY A C 1
ATOM 2636 O O . GLY A 1 339 ? -9.362 -1.071 5.202 1.00 87.56 339 GLY A O 1
ATOM 2637 N N . ASN A 1 340 ? -10.832 0.247 6.267 1.00 87.19 340 ASN A N 1
ATOM 2638 C CA . ASN A 1 340 ? -10.266 1.524 5.797 1.00 87.19 340 ASN A CA 1
ATOM 2639 C C . ASN A 1 340 ? -9.390 2.224 6.841 1.00 87.19 340 ASN A C 1
ATOM 2641 O O . ASN A 1 340 ? -9.138 3.426 6.735 1.00 87.19 340 ASN A O 1
ATOM 2645 N N . TYR A 1 341 ? -8.975 1.508 7.881 1.00 91.31 341 TYR A N 1
ATOM 2646 C CA . TYR A 1 341 ? -8.381 2.113 9.062 1.00 91.31 341 TYR A CA 1
ATOM 2647 C C . TYR A 1 341 ? -6.960 1.612 9.259 1.00 91.31 341 TYR A C 1
ATOM 2649 O O . TYR A 1 341 ? -6.725 0.404 9.279 1.00 91.31 341 TYR A O 1
ATOM 2657 N N . ARG A 1 342 ? -6.017 2.541 9.428 1.00 92.69 342 ARG A N 1
ATOM 2658 C CA . ARG A 1 342 ? -4.647 2.239 9.842 1.00 92.69 342 ARG A CA 1
ATOM 2659 C C . ARG A 1 342 ? -4.533 2.356 11.351 1.00 92.69 342 ARG A C 1
ATOM 2661 O O . ARG A 1 342 ? -4.936 3.359 11.936 1.00 92.69 342 ARG A O 1
ATOM 2668 N N . PHE A 1 343 ? -3.936 1.342 11.955 1.00 95.50 343 PHE A N 1
ATOM 2669 C CA . PHE A 1 343 ? -3.709 1.232 13.385 1.00 95.50 343 PHE A CA 1
ATOM 2670 C C . PHE A 1 343 ? -2.212 1.199 13.655 1.00 95.50 343 PHE A C 1
ATOM 2672 O O . PHE A 1 343 ? -1.447 0.582 12.912 1.00 95.50 343 PHE A O 1
ATOM 2679 N N . SER A 1 344 ? -1.795 1.837 14.742 1.00 94.31 344 SER A N 1
ATOM 2680 C CA . SER A 1 344 ? -0.436 1.736 15.265 1.00 94.31 344 SER A CA 1
ATOM 2681 C C . SER A 1 344 ? -0.377 0.789 16.459 1.00 94.31 344 SER A C 1
ATOM 2683 O O . SER A 1 344 ? -1.302 0.724 17.267 1.00 94.31 344 SER A O 1
ATOM 2685 N N . LEU A 1 345 ? 0.749 0.112 16.625 1.00 94.88 345 LEU A N 1
ATOM 2686 C CA . LEU A 1 345 ? 0.994 -0.777 17.751 1.00 94.88 345 LEU A CA 1
ATOM 2687 C C . LEU A 1 345 ? 2.446 -0.657 18.185 1.00 94.88 345 LEU A C 1
ATOM 2689 O O . LEU A 1 345 ? 3.357 -1.014 17.436 1.00 94.88 345 LEU A O 1
ATOM 2693 N N . THR A 1 346 ? 2.667 -0.141 19.389 1.00 95.31 346 THR A N 1
ATOM 2694 C CA . THR A 1 346 ? 4.016 0.113 19.896 1.00 95.31 346 THR A CA 1
ATOM 2695 C C . THR A 1 346 ? 4.439 -0.996 20.848 1.00 95.31 346 THR A C 1
ATOM 2697 O O . THR A 1 346 ? 3.928 -1.074 21.959 1.00 95.31 346 THR A O 1
ATOM 2700 N N . ASN A 1 347 ? 5.393 -1.834 20.439 1.00 95.25 347 ASN A N 1
ATOM 2701 C CA . ASN A 1 347 ? 6.000 -2.856 21.294 1.00 95.25 347 ASN A CA 1
ATOM 2702 C C . ASN A 1 347 ? 7.181 -2.256 22.066 1.00 95.25 347 ASN A C 1
ATOM 2704 O O . ASN A 1 347 ? 8.028 -1.583 21.479 1.00 95.25 347 ASN A O 1
ATOM 2708 N N . ILE A 1 348 ? 7.266 -2.510 23.372 1.00 95.06 348 ILE A N 1
ATOM 2709 C CA . ILE A 1 348 ? 8.343 -2.038 24.242 1.00 95.06 348 ILE A CA 1
ATOM 2710 C C . ILE A 1 348 ? 8.934 -3.216 25.032 1.00 95.06 348 ILE A C 1
ATOM 2712 O O . ILE A 1 348 ? 8.749 -3.362 26.246 1.00 95.06 348 ILE A O 1
ATOM 2716 N N . LYS A 1 349 ? 9.697 -4.058 24.327 1.00 91.94 349 LYS A N 1
ATOM 2717 C CA . LYS A 1 349 ? 10.285 -5.309 24.838 1.00 91.94 349 LYS A CA 1
ATOM 2718 C C . LYS A 1 349 ? 11.046 -5.149 26.155 1.00 91.94 349 LYS A C 1
ATOM 2720 O O . LYS A 1 349 ? 10.899 -5.978 27.050 1.00 91.94 349 LYS A O 1
ATOM 2725 N N . LYS A 1 350 ? 11.827 -4.075 26.309 1.00 93.56 350 LYS A N 1
ATOM 2726 C CA . LYS A 1 350 ? 12.599 -3.768 27.529 1.00 93.56 350 LYS A CA 1
ATOM 2727 C C . LYS A 1 350 ? 11.749 -3.741 28.801 1.00 93.56 350 LYS A C 1
ATOM 2729 O O . LYS A 1 350 ? 12.241 -4.101 29.867 1.00 93.56 350 LYS A O 1
ATOM 2734 N N . TRP A 1 351 ? 10.489 -3.332 28.684 1.00 91.81 351 TRP A N 1
ATOM 2735 C CA . TRP A 1 351 ? 9.541 -3.254 29.796 1.00 91.81 351 TRP A CA 1
ATOM 2736 C C . TRP A 1 351 ? 8.523 -4.393 29.782 1.00 91.81 351 TRP A C 1
ATOM 2738 O O . TRP A 1 351 ? 7.629 -4.411 30.623 1.00 91.81 351 TRP A O 1
ATOM 2748 N N . ASN A 1 352 ? 8.651 -5.331 28.835 1.00 91.19 352 ASN A N 1
ATOM 2749 C CA . ASN A 1 352 ? 7.663 -6.369 28.561 1.00 91.19 352 ASN A CA 1
ATOM 2750 C C . ASN A 1 352 ? 6.241 -5.780 28.465 1.00 91.19 352 ASN A C 1
ATOM 2752 O O . ASN A 1 352 ? 5.303 -6.271 29.093 1.00 91.19 352 ASN A O 1
ATOM 2756 N N . SER A 1 353 ? 6.127 -4.665 27.740 1.00 93.25 353 SER A N 1
ATOM 2757 C CA . SER A 1 353 ? 4.914 -3.859 27.616 1.00 93.25 353 SER A CA 1
ATOM 2758 C C . SER A 1 353 ? 4.689 -3.462 26.161 1.00 93.25 353 SER A C 1
ATOM 2760 O O . SER A 1 353 ? 5.575 -3.600 25.319 1.00 93.25 353 SER A O 1
ATOM 2762 N N . TRP A 1 354 ? 3.504 -2.952 25.873 1.00 95.50 354 TRP A N 1
ATOM 2763 C CA . TRP A 1 354 ? 3.107 -2.429 24.573 1.00 95.50 354 TRP A CA 1
ATOM 2764 C C . TRP A 1 354 ? 2.153 -1.246 24.779 1.00 95.50 354 TRP A C 1
ATOM 2766 O O . TRP A 1 354 ? 1.896 -0.872 25.917 1.00 95.50 354 TRP A O 1
ATOM 2776 N N . ASN A 1 355 ? 1.665 -0.621 23.717 1.00 95.50 355 ASN A N 1
ATOM 2777 C CA . ASN A 1 355 ? 0.614 0.396 23.772 1.00 95.50 355 ASN A CA 1
ATOM 2778 C C . ASN A 1 355 ? -0.168 0.389 22.452 1.00 95.50 355 ASN A C 1
ATOM 2780 O O . ASN A 1 355 ? 0.341 -0.099 21.438 1.00 95.50 355 ASN A O 1
ATOM 2784 N N . ASP A 1 356 ? -1.359 0.982 22.471 1.00 97.31 356 ASP A N 1
ATOM 2785 C CA . ASP A 1 356 ? -2.246 1.202 21.327 1.00 97.31 356 ASP A CA 1
ATOM 2786 C C . ASP A 1 356 ? -3.065 -0.043 20.954 1.00 97.31 356 ASP A C 1
ATOM 2788 O O . ASP A 1 356 ? -3.822 -0.517 21.798 1.00 97.31 356 ASP A O 1
ATOM 2792 N N . PHE A 1 357 ? -2.985 -0.560 19.725 1.00 98.06 357 PHE A N 1
ATOM 2793 C CA . PHE A 1 357 ? -4.000 -1.472 19.177 1.00 98.06 357 PHE A CA 1
ATOM 2794 C C . PHE A 1 357 ? -3.424 -2.863 18.853 1.00 98.06 357 PHE A C 1
ATOM 2796 O O . PHE A 1 357 ? -2.986 -3.103 17.732 1.00 98.06 357 PHE A O 1
ATOM 2803 N N . ALA A 1 358 ? -3.398 -3.796 19.807 1.00 98.12 358 ALA A N 1
ATOM 2804 C CA . ALA A 1 358 ? -2.957 -5.179 19.571 1.00 98.12 358 ALA A CA 1
ATOM 2805 C C . ALA A 1 358 ? -4.055 -6.030 18.916 1.00 98.12 358 ALA A C 1
ATOM 2807 O O . ALA A 1 358 ? -5.237 -5.746 19.083 1.00 98.12 358 ALA A O 1
ATOM 2808 N N . ILE A 1 359 ? -3.680 -7.117 18.236 1.00 98.38 359 ILE A N 1
ATOM 2809 C CA . ILE A 1 359 ? -4.634 -8.099 17.687 1.00 98.38 359 ILE A CA 1
ATOM 2810 C C . ILE A 1 359 ? -4.662 -9.342 18.572 1.00 98.38 359 ILE A C 1
ATOM 2812 O O . ILE A 1 359 ? -3.620 -9.783 19.060 1.00 98.38 359 ILE A O 1
ATOM 2816 N N . SER A 1 360 ? -5.841 -9.924 18.771 1.00 98.38 360 SER A N 1
ATOM 2817 C CA . SER A 1 360 ? -6.018 -11.162 19.527 1.00 98.38 360 SER A CA 1
ATOM 2818 C C . SER A 1 360 ? -7.107 -12.038 18.917 1.00 98.38 360 SER A C 1
ATOM 2820 O O . SER A 1 360 ? -8.115 -11.525 18.446 1.00 98.38 360 SER A O 1
ATOM 2822 N N . ASN A 1 361 ? -6.917 -13.356 18.968 1.00 97.50 361 ASN A N 1
ATOM 2823 C CA . ASN A 1 361 ? -7.938 -14.369 18.671 1.00 97.50 361 ASN A CA 1
ATOM 2824 C C . ASN A 1 361 ? -8.188 -15.297 19.870 1.00 97.50 361 ASN A C 1
ATOM 2826 O O . ASN A 1 361 ? -8.636 -16.438 19.736 1.00 97.50 361 ASN A O 1
ATOM 2830 N N . ARG A 1 362 ? -7.828 -14.826 21.066 1.00 97.38 362 ARG A N 1
ATOM 2831 C CA . ARG A 1 362 ? -7.876 -15.631 22.282 1.00 97.38 362 ARG A CA 1
ATOM 2832 C C . ARG A 1 362 ? -9.310 -15.883 22.723 1.00 97.38 362 ARG A C 1
ATOM 2834 O O . ARG A 1 362 ? -10.148 -14.989 22.716 1.00 97.38 362 ARG A O 1
ATOM 2841 N N . THR A 1 363 ? -9.554 -17.106 23.190 1.00 96.88 363 THR A N 1
ATOM 2842 C CA . THR A 1 363 ? -10.892 -17.562 23.592 1.00 96.88 363 THR A CA 1
ATOM 2843 C C . THR A 1 363 ? -11.113 -17.627 25.100 1.00 96.88 363 THR A C 1
ATOM 2845 O O . THR A 1 363 ? -12.234 -17.824 25.562 1.00 96.88 363 THR A O 1
ATOM 2848 N N . GLU A 1 364 ? -10.050 -17.486 25.890 1.00 97.31 364 GLU A N 1
ATOM 2849 C CA . GLU A 1 364 ? -10.152 -17.394 27.346 1.00 97.31 364 GLU A CA 1
ATOM 2850 C C . GLU A 1 364 ? -10.824 -16.074 27.742 1.00 97.31 364 GLU A C 1
ATOM 2852 O O . GLU A 1 364 ? -10.468 -15.024 27.223 1.00 97.31 364 GLU A O 1
ATOM 2857 N N . THR A 1 365 ? -11.761 -16.112 28.693 1.00 96.69 365 THR A N 1
ATOM 2858 C CA . THR A 1 365 ? -12.553 -14.934 29.114 1.00 96.69 365 THR A CA 1
ATOM 2859 C C . THR A 1 365 ? -12.171 -14.388 30.486 1.00 96.69 365 THR A C 1
ATOM 2861 O O . THR A 1 365 ? -12.712 -13.381 30.941 1.00 96.69 365 THR A O 1
ATOM 2864 N N . SER A 1 366 ? -11.239 -15.056 31.170 1.00 95.56 366 SER A N 1
ATOM 2865 C CA . SER A 1 366 ? -10.804 -14.715 32.527 1.00 95.56 366 SER A CA 1
ATOM 2866 C C . SER A 1 366 ? -9.400 -14.119 32.541 1.00 95.56 366 SER A C 1
ATOM 2868 O O . SER A 1 366 ? -8.592 -14.396 31.655 1.00 95.56 366 SER A O 1
ATOM 2870 N N . PHE A 1 367 ? -9.105 -13.318 33.564 1.00 97.69 367 PHE A N 1
ATOM 2871 C CA . PHE A 1 367 ? -7.771 -12.792 33.830 1.00 97.69 367 PHE A CA 1
ATOM 2872 C C . PHE A 1 367 ? -7.200 -13.436 35.093 1.00 97.69 367 PHE A C 1
ATOM 2874 O O . PHE A 1 367 ? -7.791 -13.338 36.167 1.00 97.69 367 PHE A O 1
ATOM 2881 N N . LYS A 1 368 ? -6.062 -14.125 34.968 1.00 96.44 368 LYS A N 1
ATOM 2882 C CA . LYS A 1 368 ? -5.368 -14.789 36.087 1.00 96.44 368 LYS A CA 1
ATOM 2883 C C . LYS A 1 368 ? -3.919 -14.335 36.204 1.00 96.44 368 LYS A C 1
ATOM 2885 O O . LYS A 1 368 ? -3.360 -14.319 37.299 1.00 96.44 368 LYS A O 1
ATOM 2890 N N . LYS A 1 369 ? -3.296 -13.996 35.078 1.00 95.88 369 LYS A N 1
ATOM 2891 C CA . LYS A 1 369 ? -1.918 -13.510 34.986 1.00 95.88 369 LYS A CA 1
ATOM 2892 C C . LYS A 1 369 ? -1.779 -12.546 33.815 1.00 95.88 369 LYS A C 1
ATOM 2894 O O . LYS A 1 369 ? -2.494 -12.651 32.831 1.00 95.88 369 LYS A O 1
ATOM 2899 N N . LEU A 1 370 ? -0.798 -11.650 33.885 1.00 94.75 370 LEU A N 1
ATOM 2900 C CA . LEU A 1 370 ? -0.611 -10.612 32.870 1.00 94.75 370 LEU A CA 1
ATOM 2901 C C . LEU A 1 370 ? -0.424 -11.188 31.451 1.00 94.75 370 LEU A C 1
ATOM 2903 O O . LEU A 1 370 ? -1.077 -10.744 30.511 1.00 94.75 370 LEU A O 1
ATOM 2907 N N . PHE A 1 371 ? 0.430 -12.203 31.293 1.00 95.12 371 PHE A N 1
ATOM 2908 C CA . PHE A 1 371 ? 0.659 -12.870 30.009 1.00 95.12 371 PHE A CA 1
ATOM 2909 C C . PHE A 1 371 ? 0.176 -14.327 30.034 1.00 95.12 371 PHE A C 1
ATOM 2911 O O . PHE A 1 371 ? 0.600 -15.088 30.915 1.00 95.12 371 PHE A O 1
ATOM 2918 N N . PRO A 1 372 ? -0.655 -14.758 29.068 1.00 96.44 372 PRO A N 1
ATOM 2919 C CA . PRO A 1 372 ? -1.191 -13.997 27.926 1.00 96.44 372 PRO A CA 1
ATOM 2920 C C . PRO A 1 372 ? -2.545 -13.295 28.193 1.00 96.44 372 PRO A C 1
ATOM 2922 O O . PRO A 1 372 ? -3.114 -12.712 27.274 1.00 96.44 372 PRO A O 1
ATOM 2925 N N . ASP A 1 373 ? -3.089 -13.340 29.416 1.00 98.31 373 ASP A N 1
ATOM 2926 C CA . ASP A 1 373 ? -4.509 -13.014 29.643 1.00 98.31 373 ASP A CA 1
ATOM 2927 C C . ASP A 1 373 ? -4.881 -11.536 29.428 1.00 98.31 373 ASP A C 1
ATOM 2929 O O . ASP A 1 373 ? -6.059 -11.230 29.263 1.00 98.31 373 ASP A O 1
ATOM 2933 N N . GLN A 1 374 ? -3.919 -10.607 29.377 1.00 97.62 374 GLN A N 1
ATOM 2934 C CA . GLN A 1 374 ? -4.200 -9.201 29.035 1.00 97.62 374 GLN A CA 1
ATOM 2935 C C . GLN A 1 374 ? -4.785 -9.016 27.621 1.00 97.62 374 GLN A C 1
ATOM 2937 O O . GLN A 1 374 ? -5.366 -7.975 27.334 1.00 97.62 374 GLN A O 1
ATOM 2942 N N . PHE A 1 375 ? -4.641 -10.019 26.749 1.00 98.44 375 PHE A N 1
ATOM 2943 C CA . PHE A 1 375 ? -5.167 -10.015 25.382 1.00 98.44 375 PHE A CA 1
ATOM 2944 C C . PHE A 1 375 ? -6.555 -10.679 25.264 1.00 98.44 375 PHE A C 1
ATOM 2946 O O . PHE A 1 375 ? -7.098 -10.816 24.166 1.00 98.44 375 PHE A O 1
ATOM 2953 N N . ASN A 1 376 ? -7.139 -11.124 26.377 1.00 98.44 376 ASN A N 1
ATOM 2954 C CA . ASN A 1 376 ? -8.465 -11.737 26.409 1.00 98.44 376 ASN A CA 1
ATOM 2955 C C . ASN A 1 376 ? -9.560 -10.658 26.363 1.00 98.44 376 ASN A C 1
ATOM 2957 O O . ASN A 1 376 ? -9.554 -9.733 27.183 1.00 98.44 376 ASN A O 1
ATOM 2961 N N . SER A 1 377 ? -10.550 -10.808 25.481 1.00 97.94 377 SER A N 1
ATOM 2962 C CA . SER A 1 377 ? -11.839 -10.133 25.673 1.00 97.94 377 SER A CA 1
ATOM 2963 C C . SER A 1 377 ? -12.617 -10.834 26.791 1.00 97.94 377 SER A C 1
ATOM 2965 O O . SER A 1 377 ? -12.406 -12.017 27.056 1.00 97.94 377 SER A O 1
ATOM 2967 N N . CYS A 1 378 ? -13.542 -10.142 27.462 1.00 97.50 378 CYS A N 1
ATOM 2968 C CA . CYS A 1 378 ? -14.414 -10.812 28.437 1.00 97.50 378 CYS A CA 1
ATOM 2969 C C . CYS A 1 378 ? -15.465 -11.744 27.791 1.00 97.50 378 CYS A C 1
ATOM 2971 O O . CYS A 1 378 ? -16.202 -12.422 28.506 1.00 97.50 378 CYS A O 1
ATOM 2973 N N . VAL A 1 379 ? -15.510 -11.793 26.454 1.00 96.38 379 VAL A N 1
ATOM 2974 C CA . VAL A 1 379 ? -16.460 -12.573 25.647 1.00 96.38 379 VAL A CA 1
ATOM 2975 C C . VAL A 1 379 ? -15.812 -13.836 25.066 1.00 96.38 379 VAL A C 1
ATOM 2977 O O . VAL A 1 379 ? -16.466 -14.872 24.985 1.00 96.38 379 VAL A O 1
ATOM 2980 N N . GLY A 1 380 ? -14.515 -13.786 24.734 1.00 95.31 380 GLY A N 1
ATOM 2981 C CA . GLY A 1 380 ? -13.742 -14.928 24.222 1.00 95.31 380 GLY A CA 1
ATOM 2982 C C . GLY A 1 380 ? -13.806 -15.102 22.703 1.00 95.31 380 GLY A C 1
ATOM 2983 O O . GLY A 1 380 ? -13.476 -16.164 22.186 1.00 95.31 380 GLY A O 1
ATOM 2984 N N . HIS A 1 381 ? -14.277 -14.088 21.984 1.00 94.69 381 HIS A N 1
ATOM 2985 C CA . HIS A 1 381 ? -14.252 -14.008 20.525 1.00 94.69 381 HIS A CA 1
ATOM 2986 C C . HIS A 1 381 ? -14.476 -12.555 20.091 1.00 94.69 381 HIS A C 1
ATOM 2988 O O . HIS A 1 381 ? -14.888 -11.719 20.910 1.00 94.69 381 HIS A O 1
ATOM 2994 N N . GLY A 1 382 ? -14.228 -12.259 18.814 1.00 94.25 382 GLY A N 1
ATOM 2995 C CA . GLY A 1 382 ? -14.597 -10.984 18.208 1.00 94.25 382 GLY A CA 1
ATOM 2996 C C . GLY A 1 382 ? -16.105 -10.871 17.946 1.00 94.25 382 GLY A C 1
ATOM 2997 O O . GLY A 1 382 ? -16.871 -11.825 18.146 1.00 94.25 382 GLY A O 1
ATOM 2998 N N . TYR A 1 383 ? -16.587 -9.687 17.584 1.00 94.31 383 TYR A N 1
ATOM 2999 C CA . TYR A 1 383 ? -18.011 -9.459 17.352 1.00 94.31 383 TYR A CA 1
ATOM 3000 C C . TYR A 1 383 ? -18.535 -10.327 16.194 1.00 94.31 383 TYR A C 1
ATOM 3002 O O . TYR A 1 383 ? -17.853 -10.597 15.214 1.00 94.31 383 TYR A O 1
ATOM 3010 N N . ASN A 1 384 ? -19.778 -10.810 16.311 1.00 87.81 384 ASN A N 1
ATOM 3011 C CA . ASN A 1 384 ? -20.394 -11.720 15.334 1.00 87.81 384 ASN A CA 1
ATOM 3012 C C . ASN A 1 384 ? -19.557 -12.988 15.026 1.00 87.81 384 ASN A C 1
ATOM 3014 O O . ASN A 1 384 ? -19.666 -13.564 13.945 1.00 87.81 384 ASN A O 1
ATOM 3018 N N . ASN A 1 385 ? -18.768 -13.447 16.004 1.00 83.38 385 ASN A N 1
ATOM 3019 C CA . ASN A 1 385 ? -17.837 -14.573 15.887 1.00 83.38 385 ASN A CA 1
ATOM 3020 C C . ASN A 1 385 ? -16.713 -14.357 14.856 1.00 83.38 385 ASN A C 1
ATOM 3022 O O . ASN A 1 385 ? -16.252 -15.339 14.267 1.00 83.38 385 ASN A O 1
ATOM 3026 N N . SER A 1 386 ? -16.269 -13.113 14.635 1.00 87.88 386 SER A N 1
ATOM 3027 C CA . SER A 1 386 ? -14.975 -12.858 13.987 1.00 87.88 386 SER A CA 1
ATOM 3028 C C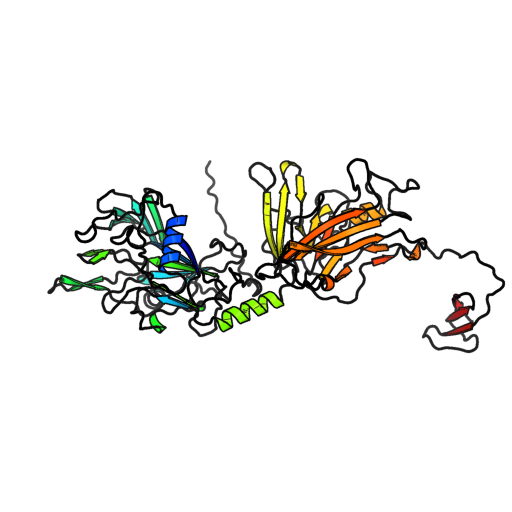 . SER A 1 386 ? -13.862 -13.594 14.735 1.00 87.88 386 SER A C 1
ATOM 3030 O O . SER A 1 386 ? -13.926 -13.822 15.955 1.00 87.88 386 SER A O 1
ATOM 3032 N N . SER A 1 387 ? -12.863 -14.039 13.974 1.00 90.06 387 SER A N 1
ATOM 3033 C CA . SER A 1 387 ? -11.761 -14.830 14.529 1.00 90.06 387 SER A CA 1
ATOM 3034 C C . SER A 1 387 ? -10.845 -13.947 15.364 1.00 90.06 387 SER A C 1
ATOM 3036 O O . SER A 1 387 ? -10.416 -14.344 16.447 1.00 90.06 387 SER A O 1
ATOM 3038 N N . ASN A 1 388 ? -10.581 -12.744 14.871 1.00 96.94 388 ASN A N 1
ATOM 3039 C CA . ASN A 1 388 ? -9.728 -11.754 15.491 1.00 96.94 388 ASN A CA 1
ATOM 3040 C C . ASN A 1 388 ? -10.556 -10.586 16.041 1.00 96.94 388 ASN A C 1
ATOM 3042 O O . ASN A 1 388 ? -11.650 -10.291 15.579 1.00 96.94 388 ASN A O 1
ATOM 3046 N N . TYR A 1 389 ? -9.990 -9.891 17.020 1.00 98.25 389 TYR A N 1
ATOM 3047 C CA . TYR A 1 389 ? -10.477 -8.614 17.530 1.00 98.25 389 TYR A CA 1
ATOM 3048 C C . TYR A 1 389 ? -9.295 -7.757 17.986 1.00 98.25 389 TYR A C 1
ATOM 3050 O O . TYR A 1 389 ? -8.196 -8.261 18.251 1.00 98.25 389 TYR A O 1
ATOM 3058 N N . CYS A 1 390 ? -9.513 -6.449 18.116 1.00 98.50 390 CYS A N 1
ATOM 3059 C CA . CYS A 1 390 ? -8.491 -5.543 18.621 1.00 98.50 390 CYS A CA 1
ATOM 3060 C C . CYS A 1 390 ? -8.567 -5.427 20.146 1.00 98.50 390 CYS A C 1
ATOM 3062 O O . CYS A 1 390 ? -9.634 -5.217 20.724 1.00 98.50 390 CYS A O 1
ATOM 3064 N N . VAL A 1 391 ? -7.415 -5.503 20.808 1.00 98.56 391 VAL A N 1
ATOM 3065 C CA . VAL A 1 391 ? -7.228 -5.153 22.217 1.00 98.56 391 VAL A CA 1
ATOM 3066 C C . VAL A 1 391 ? -6.540 -3.799 22.258 1.00 98.56 391 VAL A C 1
ATOM 3068 O O . VAL A 1 391 ? -5.397 -3.656 21.834 1.00 98.56 391 VAL A O 1
ATOM 3071 N N . LEU A 1 392 ? -7.241 -2.800 22.772 1.00 98.50 392 LEU A N 1
ATOM 3072 C CA . LEU A 1 392 ? -6.718 -1.464 22.986 1.00 98.50 392 LEU A CA 1
ATOM 3073 C C . LEU A 1 392 ? -6.141 -1.362 24.400 1.00 98.50 392 LEU A C 1
ATOM 3075 O O . LEU A 1 392 ? -6.872 -1.573 25.368 1.00 98.50 392 LEU A O 1
ATOM 3079 N N . TYR A 1 393 ? -4.869 -0.985 24.513 1.00 97.31 393 TYR A N 1
ATOM 3080 C CA . TYR A 1 393 ? -4.237 -0.561 25.763 1.00 97.31 393 TYR A CA 1
ATOM 3081 C C . TYR A 1 393 ? -3.777 0.889 25.639 1.00 97.31 393 TYR A C 1
ATOM 3083 O O . TYR A 1 393 ? -3.082 1.242 24.690 1.00 97.31 393 TYR A O 1
ATOM 3091 N N . VAL A 1 394 ? -4.165 1.734 26.598 1.00 92.75 394 VAL A N 1
ATOM 3092 C CA . VAL A 1 394 ? -3.823 3.160 26.578 1.00 92.75 394 VAL A CA 1
ATOM 3093 C C . VAL A 1 394 ? -3.091 3.591 27.839 1.00 92.75 394 VAL A C 1
ATOM 3095 O O . VAL A 1 394 ? -3.633 3.537 28.946 1.00 92.75 394 VAL A O 1
ATOM 3098 N N . PHE A 1 395 ? -1.900 4.153 27.652 1.00 84.38 395 PHE A N 1
ATOM 3099 C CA . PHE A 1 395 ? -1.236 4.988 28.645 1.00 84.38 395 PHE A CA 1
ATOM 3100 C C . PHE A 1 395 ? -1.462 6.481 28.339 1.00 84.38 395 PHE A C 1
ATOM 3102 O O . PHE A 1 395 ? -0.797 7.071 27.492 1.00 84.38 395 PHE A O 1
ATOM 3109 N N . GLY A 1 396 ? -2.425 7.107 29.025 1.00 82.50 396 GLY A N 1
ATOM 3110 C CA . GLY A 1 396 ? -2.826 8.499 28.777 1.00 82.50 396 GLY A CA 1
ATOM 3111 C C . GLY A 1 396 ? -3.820 8.627 27.619 1.00 82.50 396 GLY A C 1
ATOM 3112 O O . GLY A 1 396 ? -5.030 8.594 27.844 1.00 82.50 396 GLY A O 1
ATOM 3113 N N . GLN A 1 397 ? -3.318 8.757 26.391 1.00 89.19 397 GLN A N 1
ATOM 3114 C CA . GLN A 1 397 ? -4.118 8.820 25.163 1.00 89.19 397 GLN A CA 1
ATOM 3115 C C . GLN A 1 397 ? -3.518 7.880 24.115 1.00 89.19 397 GLN A C 1
ATOM 3117 O O . GLN A 1 397 ? -2.297 7.767 24.022 1.00 89.19 397 GLN A O 1
ATOM 3122 N N . SER A 1 398 ? -4.367 7.197 23.346 1.00 94.25 398 SER A N 1
ATOM 3123 C CA . SER A 1 398 ? -3.903 6.334 22.260 1.00 94.25 398 SER A CA 1
ATOM 3124 C C . SER A 1 398 ? -3.272 7.155 21.135 1.00 94.25 398 SER A C 1
ATOM 3126 O O . SER A 1 398 ? -3.651 8.305 20.883 1.00 94.25 398 SER A O 1
ATOM 3128 N N . ALA A 1 399 ? -2.389 6.523 20.375 1.00 95.00 399 ALA A N 1
ATOM 3129 C CA . ALA A 1 399 ? -2.133 6.935 19.006 1.00 95.00 399 ALA A CA 1
ATOM 3130 C C . ALA A 1 399 ? -3.444 6.936 18.177 1.00 95.00 399 ALA A C 1
ATOM 3132 O O . ALA A 1 399 ? -4.428 6.284 18.562 1.00 95.00 399 ALA A O 1
ATOM 3133 N N . PRO A 1 400 ? -3.516 7.713 17.082 1.00 94.88 400 PRO A N 1
ATOM 3134 C CA . PRO A 1 400 ? -4.712 7.762 16.252 1.00 94.88 400 PRO A CA 1
ATOM 3135 C C . PRO A 1 400 ? -4.922 6.461 15.469 1.00 94.88 400 PRO A C 1
ATOM 3137 O O . PRO A 1 400 ? -3.980 5.903 14.912 1.00 94.88 400 PRO A O 1
ATOM 3140 N N . ILE A 1 401 ? -6.177 6.024 15.368 1.00 96.94 401 ILE A N 1
ATOM 3141 C CA . ILE A 1 401 ? -6.635 5.218 14.232 1.00 96.94 401 ILE A CA 1
ATOM 3142 C C . ILE A 1 401 ? -6.855 6.186 13.077 1.00 96.94 401 ILE A C 1
ATOM 3144 O O . ILE A 1 401 ? -7.626 7.131 13.230 1.00 96.94 401 ILE A O 1
ATOM 3148 N N . GLU A 1 402 ? -6.229 5.956 11.931 1.00 94.62 402 GLU A N 1
ATOM 3149 C CA . GLU A 1 402 ? -6.306 6.864 10.787 1.00 94.62 402 GLU A CA 1
ATOM 3150 C C . GLU A 1 402 ? -7.233 6.334 9.694 1.00 94.62 402 GLU A C 1
ATOM 3152 O O . GLU A 1 402 ? -7.145 5.170 9.308 1.00 94.62 402 GLU A O 1
ATOM 3157 N N . VAL A 1 403 ? -8.072 7.207 9.136 1.00 90.12 403 VAL A N 1
ATOM 3158 C CA . VAL A 1 403 ? -8.862 6.908 7.937 1.00 90.12 403 VAL A CA 1
ATOM 3159 C C . VAL A 1 403 ? -7.968 6.986 6.698 1.00 90.12 403 VAL A C 1
ATOM 3161 O O . VAL A 1 403 ? -7.485 8.070 6.330 1.00 90.12 403 VAL A O 1
ATOM 3164 N N . VAL A 1 404 ? -7.794 5.840 6.038 1.00 82.62 404 VAL A N 1
ATOM 3165 C CA . VAL A 1 404 ? -6.976 5.642 4.834 1.00 82.62 404 VAL A CA 1
ATOM 3166 C C . VAL A 1 404 ? -7.787 5.974 3.578 1.00 82.62 404 VAL A C 1
ATOM 3168 O O . VAL A 1 404 ? -9.001 5.789 3.531 1.00 82.62 404 VAL A O 1
ATOM 3171 N N . GLY A 1 405 ? -7.130 6.531 2.558 1.00 70.75 405 GLY A N 1
ATOM 3172 C CA . GLY A 1 405 ? -7.734 6.777 1.240 1.00 70.75 405 GLY A CA 1
ATOM 3173 C C . GLY A 1 405 ? -8.809 7.873 1.178 1.00 70.75 405 GLY A C 1
ATOM 3174 O O . GLY A 1 405 ? -9.268 8.198 0.090 1.00 70.75 405 GLY A O 1
ATOM 3175 N N . LYS A 1 406 ? -9.208 8.485 2.306 1.00 75.50 406 LYS A N 1
ATOM 3176 C CA . LYS A 1 406 ? -10.220 9.559 2.338 1.00 75.50 406 LYS A CA 1
ATOM 3177 C C . LYS A 1 406 ? -9.647 10.866 2.872 1.00 75.50 406 LYS A C 1
ATOM 3179 O O . LYS A 1 406 ? -9.397 11.043 4.068 1.00 75.50 406 LYS A O 1
ATOM 3184 N N . ALA A 1 407 ? -9.420 11.792 1.947 1.00 70.69 407 ALA A N 1
ATOM 3185 C CA . ALA A 1 407 ? -8.814 13.102 2.159 1.00 70.69 407 ALA A CA 1
ATOM 3186 C C . ALA A 1 407 ? -9.469 13.945 3.260 1.00 70.69 407 ALA A C 1
ATOM 3188 O O . ALA A 1 407 ? -8.754 14.505 4.095 1.00 70.69 407 ALA A O 1
ATOM 3189 N N . GLU A 1 408 ? -10.800 13.985 3.240 1.00 78.88 408 GLU A N 1
ATOM 3190 C CA . GLU A 1 408 ? -11.672 14.759 4.131 1.00 78.88 408 GLU A CA 1
ATOM 3191 C C . GLU A 1 408 ? -12.161 13.934 5.333 1.00 78.88 408 GLU A C 1
ATOM 3193 O O . GLU A 1 408 ? -12.935 14.409 6.162 1.00 78.88 408 GLU A O 1
ATOM 3198 N N . GLY A 1 409 ? -11.693 12.688 5.438 1.00 86.06 409 GLY A N 1
ATOM 3199 C CA . GLY A 1 409 ? -12.169 11.726 6.419 1.00 86.06 409 GLY A CA 1
ATOM 3200 C C . GLY A 1 409 ? -13.433 11.005 5.972 1.00 86.06 409 GLY A C 1
ATOM 3201 O O . GLY A 1 409 ? -13.832 11.055 4.809 1.00 86.06 409 GLY A O 1
ATOM 3202 N N . GLU A 1 410 ? -14.062 10.305 6.907 1.00 88.62 410 GLU A N 1
ATOM 3203 C CA . GLU A 1 410 ? -15.334 9.632 6.670 1.00 88.62 410 GLU A CA 1
ATOM 3204 C C . GLU A 1 410 ? -16.253 9.692 7.876 1.00 88.62 410 GLU A C 1
ATOM 3206 O O . GLU A 1 410 ? -15.805 9.840 9.013 1.00 88.62 410 GLU A O 1
ATOM 3211 N N . VAL A 1 411 ? -17.554 9.574 7.620 1.00 92.00 411 VAL A N 1
ATOM 3212 C CA . VAL A 1 411 ? -18.528 9.361 8.687 1.00 92.00 411 VAL A CA 1
ATOM 3213 C C . VAL A 1 411 ? -18.405 7.909 9.136 1.00 92.00 411 VAL A C 1
ATOM 3215 O O . VAL A 1 411 ? -18.900 7.006 8.462 1.00 92.00 411 VAL A O 1
ATOM 3218 N N . VAL A 1 412 ? -17.746 7.691 10.272 1.00 94.06 412 VAL A N 1
ATOM 3219 C CA . VAL A 1 412 ? -17.675 6.372 10.910 1.00 94.06 412 VAL A CA 1
ATOM 3220 C C . VAL A 1 412 ? -19.014 6.099 11.585 1.00 94.06 412 VAL A C 1
ATOM 3222 O O . VAL A 1 412 ? -19.403 6.822 12.500 1.00 94.06 412 VAL A O 1
ATOM 3225 N N . ARG A 1 413 ? -19.737 5.062 11.145 1.00 94.25 413 ARG A N 1
ATOM 3226 C CA . ARG A 1 413 ? -21.064 4.724 11.701 1.00 94.25 413 ARG A CA 1
ATOM 3227 C C . ARG A 1 413 ? -21.008 4.446 13.202 1.00 94.25 413 ARG A C 1
ATOM 3229 O O . ARG A 1 413 ? -21.864 4.892 13.956 1.00 94.25 413 ARG A O 1
ATOM 3236 N N . GLY A 1 414 ? -19.991 3.714 13.625 1.00 96.38 414 GLY A N 1
ATOM 3237 C CA . GLY A 1 414 ? -19.788 3.324 15.007 1.00 96.38 414 GLY A CA 1
ATOM 3238 C C . GLY A 1 414 ? -18.784 2.193 15.118 1.00 96.38 414 GLY A C 1
ATOM 3239 O O . GLY A 1 414 ? -18.092 1.882 14.149 1.00 96.38 414 GLY A O 1
ATOM 3240 N N . LEU A 1 415 ? -18.700 1.593 16.295 1.00 98.31 415 LEU A N 1
ATOM 3241 C CA . LEU A 1 415 ? -17.891 0.404 16.551 1.00 98.31 415 LEU A CA 1
ATOM 3242 C C . LEU A 1 415 ? -18.525 -0.441 17.653 1.00 98.31 415 LEU A C 1
ATOM 3244 O O . LEU A 1 415 ? -19.306 0.066 18.461 1.00 98.31 415 LEU A O 1
ATOM 3248 N N . TYR A 1 416 ? -18.163 -1.716 17.709 1.00 98.56 416 TYR A N 1
ATOM 3249 C CA . TYR A 1 416 ? -18.458 -2.566 18.853 1.00 98.56 416 TYR A CA 1
ATOM 3250 C C . TYR A 1 416 ? -17.305 -2.512 19.850 1.00 98.56 416 TYR A C 1
ATOM 3252 O O . TYR A 1 416 ? -16.138 -2.547 19.465 1.00 98.56 416 TYR A O 1
ATOM 3260 N N . LEU A 1 417 ? -17.624 -2.446 21.143 1.00 98.50 417 LEU A N 1
ATOM 3261 C CA . LEU A 1 417 ? -16.634 -2.592 22.205 1.00 98.50 417 LEU A CA 1
ATOM 3262 C C . LEU A 1 417 ? -17.105 -3.497 23.336 1.00 98.50 417 LEU A C 1
ATOM 3264 O O . LEU A 1 417 ? -18.301 -3.667 23.567 1.00 98.50 417 LEU A O 1
ATOM 3268 N N . THR A 1 418 ? -16.152 -4.061 24.066 1.00 98.62 418 THR A N 1
ATOM 3269 C CA . THR A 1 418 ? -16.404 -4.793 25.306 1.00 98.62 418 THR A CA 1
ATOM 3270 C C . THR A 1 418 ? -15.227 -4.658 26.267 1.00 98.62 418 THR A C 1
ATOM 3272 O O . THR A 1 418 ? -14.118 -4.317 25.853 1.00 98.62 418 THR A O 1
ATOM 3275 N N . ASN A 1 419 ? -15.435 -4.902 27.563 1.00 98.75 419 ASN A N 1
ATOM 3276 C CA . ASN A 1 419 ? -14.315 -4.908 28.503 1.00 98.75 419 ASN A CA 1
ATOM 3277 C C . ASN A 1 419 ? -13.318 -6.020 28.138 1.00 98.75 419 ASN A C 1
ATOM 3279 O O . ASN A 1 419 ? -13.702 -7.127 27.748 1.00 98.75 419 ASN A O 1
ATOM 3283 N N . SER A 1 420 ? -12.026 -5.748 28.327 1.00 98.69 420 SER A N 1
ATOM 3284 C CA . SER A 1 420 ? -11.040 -6.829 28.386 1.00 98.69 420 SER A CA 1
ATOM 3285 C C . SER A 1 420 ? -11.294 -7.692 29.629 1.00 98.69 420 SER A C 1
ATOM 3287 O O . SER A 1 420 ? -11.882 -7.224 30.612 1.00 98.69 420 SER A O 1
ATOM 3289 N N . ALA A 1 421 ? -10.821 -8.938 29.632 1.00 98.56 421 ALA A N 1
ATOM 3290 C CA . ALA A 1 421 ? -10.908 -9.787 30.821 1.00 98.56 421 ALA A CA 1
ATOM 3291 C C . ALA A 1 421 ? -10.177 -9.163 32.024 1.00 98.56 421 ALA A C 1
ATOM 3293 O O . ALA A 1 421 ? -10.628 -9.296 33.162 1.00 98.56 421 ALA A O 1
ATOM 3294 N N . TYR A 1 422 ? -9.074 -8.444 31.776 1.00 98.38 422 TYR A N 1
ATOM 3295 C CA . TYR A 1 422 ? -8.313 -7.755 32.817 1.00 98.38 422 TYR A CA 1
ATOM 3296 C C . TYR A 1 422 ? -9.128 -6.612 33.437 1.00 98.38 422 TYR A C 1
ATOM 3298 O O . TYR A 1 422 ? -9.329 -6.564 34.650 1.00 98.38 422 TYR A O 1
ATOM 3306 N N . THR A 1 423 ? -9.680 -5.731 32.605 1.00 98.44 423 THR A N 1
ATOM 3307 C CA . THR A 1 423 ? -10.509 -4.612 33.069 1.00 98.44 423 THR A CA 1
ATOM 3308 C C . THR A 1 423 ? -11.750 -5.100 33.801 1.00 98.44 423 THR A C 1
ATOM 3310 O O . THR A 1 423 ? -12.080 -4.567 34.861 1.00 98.44 423 THR A O 1
ATOM 3313 N N . LEU A 1 424 ? -12.402 -6.153 33.296 1.00 98.31 424 LEU A N 1
ATOM 3314 C CA . LEU A 1 424 ? -13.555 -6.738 33.969 1.00 98.31 424 LEU A CA 1
ATOM 3315 C C . LEU A 1 424 ? -13.185 -7.331 35.340 1.00 98.31 424 LEU A C 1
ATOM 3317 O O . LEU A 1 424 ? -13.923 -7.121 36.300 1.00 98.31 424 LEU A O 1
ATOM 3321 N N . SER A 1 425 ? -12.036 -8.003 35.469 1.00 98.31 425 SER A N 1
ATOM 3322 C CA . SER A 1 425 ? -11.565 -8.502 36.769 1.00 98.31 425 SER A CA 1
ATOM 3323 C C . SER A 1 425 ? -11.299 -7.361 37.758 1.00 98.31 425 SER A C 1
ATOM 3325 O O . SER A 1 425 ? -11.743 -7.440 38.901 1.00 98.31 425 SER A O 1
ATOM 3327 N N . ASN A 1 426 ? -10.708 -6.239 37.327 1.00 98.00 426 ASN A N 1
ATOM 3328 C CA . ASN A 1 426 ? -10.546 -5.070 38.202 1.00 98.00 426 ASN A CA 1
ATOM 3329 C C . ASN A 1 426 ? -11.899 -4.503 38.670 1.00 98.00 426 ASN A C 1
ATOM 3331 O O . ASN A 1 426 ? -12.032 -4.108 39.830 1.00 98.00 426 ASN A O 1
ATOM 3335 N N . ILE A 1 427 ? -12.909 -4.479 37.791 1.00 98.00 427 ILE A N 1
ATOM 3336 C CA . ILE A 1 427 ? -14.265 -4.012 38.124 1.00 98.00 427 ILE A CA 1
ATOM 3337 C C . ILE A 1 427 ? -14.928 -4.936 39.154 1.00 98.00 427 ILE A C 1
ATOM 3339 O O . ILE A 1 427 ? -15.543 -4.454 40.108 1.00 98.00 427 ILE A O 1
ATOM 3343 N N . LEU A 1 428 ? -14.824 -6.255 38.987 1.00 96.38 428 LEU A N 1
ATOM 3344 C CA . LEU A 1 428 ? -15.538 -7.224 39.826 1.00 96.38 428 LEU A CA 1
ATOM 3345 C C . LEU A 1 428 ? -14.795 -7.556 41.128 1.00 96.38 428 LEU A C 1
ATOM 3347 O O . LEU A 1 428 ? -15.406 -7.563 42.201 1.00 96.38 428 LEU A O 1
ATOM 3351 N N . ASP A 1 429 ? -13.483 -7.765 41.045 1.00 96.19 429 ASP A N 1
ATOM 3352 C CA . ASP A 1 429 ? -12.655 -8.338 42.112 1.00 96.19 429 ASP A CA 1
ATOM 3353 C C . ASP A 1 429 ? -11.710 -7.308 42.759 1.00 96.19 429 ASP A C 1
ATOM 3355 O O . ASP A 1 429 ? -11.279 -7.484 43.905 1.00 96.19 429 ASP A O 1
ATOM 3359 N N . GLY A 1 430 ? -11.454 -6.196 42.062 1.00 96.44 430 GLY A N 1
ATOM 3360 C CA . GLY A 1 430 ? -10.579 -5.098 42.476 1.00 96.44 430 GLY A CA 1
ATOM 3361 C C . GLY A 1 430 ? -9.215 -5.109 41.783 1.00 96.44 430 GLY A C 1
ATOM 3362 O O . GLY A 1 430 ? -8.714 -6.149 41.373 1.00 96.44 430 GLY A O 1
ATOM 3363 N N . ASP A 1 431 ? -8.594 -3.932 41.680 1.00 94.69 431 ASP A N 1
ATOM 3364 C CA . ASP A 1 431 ? -7.313 -3.737 40.979 1.00 94.69 431 ASP A CA 1
ATOM 3365 C C . ASP A 1 431 ? -6.067 -3.996 41.854 1.00 94.69 431 ASP A C 1
ATOM 3367 O O . ASP A 1 431 ? -4.952 -4.053 41.345 1.00 94.69 431 ASP A O 1
ATOM 3371 N N . GLY A 1 432 ? -6.240 -4.151 43.172 1.00 95.25 432 GLY A N 1
ATOM 3372 C CA . GLY A 1 432 ? -5.145 -4.343 44.131 1.00 95.25 432 GLY A CA 1
ATOM 3373 C C . GLY A 1 432 ? -4.363 -3.072 44.500 1.00 95.25 432 GLY A C 1
ATOM 3374 O O . GLY A 1 432 ? -3.485 -3.140 45.359 1.00 95.25 432 GLY A O 1
ATOM 3375 N N . PHE A 1 433 ? -4.698 -1.919 43.915 1.00 95.62 433 PHE A N 1
ATOM 3376 C CA . PHE A 1 433 ? -4.014 -0.632 44.097 1.00 95.62 433 PHE A CA 1
ATOM 3377 C C . PHE A 1 433 ? -4.909 0.463 44.690 1.00 95.62 433 PHE A C 1
ATOM 3379 O O . PHE A 1 433 ? -4.395 1.459 45.201 1.00 95.62 433 PHE A O 1
ATOM 3386 N N . SER A 1 434 ? -6.229 0.297 44.625 1.00 95.75 434 SER A N 1
ATOM 3387 C CA . SER A 1 434 ? -7.229 1.218 45.160 1.00 95.75 434 SER A CA 1
ATOM 3388 C C . SER A 1 434 ? -8.423 0.463 45.760 1.00 95.75 434 SER A C 1
ATOM 3390 O O . SER A 1 434 ? -8.550 -0.756 45.624 1.00 95.75 434 SER A O 1
ATOM 3392 N N . GLN A 1 435 ? -9.288 1.181 46.479 1.00 95.25 435 GLN A N 1
ATOM 3393 C CA . GLN A 1 435 ? -10.492 0.626 47.096 1.00 95.25 435 GLN A CA 1
ATOM 3394 C C . GLN A 1 435 ? -11.680 1.586 46.991 1.00 95.25 435 GLN A C 1
ATOM 3396 O O . GLN A 1 435 ? -11.528 2.783 46.744 1.00 95.25 435 GLN A O 1
ATOM 3401 N N . GLY A 1 436 ? -12.854 1.004 47.226 1.00 92.25 436 GLY A N 1
ATOM 3402 C CA . GLY A 1 436 ? -14.135 1.627 47.535 1.00 92.25 436 GLY A CA 1
ATOM 3403 C C . GLY A 1 436 ? -14.082 2.758 48.544 1.00 92.25 436 GLY A C 1
ATOM 3404 O O . GLY A 1 436 ? -13.266 2.736 49.464 1.00 92.25 436 GLY A O 1
ATOM 3405 N N . ALA A 1 437 ? -15.062 3.658 48.467 1.00 91.88 437 ALA A N 1
ATOM 3406 C CA . ALA A 1 437 ? -15.396 4.556 49.568 1.00 91.88 437 ALA A CA 1
ATOM 3407 C C . ALA A 1 437 ? -15.714 3.787 50.871 1.00 91.88 437 ALA A C 1
ATOM 3409 O O . ALA A 1 437 ? -15.510 4.318 51.960 1.00 91.88 437 ALA A O 1
ATOM 3410 N N . THR A 1 438 ? -16.178 2.535 50.775 1.00 94.44 438 THR A N 1
ATOM 3411 C CA . THR A 1 438 ? -16.419 1.634 51.916 1.00 94.44 438 THR A CA 1
ATOM 3412 C C . THR A 1 438 ? -15.264 0.663 52.200 1.00 94.44 438 THR A C 1
ATOM 3414 O O . THR A 1 438 ? -15.360 -0.159 53.111 1.00 94.44 438 THR A O 1
ATOM 3417 N N . GLY A 1 439 ? -14.174 0.718 51.425 1.00 94.50 439 GLY A N 1
ATOM 3418 C CA . GLY A 1 439 ? -13.074 -0.252 51.480 1.00 94.50 439 GLY A CA 1
ATOM 3419 C C . GLY A 1 439 ? -13.300 -1.525 50.649 1.00 94.50 439 GLY A C 1
ATOM 3420 O O . GLY A 1 439 ? -12.466 -2.434 50.670 1.00 94.50 439 GLY A O 1
ATOM 3421 N N . LYS A 1 440 ? -14.407 -1.625 49.896 1.00 95.81 440 LYS A N 1
ATOM 3422 C CA . LYS A 1 440 ? -14.650 -2.745 48.971 1.00 95.81 440 LYS A CA 1
ATOM 3423 C C . LYS A 1 440 ? -13.573 -2.789 47.876 1.00 95.81 440 LYS A C 1
ATOM 3425 O O . LYS A 1 440 ? -13.199 -1.757 47.332 1.00 95.81 440 LYS A O 1
ATOM 3430 N N . LYS A 1 441 ? -13.088 -3.988 47.533 1.00 96.62 441 LYS A N 1
ATOM 3431 C CA . LYS A 1 441 ? -12.073 -4.169 46.477 1.00 96.62 441 LYS A CA 1
ATOM 3432 C C . LYS A 1 441 ? -12.632 -3.892 45.076 1.00 96.62 441 LYS A C 1
ATOM 3434 O O . LYS A 1 441 ? -12.131 -3.014 44.384 1.00 96.62 441 LYS A O 1
ATOM 3439 N N . GLY A 1 442 ? -13.680 -4.616 44.681 1.00 95.88 442 GLY A N 1
ATOM 3440 C CA . GLY A 1 442 ? -14.394 -4.375 43.424 1.00 95.88 442 GLY A CA 1
ATOM 3441 C C . GLY A 1 442 ? -15.210 -3.080 43.444 1.00 95.88 442 GLY A C 1
ATOM 3442 O O . GLY A 1 442 ? -15.314 -2.401 44.469 1.00 95.88 442 GLY A O 1
ATOM 3443 N N . PHE A 1 443 ? -15.822 -2.751 42.312 1.00 97.06 443 PHE A N 1
ATOM 3444 C CA . PHE A 1 443 ? -16.656 -1.562 42.156 1.00 97.06 443 PHE A CA 1
ATOM 3445 C C . PHE A 1 443 ? -17.887 -1.619 43.072 1.00 97.06 443 PHE A C 1
ATOM 3447 O O . PHE A 1 443 ? -18.472 -2.678 43.354 1.00 97.06 443 PHE A O 1
ATOM 3454 N N . GLU A 1 444 ? -18.280 -0.452 43.562 1.00 94.81 444 GLU A N 1
ATOM 3455 C CA . GLU A 1 444 ? -19.462 -0.221 44.379 1.00 94.81 444 GLU A CA 1
ATOM 3456 C C . GLU A 1 444 ? -20.178 1.068 43.974 1.00 94.81 444 GLU A C 1
ATOM 3458 O O . GLU A 1 444 ? -19.817 1.727 43.002 1.00 94.81 444 GLU A O 1
ATOM 3463 N N . LYS A 1 445 ? -21.235 1.420 44.712 1.00 95.50 445 LYS A N 1
ATOM 3464 C CA . LYS A 1 445 ? -22.008 2.629 44.448 1.00 95.50 445 LYS A CA 1
ATOM 3465 C C . LYS A 1 445 ? -21.098 3.862 44.413 1.00 95.50 445 LYS A C 1
ATOM 3467 O O . LYS A 1 445 ? -20.421 4.163 45.390 1.00 95.50 445 LYS A O 1
ATOM 3472 N N . GLY A 1 446 ? -21.178 4.608 43.316 1.00 96.00 446 GLY A N 1
ATOM 3473 C CA . GLY A 1 446 ? -20.356 5.787 43.044 1.00 96.00 446 GLY A CA 1
ATOM 3474 C C . GLY A 1 446 ? -19.200 5.521 42.082 1.00 96.00 446 GLY A C 1
ATOM 3475 O O . GLY A 1 446 ? -18.656 6.482 41.539 1.00 96.00 446 GLY A O 1
ATOM 3476 N N . ASP A 1 447 ? -18.859 4.256 41.821 1.00 98.25 447 ASP A N 1
ATOM 3477 C CA . ASP A 1 447 ? -17.771 3.916 40.913 1.00 98.25 447 ASP A CA 1
ATOM 3478 C C . ASP A 1 447 ? -18.164 3.939 39.444 1.00 98.25 447 ASP A C 1
ATOM 3480 O O . ASP A 1 447 ? -19.315 3.709 39.075 1.00 98.25 447 ASP A O 1
ATOM 3484 N N . TRP A 1 448 ? -17.187 4.230 38.592 1.00 98.50 448 TRP A N 1
ATOM 3485 C CA . TRP A 1 448 ? -17.366 4.253 37.149 1.00 98.50 448 TRP A CA 1
ATOM 3486 C C . TRP A 1 448 ? -16.023 4.171 36.423 1.00 98.50 448 TRP A C 1
ATOM 3488 O O . TRP A 1 448 ? -14.980 4.572 36.947 1.00 98.50 448 TRP A O 1
ATOM 3498 N N . LEU A 1 449 ? -16.075 3.677 35.190 1.00 98.69 449 LEU A N 1
ATOM 3499 C CA . LEU A 1 449 ? -14.978 3.698 34.228 1.00 98.69 449 LEU A CA 1
ATOM 3500 C C . LEU A 1 449 ? -15.533 4.200 32.894 1.00 98.69 449 LEU A C 1
ATOM 3502 O O . LEU A 1 449 ? -16.518 3.655 32.398 1.00 98.69 449 LEU A O 1
ATOM 3506 N N . LEU A 1 450 ? -14.920 5.236 32.332 1.00 98.56 450 LEU A N 1
ATOM 3507 C CA . LEU A 1 450 ? -15.329 5.905 31.102 1.00 98.56 450 LEU A CA 1
ATOM 3508 C C . LEU A 1 450 ? -14.233 5.786 30.047 1.00 98.56 450 LEU A C 1
ATOM 3510 O O . LEU A 1 450 ? -13.062 6.059 30.316 1.00 98.56 450 LEU A O 1
ATOM 3514 N N . LEU A 1 451 ? -14.651 5.451 28.834 1.00 98.50 451 LEU A N 1
ATOM 3515 C CA . LEU A 1 451 ? -13.874 5.588 27.617 1.00 98.50 451 LEU A CA 1
ATOM 3516 C C . LEU A 1 451 ? -14.369 6.824 26.861 1.00 98.50 451 LEU A C 1
ATOM 3518 O O . LEU A 1 451 ? -15.552 6.924 26.527 1.00 98.50 451 LEU A O 1
ATOM 3522 N N . THR A 1 452 ? -13.463 7.749 26.568 1.00 98.56 452 THR A N 1
ATOM 3523 C CA . THR A 1 452 ? -13.725 8.887 25.684 1.00 98.56 452 THR A CA 1
ATOM 3524 C C . THR A 1 452 ? -13.137 8.583 24.314 1.00 98.56 452 THR A C 1
ATOM 3526 O O . THR A 1 452 ? -11.935 8.340 24.193 1.00 98.56 452 THR A O 1
ATOM 3529 N N . ILE A 1 453 ? -13.986 8.619 23.290 1.00 98.56 453 ILE A N 1
ATOM 3530 C CA . ILE A 1 453 ? -13.621 8.458 21.884 1.00 98.56 453 ILE A CA 1
ATOM 3531 C C . ILE A 1 453 ? -13.621 9.852 21.258 1.00 98.56 453 ILE A C 1
ATOM 3533 O O . ILE A 1 453 ? -14.656 10.518 21.223 1.00 98.56 453 ILE A O 1
ATOM 3537 N N . THR A 1 454 ? -12.459 10.308 20.800 1.00 98.56 454 THR A N 1
ATOM 3538 C CA . THR A 1 454 ? -12.269 11.614 20.159 1.00 98.56 454 THR A CA 1
ATOM 3539 C C . THR A 1 454 ? -12.087 11.419 18.660 1.00 98.56 454 THR A C 1
ATOM 3541 O O . THR A 1 454 ? -11.123 10.785 18.243 1.00 98.56 454 THR A O 1
ATOM 3544 N N . GLY A 1 455 ? -12.988 11.978 17.857 1.00 98.25 455 GLY A N 1
ATOM 3545 C CA . GLY A 1 455 ? -12.820 12.118 16.415 1.00 98.25 455 GLY A CA 1
ATOM 3546 C C . GLY A 1 455 ? -12.113 13.428 16.076 1.00 98.25 455 GLY A C 1
ATOM 3547 O O . GLY A 1 455 ? -12.499 14.480 16.586 1.00 98.25 455 GLY A O 1
ATOM 3548 N N . ILE A 1 456 ? -11.101 13.379 15.215 1.00 98.00 456 ILE A N 1
ATOM 3549 C CA . ILE A 1 456 ? -10.378 14.557 14.711 1.00 98.00 456 ILE A CA 1
ATOM 3550 C C . ILE A 1 456 ? -10.739 14.741 13.242 1.00 98.00 456 ILE A C 1
ATOM 3552 O O . ILE A 1 456 ? -10.633 13.800 12.457 1.00 98.00 456 ILE A O 1
ATOM 3556 N N . LYS A 1 457 ? -11.185 15.937 12.862 1.00 95.62 457 LYS A N 1
ATOM 3557 C CA . LYS A 1 457 ? -11.624 16.270 11.499 1.00 95.62 457 LYS A CA 1
ATOM 3558 C C . LYS A 1 457 ? -10.463 16.732 10.616 1.00 95.62 457 LYS A C 1
ATOM 3560 O O . LYS A 1 457 ? -9.360 16.977 11.097 1.00 95.62 457 LYS A O 1
ATOM 3565 N N . ALA A 1 458 ? -10.714 16.880 9.314 1.00 91.25 458 ALA A N 1
ATOM 3566 C CA . ALA A 1 458 ? -9.708 17.334 8.348 1.00 91.25 458 ALA A CA 1
ATOM 3567 C C . ALA A 1 458 ? -9.134 18.733 8.662 1.00 91.25 458 ALA A C 1
ATOM 3569 O O . ALA A 1 458 ? -7.979 19.007 8.348 1.00 91.25 458 ALA A O 1
ATOM 3570 N N . ASP A 1 459 ? -9.904 19.587 9.341 1.00 93.00 459 ASP A N 1
ATOM 3571 C CA . ASP A 1 459 ? -9.486 20.909 9.824 1.00 93.00 459 ASP A CA 1
ATOM 3572 C C . ASP A 1 459 ? -8.820 20.877 11.217 1.00 93.00 459 ASP A C 1
ATOM 3574 O O . ASP A 1 459 ? -8.589 21.922 11.821 1.00 93.00 459 ASP A O 1
ATOM 3578 N N . SER A 1 460 ? -8.493 19.684 11.727 1.00 94.75 460 SER A N 1
ATOM 3579 C CA . SER A 1 460 ? -7.971 19.419 13.078 1.00 94.75 460 SER A CA 1
ATOM 3580 C C . SER A 1 460 ? -8.940 19.690 14.236 1.00 94.75 460 SER A C 1
ATOM 3582 O O . SER A 1 460 ? -8.537 19.576 15.394 1.00 94.75 460 SER A O 1
ATOM 3584 N N . SER A 1 461 ? -10.209 20.030 13.979 1.00 97.38 461 SER A N 1
ATOM 3585 C CA . SER A 1 461 ? -11.193 20.187 15.056 1.00 97.38 461 SER A CA 1
ATOM 3586 C C . SER A 1 461 ? -11.585 18.839 15.673 1.00 97.38 461 SER A C 1
ATOM 3588 O O . SER A 1 461 ? -11.616 17.808 14.998 1.00 97.38 461 SER A O 1
ATOM 3590 N N . GLU A 1 462 ? -11.892 18.843 16.973 1.00 97.81 462 GLU A N 1
ATOM 3591 C CA . GLU A 1 462 ? -12.271 17.642 17.724 1.00 97.81 462 GLU A CA 1
ATOM 3592 C C . GLU A 1 462 ? -13.789 17.527 17.920 1.00 97.81 462 GLU A C 1
ATOM 3594 O O . GLU A 1 462 ? -14.497 18.509 18.146 1.00 97.81 462 GLU A O 1
ATOM 3599 N N . THR A 1 463 ? -14.278 16.292 17.927 1.00 98.06 463 THR A N 1
ATOM 3600 C CA . THR A 1 463 ? -15.618 15.895 18.378 1.00 98.06 463 THR A CA 1
ATOM 3601 C C . THR A 1 463 ? -15.506 14.652 19.256 1.00 98.06 463 THR A C 1
ATOM 3603 O O . THR A 1 463 ? -14.530 13.912 19.144 1.00 98.06 463 THR A O 1
ATOM 3606 N N . LYS A 1 464 ? -16.441 14.432 20.187 1.00 98.00 464 LYS A N 1
ATOM 3607 C CA . LYS A 1 464 ? -16.289 13.405 21.231 1.00 98.00 464 LYS A CA 1
ATOM 3608 C C . LYS A 1 464 ? -17.561 12.605 21.453 1.00 98.00 464 LYS A C 1
ATOM 3610 O O . LYS A 1 464 ? -18.670 13.115 21.327 1.00 98.00 464 LYS A O 1
ATOM 3615 N N . THR A 1 465 ? -17.387 11.343 21.817 1.00 98.25 465 THR A N 1
ATOM 3616 C CA . THR A 1 465 ? -18.435 10.461 22.335 1.00 98.25 465 THR A CA 1
ATOM 3617 C C . THR A 1 465 ? -17.885 9.728 23.546 1.00 98.25 465 THR A C 1
ATOM 3619 O O . THR A 1 465 ? -16.728 9.310 23.567 1.00 98.25 465 THR A O 1
ATOM 3622 N N . GLU A 1 466 ? -18.706 9.609 24.579 1.00 98.25 466 GLU A N 1
ATOM 3623 C CA . GLU A 1 466 ? -18.331 9.022 25.859 1.00 98.25 466 GLU A CA 1
ATOM 3624 C C . GLU A 1 466 ? -19.135 7.746 26.093 1.00 98.25 466 GLU A C 1
ATOM 3626 O O . GLU A 1 466 ? -20.359 7.734 25.947 1.00 98.25 466 GLU A O 1
ATOM 3631 N N . VAL A 1 467 ? -18.451 6.671 26.484 1.00 97.81 467 VAL A N 1
ATOM 3632 C CA . VAL A 1 467 ? -19.084 5.419 26.894 1.00 97.81 467 VAL A CA 1
ATOM 3633 C C . VAL A 1 467 ? -18.581 4.985 28.260 1.00 97.81 467 VAL A C 1
ATOM 3635 O O . VAL A 1 467 ? -17.380 4.882 28.500 1.00 97.81 467 VAL A O 1
ATOM 3638 N N . TYR A 1 468 ? -19.510 4.669 29.159 1.00 98.62 468 TYR A N 1
ATOM 3639 C CA . TYR A 1 468 ? -19.166 4.024 30.418 1.00 98.62 468 TYR A CA 1
ATOM 3640 C C . TYR A 1 468 ? -18.965 2.524 30.200 1.00 98.62 468 TYR A C 1
ATOM 3642 O O . TYR A 1 468 ? -19.890 1.806 29.816 1.00 98.62 468 TYR A O 1
ATOM 3650 N N . LEU A 1 469 ? -17.749 2.056 30.475 1.00 98.62 469 LEU A N 1
ATOM 3651 C CA . LEU A 1 469 ? -17.392 0.638 30.522 1.00 98.62 469 LEU A CA 1
ATOM 3652 C C . LEU A 1 469 ? -17.923 -0.036 31.798 1.00 98.62 469 LEU A C 1
ATOM 3654 O O . LEU A 1 469 ? -18.177 -1.243 31.810 1.00 98.62 469 LEU A O 1
ATOM 3658 N N . ALA A 1 470 ? -18.129 0.763 32.848 1.00 98.56 470 ALA A N 1
ATOM 3659 C CA . ALA A 1 470 ? -18.934 0.449 34.022 1.00 98.56 470 ALA A CA 1
ATOM 3660 C C . ALA A 1 470 ? -19.510 1.737 34.626 1.00 98.56 470 ALA A C 1
ATOM 3662 O O . ALA A 1 470 ? -18.819 2.756 34.676 1.00 98.56 470 ALA A O 1
ATOM 3663 N N . ASP A 1 471 ? -20.754 1.688 35.105 1.00 98.12 471 ASP A N 1
ATOM 3664 C CA . ASP A 1 471 ? -21.420 2.818 35.759 1.00 98.12 471 ASP A CA 1
ATOM 3665 C C . ASP A 1 471 ? -22.257 2.353 36.955 1.00 98.12 471 ASP A C 1
ATOM 3667 O O . ASP A 1 471 ? -23.305 1.722 36.810 1.00 98.12 471 ASP A O 1
ATOM 3671 N N . TYR A 1 472 ? -21.749 2.627 38.155 1.00 97.56 472 TYR A N 1
ATOM 3672 C CA . TYR A 1 472 ? -22.364 2.272 39.433 1.00 97.56 472 TYR A CA 1
ATOM 3673 C C . TYR A 1 472 ? -22.784 3.547 40.185 1.00 97.56 472 TYR A C 1
ATOM 3675 O O . TYR A 1 472 ? -22.998 3.540 41.399 1.00 97.56 472 TYR A O 1
ATOM 3683 N N . ARG A 1 473 ? -22.889 4.689 39.492 1.00 96.44 473 ARG A N 1
ATOM 3684 C CA . ARG A 1 473 ? -23.201 5.981 40.124 1.00 96.44 473 ARG A CA 1
ATOM 3685 C C . ARG A 1 473 ? -24.665 6.113 40.524 1.00 96.44 473 ARG A C 1
ATOM 3687 O O . ARG A 1 473 ? -24.961 6.882 41.440 1.00 96.44 473 ARG A O 1
ATOM 3694 N N . SER A 1 474 ? -25.573 5.387 39.861 1.00 93.38 474 SER A N 1
ATOM 3695 C CA . SER A 1 474 ? -27.007 5.463 40.167 1.00 93.38 474 SER A CA 1
ATOM 3696 C C . SER A 1 474 ? -27.275 5.144 41.640 1.00 93.38 474 SER A C 1
ATOM 3698 O O . SER A 1 474 ? -26.616 4.310 42.268 1.00 93.38 474 SER A O 1
ATOM 3700 N N . SER A 1 475 ? -28.262 5.821 42.221 1.00 88.75 475 SER A N 1
ATOM 3701 C CA . SER A 1 475 ? -28.750 5.477 43.554 1.00 88.75 475 SER A CA 1
ATOM 3702 C C . SER A 1 475 ? -29.510 4.150 43.564 1.00 88.75 475 SER A C 1
ATOM 3704 O O . SER A 1 475 ? -29.559 3.516 44.618 1.00 88.75 475 SER A O 1
ATOM 3706 N N . ASN A 1 476 ? -30.049 3.737 42.412 1.00 85.75 476 ASN A N 1
ATOM 3707 C CA . ASN A 1 476 ? -30.717 2.465 42.189 1.00 85.75 476 ASN A CA 1
ATOM 3708 C C . ASN A 1 476 ? -29.691 1.401 41.772 1.00 85.75 476 ASN A C 1
ATOM 3710 O O . ASN A 1 476 ? -29.148 1.446 40.671 1.00 85.75 476 ASN A O 1
ATOM 3714 N N . THR A 1 477 ? -29.436 0.423 42.638 1.00 86.06 477 THR A N 1
ATOM 3715 C CA . THR A 1 477 ? -28.459 -0.651 42.387 1.00 86.06 477 THR A CA 1
ATOM 3716 C C . THR A 1 477 ? -28.832 -1.529 41.194 1.00 86.06 477 THR A C 1
ATOM 3718 O O . THR A 1 477 ? -27.944 -2.055 40.531 1.00 86.06 477 THR A O 1
ATOM 3721 N N . ALA A 1 478 ? -30.121 -1.624 40.847 1.00 84.44 478 ALA A N 1
ATOM 3722 C CA . ALA A 1 478 ? -30.573 -2.351 39.660 1.00 84.44 478 ALA A CA 1
ATOM 3723 C C . ALA A 1 478 ? -30.159 -1.677 38.337 1.00 84.44 478 ALA A C 1
ATOM 3725 O O . ALA A 1 478 ? -30.196 -2.316 37.288 1.00 84.44 478 ALA A O 1
ATOM 3726 N N . GLU A 1 479 ? -29.768 -0.400 38.374 1.00 88.31 479 GLU A N 1
ATOM 3727 C CA . GLU A 1 479 ? -29.231 0.329 37.221 1.00 88.31 479 GLU A CA 1
ATOM 3728 C C . GLU A 1 479 ? -27.706 0.239 37.128 1.00 88.31 479 GLU A C 1
ATOM 3730 O O . GLU A 1 479 ? -27.139 0.725 36.153 1.00 88.31 479 GLU A O 1
ATOM 3735 N N . HIS A 1 480 ? -27.027 -0.372 38.108 1.00 94.00 480 HIS A N 1
ATOM 3736 C CA . HIS A 1 480 ? -25.580 -0.572 38.045 1.00 94.00 480 HIS A CA 1
ATOM 3737 C C . HIS A 1 480 ? -25.252 -1.602 36.976 1.00 94.00 480 HIS A C 1
ATOM 3739 O O . HIS A 1 480 ? -25.818 -2.699 36.964 1.00 94.00 480 HIS A O 1
ATOM 3745 N N . TYR A 1 481 ? -24.317 -1.263 36.094 1.00 96.88 481 TYR A N 1
ATOM 3746 C CA . TYR A 1 481 ? -23.903 -2.159 35.024 1.00 96.88 481 TYR A CA 1
ATOM 3747 C C . TYR A 1 481 ? -22.417 -2.049 34.709 1.00 96.88 481 TYR A C 1
ATOM 3749 O O . TYR A 1 481 ? -21.764 -1.039 34.973 1.00 96.88 481 TYR A O 1
ATOM 3757 N N . TYR A 1 482 ? -21.914 -3.093 34.065 1.00 98.19 482 TYR A N 1
ATOM 3758 C CA . TYR A 1 482 ? -20.659 -3.092 33.322 1.00 98.19 482 TYR A CA 1
ATOM 3759 C C . TYR A 1 482 ? -20.904 -3.631 31.911 1.00 98.19 482 TYR A C 1
ATOM 3761 O O . TYR A 1 482 ? -21.920 -4.282 31.650 1.00 98.19 482 TYR A O 1
ATOM 3769 N N . ILE A 1 483 ? -19.995 -3.355 30.980 1.00 98.25 483 ILE A N 1
ATOM 3770 C CA . ILE A 1 483 ? -20.026 -3.962 29.646 1.00 98.25 483 ILE A CA 1
ATOM 3771 C C . ILE A 1 483 ? -19.404 -5.357 29.739 1.00 98.25 483 ILE A C 1
ATOM 3773 O O . ILE A 1 483 ? -18.211 -5.483 29.998 1.00 98.25 483 ILE A O 1
ATOM 3777 N N . GLY A 1 484 ? -20.219 -6.401 29.601 1.00 96.44 484 GLY A N 1
ATOM 3778 C CA . GLY A 1 484 ? -19.789 -7.805 29.706 1.00 96.44 484 GLY A CA 1
ATOM 3779 C C . GLY A 1 484 ? -20.090 -8.625 28.455 1.00 96.44 484 GLY A C 1
ATOM 3780 O O . GLY A 1 484 ? -20.111 -9.849 28.512 1.00 96.44 484 GLY A O 1
ATOM 3781 N N . ASP A 1 485 ? -20.450 -7.944 27.373 1.00 96.88 485 ASP A N 1
ATOM 3782 C CA . ASP A 1 485 ? -20.671 -8.479 26.034 1.00 96.88 485 ASP A CA 1
ATOM 3783 C C . ASP A 1 485 ? -20.454 -7.328 25.031 1.00 96.88 485 ASP A C 1
ATOM 3785 O O . ASP A 1 485 ? -20.208 -6.193 25.456 1.00 96.88 485 ASP A O 1
ATOM 3789 N N . TRP A 1 486 ? -20.481 -7.585 23.727 1.00 98.06 486 TRP A N 1
ATOM 3790 C CA . TRP A 1 486 ? -20.253 -6.557 22.710 1.00 98.06 486 TRP A CA 1
ATOM 3791 C C . TRP A 1 486 ? -21.361 -5.494 22.723 1.00 98.06 486 TRP A C 1
ATOM 3793 O O . TRP A 1 486 ? -22.547 -5.794 22.603 1.00 98.06 486 TRP A O 1
ATOM 3803 N N . GLN A 1 487 ? -20.969 -4.230 22.878 1.00 98.12 487 GLN A N 1
ATOM 3804 C CA . GLN A 1 487 ? -21.852 -3.069 22.909 1.00 98.12 487 GLN A CA 1
ATOM 3805 C C . GLN A 1 487 ? -21.535 -2.151 21.731 1.00 98.12 487 GLN A C 1
ATOM 3807 O O . GLN A 1 487 ? -20.408 -1.673 21.607 1.00 98.12 487 GLN A O 1
ATOM 3812 N N . TRP A 1 488 ? -22.544 -1.868 20.906 1.00 98.06 488 TRP A N 1
ATOM 3813 C CA . TRP A 1 488 ? -22.442 -0.855 19.861 1.00 98.06 488 TRP A CA 1
ATOM 3814 C C . TRP A 1 488 ? -22.286 0.544 20.463 1.00 98.06 488 TRP A C 1
ATOM 3816 O O . TRP A 1 488 ? -22.980 0.900 21.424 1.00 98.06 488 TRP A O 1
ATOM 3826 N N . VAL A 1 489 ? -21.398 1.337 19.872 1.00 98.31 489 VAL A N 1
ATOM 3827 C CA . VAL A 1 489 ? -21.227 2.765 20.135 1.00 98.31 489 VAL A CA 1
ATOM 3828 C C . VAL A 1 489 ? -21.429 3.510 18.829 1.00 98.31 489 VAL A C 1
ATOM 3830 O O . VAL A 1 489 ? -20.637 3.364 17.900 1.00 98.31 489 VAL A O 1
ATOM 3833 N N . ASP A 1 490 ? -22.490 4.308 18.768 1.00 96.62 490 ASP A N 1
ATOM 3834 C CA . ASP A 1 490 ? -22.778 5.169 17.625 1.00 96.62 490 ASP A CA 1
ATOM 3835 C C . ASP A 1 490 ? -21.782 6.335 17.585 1.00 96.62 490 ASP A C 1
ATOM 3837 O O . ASP A 1 490 ? -21.645 7.083 18.555 1.00 96.62 490 ASP A O 1
ATOM 3841 N N . LEU A 1 491 ? -21.085 6.471 16.458 1.00 98.00 491 LEU A N 1
ATOM 3842 C CA . LEU A 1 491 ? -20.134 7.552 16.194 1.00 98.00 491 LEU A CA 1
ATOM 3843 C C . LEU A 1 491 ? -20.609 8.458 15.050 1.00 98.00 491 LEU A C 1
ATOM 3845 O O . LEU A 1 491 ? -19.961 9.460 14.756 1.00 98.00 491 LEU A O 1
ATOM 3849 N N . SER A 1 492 ? -21.757 8.168 14.429 1.00 93.50 492 SER A N 1
ATOM 3850 C CA . SER A 1 492 ? -22.245 8.891 13.249 1.00 93.50 492 SER A CA 1
ATOM 3851 C C . SER A 1 492 ? -22.453 10.391 13.506 1.00 93.50 492 SER A C 1
ATOM 3853 O O . SER A 1 492 ? -22.228 11.219 12.619 1.00 93.50 492 SER A O 1
ATOM 3855 N N . GLY A 1 493 ? -22.785 10.765 14.748 1.00 92.81 493 GLY A N 1
ATOM 3856 C CA . GLY A 1 493 ? -22.913 12.155 15.196 1.00 92.81 493 GLY A CA 1
ATOM 3857 C C . GLY A 1 493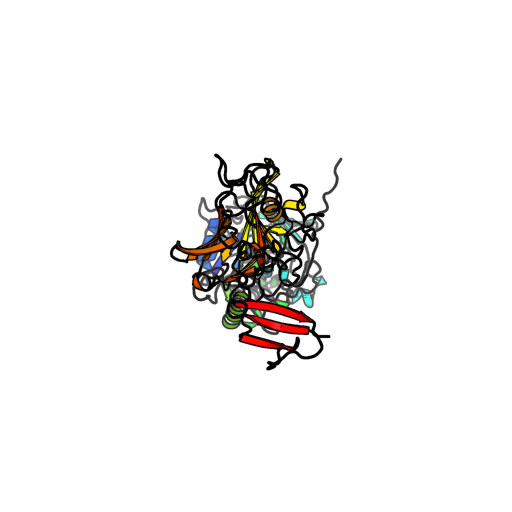 ? -21.608 12.965 15.181 1.00 92.81 493 GLY A C 1
ATOM 3858 O O . GLY A 1 493 ? -21.650 14.190 15.295 1.00 92.81 493 GLY A O 1
ATOM 3859 N N . MET A 1 494 ? -20.450 12.321 15.005 1.00 96.19 494 MET A N 1
ATOM 3860 C CA . MET A 1 494 ? -19.155 12.996 14.865 1.00 96.19 494 MET A CA 1
ATOM 3861 C C . MET A 1 494 ? -19.007 13.733 13.522 1.00 96.19 494 MET A C 1
ATOM 3863 O O . MET A 1 494 ? -18.235 14.694 13.421 1.00 96.19 494 MET A O 1
ATOM 3867 N N . GLY A 1 495 ? -19.777 13.335 12.504 1.00 93.50 495 GLY A N 1
ATOM 3868 C CA . GLY A 1 495 ? -19.553 13.753 11.122 1.00 93.50 495 GLY A CA 1
ATOM 3869 C C . GLY A 1 495 ? -18.310 13.088 10.524 1.00 93.50 495 GLY A C 1
ATOM 3870 O O . GLY A 1 495 ? -17.854 12.058 11.016 1.00 93.50 495 GLY A O 1
ATOM 3871 N N . ALA A 1 496 ? -17.774 13.659 9.442 1.00 93.25 496 ALA A N 1
ATOM 3872 C CA . ALA A 1 496 ? -16.576 13.125 8.802 1.00 93.25 496 ALA A CA 1
ATOM 3873 C C . ALA A 1 496 ? -15.325 13.382 9.657 1.00 93.25 496 ALA A C 1
ATOM 3875 O O . ALA A 1 496 ? -15.062 14.523 10.044 1.00 93.25 496 ALA A O 1
ATOM 3876 N N . ILE A 1 497 ? -14.564 12.325 9.940 1.00 95.81 497 ILE A N 1
ATOM 3877 C CA . ILE A 1 497 ? -13.341 12.365 10.749 1.00 95.81 497 ILE A CA 1
ATOM 3878 C C . ILE A 1 497 ? -12.167 11.704 10.022 1.00 95.81 497 ILE A C 1
ATOM 3880 O O . ILE A 1 497 ? -12.345 10.765 9.250 1.00 95.81 497 ILE A O 1
ATOM 3884 N N . LYS A 1 498 ? -10.959 12.209 10.267 1.00 95.31 498 LYS A N 1
ATOM 3885 C CA . LYS A 1 498 ? -9.683 11.679 9.776 1.00 95.31 498 LYS A CA 1
ATOM 3886 C C . LYS A 1 498 ? -9.023 10.720 10.747 1.00 95.31 498 LYS A C 1
ATOM 3888 O O . LYS A 1 498 ? -8.342 9.805 10.294 1.00 95.31 498 LYS A O 1
ATOM 3893 N N . GLU A 1 499 ? -9.215 10.938 12.043 1.00 97.44 499 GLU A N 1
ATOM 3894 C CA . GLU A 1 499 ? -8.600 10.119 13.082 1.00 97.44 499 GLU A CA 1
ATOM 3895 C C . GLU A 1 499 ? -9.577 9.832 14.226 1.00 97.44 499 GLU A C 1
ATOM 3897 O O . GLU A 1 499 ? -10.411 10.679 14.554 1.00 97.44 499 GLU A O 1
ATOM 3902 N N . LEU A 1 500 ? -9.430 8.670 14.870 1.00 97.69 500 LEU A N 1
ATOM 3903 C CA . LEU A 1 500 ? -10.042 8.342 16.163 1.00 97.69 500 LEU A CA 1
ATOM 3904 C C . LEU A 1 500 ? -8.957 8.162 17.225 1.00 97.69 500 LEU A C 1
ATOM 3906 O O . LEU A 1 500 ? -7.992 7.434 17.012 1.00 97.69 500 LEU A O 1
ATOM 3910 N N . LYS A 1 501 ? -9.144 8.770 18.396 1.00 97.94 501 LYS A N 1
ATOM 3911 C CA . LYS A 1 501 ? -8.290 8.588 19.578 1.00 97.94 501 LYS A CA 1
ATOM 3912 C C . LYS A 1 501 ? -9.112 8.171 20.783 1.00 97.94 501 LYS A C 1
ATOM 3914 O O . LYS A 1 501 ? -10.270 8.561 20.921 1.00 97.94 501 LYS A O 1
ATOM 3919 N N . PHE A 1 502 ? -8.481 7.438 21.688 1.00 98.25 502 PHE A N 1
ATOM 3920 C CA . PHE A 1 502 ? -9.125 6.876 22.867 1.00 98.25 502 PHE A CA 1
ATOM 3921 C C . PHE A 1 502 ? -8.384 7.294 24.133 1.00 98.25 502 PHE A C 1
ATOM 3923 O O . PHE A 1 502 ? -7.153 7.326 24.172 1.00 98.25 502 PHE A O 1
ATOM 3930 N N . SER A 1 503 ? -9.134 7.596 25.187 1.00 97.69 503 SER A N 1
ATOM 3931 C CA . SER A 1 503 ? -8.587 7.875 26.516 1.00 97.69 503 SER A CA 1
ATOM 3932 C C . SER A 1 503 ? -9.525 7.372 27.604 1.00 97.69 503 SER A C 1
ATOM 3934 O O . SER A 1 503 ? -10.743 7.366 27.421 1.00 97.69 503 SER A O 1
ATOM 3936 N N . PHE A 1 504 ? -8.961 6.998 28.749 1.00 97.88 504 PHE A N 1
ATOM 3937 C CA . PHE A 1 504 ? -9.713 6.475 29.887 1.00 97.88 504 PHE A CA 1
ATOM 3938 C C . PHE A 1 504 ? -9.776 7.490 31.027 1.00 97.88 504 PHE A C 1
ATOM 3940 O O . PHE A 1 504 ? -8.811 8.200 31.308 1.00 97.88 504 PHE A O 1
ATOM 3947 N N . SER A 1 505 ? -10.902 7.505 31.734 1.00 97.12 505 SER A N 1
ATOM 3948 C CA . SER A 1 505 ? -11.044 8.150 33.041 1.00 97.12 505 SER A CA 1
ATOM 3949 C C . SER A 1 505 ? -11.935 7.299 33.946 1.00 97.12 505 SER A C 1
ATOM 3951 O O . SER A 1 505 ? -12.682 6.449 33.468 1.00 97.12 505 SER A O 1
ATOM 3953 N N . GLY A 1 506 ? -11.845 7.469 35.262 1.00 96.88 506 GLY A N 1
ATOM 3954 C CA . GLY A 1 506 ? -12.598 6.631 36.193 1.00 96.88 506 GLY A CA 1
ATOM 3955 C C . GLY A 1 506 ? -12.518 7.102 37.636 1.00 96.88 506 GLY A C 1
ATOM 3956 O O . GLY A 1 506 ? -11.744 8.000 37.971 1.00 96.88 506 GLY A O 1
ATOM 3957 N N . SER A 1 507 ? -13.324 6.478 38.494 1.00 97.62 507 SER A N 1
ATOM 3958 C CA . SER A 1 507 ? -13.398 6.797 39.927 1.00 97.62 507 SER A CA 1
ATOM 3959 C C . SER A 1 507 ? -12.252 6.212 40.759 1.00 97.62 507 SER A C 1
ATOM 3961 O O . SER A 1 507 ? -11.945 6.734 41.829 1.00 97.62 507 SER A O 1
ATOM 3963 N N . ARG A 1 508 ? -11.630 5.121 40.297 1.00 96.56 508 ARG A N 1
ATOM 3964 C CA . ARG A 1 508 ? -10.556 4.405 41.001 1.00 96.56 508 ARG A CA 1
ATOM 3965 C C . ARG A 1 508 ? -9.184 4.969 40.641 1.00 96.56 508 ARG A C 1
ATOM 3967 O O . ARG A 1 508 ? -8.690 4.741 39.539 1.00 96.56 508 ARG A O 1
ATOM 3974 N N . SER A 1 509 ? -8.561 5.703 41.557 1.00 94.62 509 SER A N 1
ATOM 3975 C CA . SER A 1 509 ? -7.254 6.321 41.327 1.00 94.62 509 SER A CA 1
ATOM 3976 C C . SER A 1 509 ? -6.379 6.353 42.578 1.00 94.62 509 SER A C 1
ATOM 3978 O O . SER A 1 509 ? -6.844 6.185 43.706 1.00 94.62 509 SER A O 1
ATOM 3980 N N . ASN A 1 510 ? -5.083 6.568 42.367 1.00 92.94 510 ASN A N 1
ATOM 3981 C CA . ASN A 1 510 ? -4.109 6.888 43.404 1.00 92.94 510 ASN A CA 1
ATOM 3982 C C . ASN A 1 510 ? -3.264 8.104 42.966 1.00 92.94 510 ASN A C 1
ATOM 3984 O O . ASN A 1 510 ? -3.578 8.763 41.975 1.00 92.94 510 ASN A O 1
ATOM 3988 N N . GLN A 1 511 ? -2.180 8.414 43.685 1.00 93.12 511 GLN A N 1
ATOM 3989 C CA . GLN A 1 511 ? -1.311 9.565 43.379 1.00 93.12 511 GLN A CA 1
ATOM 3990 C C . GLN A 1 511 ? -0.668 9.539 41.974 1.00 93.12 511 GLN A C 1
ATOM 3992 O O . GLN A 1 511 ? -0.157 10.561 41.527 1.00 93.12 511 GLN A O 1
ATOM 3997 N N . TRP A 1 512 ? -0.682 8.390 41.291 1.00 89.62 512 TRP A N 1
ATOM 3998 C CA . TRP A 1 512 ? -0.123 8.191 39.952 1.00 89.62 512 TRP A CA 1
ATOM 3999 C C . TRP A 1 512 ? -1.185 8.172 38.842 1.00 89.62 512 TRP A C 1
ATOM 4001 O O . TRP A 1 512 ? -0.828 8.059 37.672 1.00 89.62 512 TRP A O 1
ATOM 4011 N N . GLY A 1 513 ? -2.472 8.301 39.185 1.00 92.44 513 GLY A N 1
ATOM 4012 C CA . GLY A 1 513 ? -3.582 8.331 38.231 1.00 92.44 513 GLY A CA 1
ATOM 4013 C C . GLY A 1 513 ? -4.565 7.170 38.391 1.00 92.44 513 GLY A C 1
ATOM 4014 O O . GLY A 1 513 ? -4.718 6.615 39.480 1.00 92.44 513 GLY A O 1
ATOM 4015 N N . LEU A 1 514 ? -5.272 6.847 37.303 1.00 95.56 514 LEU A N 1
ATOM 4016 C CA . LEU A 1 514 ? -6.250 5.755 37.222 1.00 95.56 514 LEU A CA 1
ATOM 4017 C C . LEU A 1 514 ? -5.577 4.410 37.548 1.00 95.56 514 LEU A C 1
ATOM 4019 O O . LEU A 1 514 ? -4.557 4.071 36.954 1.00 95.56 514 LEU A O 1
ATOM 4023 N N . THR A 1 515 ? -6.148 3.641 38.475 1.00 96.44 515 THR A N 1
ATOM 4024 C CA . THR A 1 515 ? -5.614 2.323 38.874 1.00 96.44 515 THR A CA 1
ATOM 4025 C C . THR A 1 515 ? -6.322 1.157 38.193 1.00 96.44 515 THR A C 1
ATOM 4027 O O . THR A 1 515 ? -5.769 0.063 38.093 1.00 96.44 515 THR A O 1
ATOM 4030 N N . THR A 1 516 ? -7.544 1.374 37.702 1.00 96.81 516 THR A N 1
ATOM 4031 C CA . THR A 1 516 ? -8.249 0.383 36.883 1.00 96.81 516 THR A CA 1
ATOM 4032 C C . THR A 1 516 ? -7.543 0.223 35.536 1.00 96.81 516 THR A C 1
ATOM 4034 O O . THR A 1 516 ? -7.124 1.212 34.941 1.00 96.81 516 THR A O 1
ATOM 4037 N N . ALA A 1 517 ? -7.406 -1.014 35.050 1.00 95.81 517 ALA A N 1
ATOM 4038 C CA . ALA A 1 517 ? -6.692 -1.302 33.813 1.00 95.81 517 ALA A CA 1
ATOM 4039 C C . ALA A 1 517 ? -7.343 -0.592 32.609 1.00 95.81 517 ALA A C 1
ATOM 4041 O O . ALA A 1 517 ? -8.508 -0.843 32.287 1.00 95.81 517 ALA A O 1
ATOM 4042 N N . SER A 1 518 ? -6.568 0.253 31.924 1.00 96.94 518 SER A N 1
ATOM 4043 C CA . SER A 1 518 ? -6.957 0.997 30.713 1.00 96.94 518 SER A CA 1
ATOM 4044 C C . SER A 1 518 ? -6.952 0.117 29.455 1.00 96.94 518 SER A C 1
ATOM 4046 O O . SER A 1 518 ? -6.275 0.428 28.474 1.00 96.94 518 SER A O 1
ATOM 4048 N N . TYR A 1 519 ? -7.660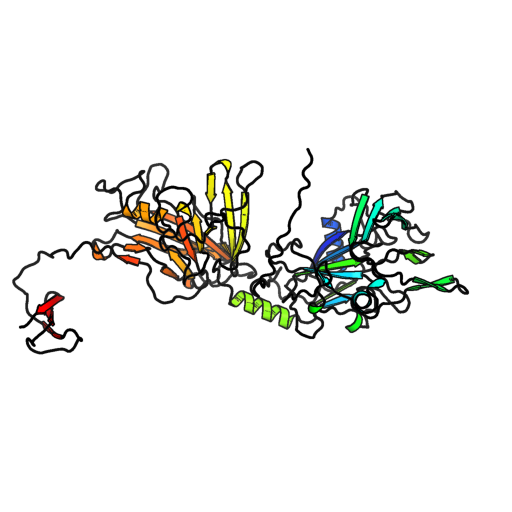 -1.012 29.523 1.00 98.38 519 TYR A N 1
ATOM 4049 C CA . TYR A 1 519 ? -7.788 -1.994 28.448 1.00 98.38 519 TYR A CA 1
ATOM 4050 C C . TYR A 1 519 ? -9.250 -2.107 27.994 1.00 98.38 519 TYR A C 1
ATOM 4052 O O . TYR A 1 519 ? -10.167 -2.182 28.809 1.00 98.38 519 TYR A O 1
ATOM 4060 N N . VAL A 1 520 ? -9.488 -2.170 26.690 1.00 98.56 520 VAL A N 1
ATOM 4061 C CA . VAL A 1 520 ? -10.818 -2.431 26.114 1.00 98.56 520 VAL A CA 1
ATOM 4062 C C . VAL A 1 520 ? -10.651 -3.224 24.825 1.00 98.56 520 VAL A C 1
ATOM 4064 O O . VAL A 1 520 ? -9.638 -3.088 24.146 1.00 98.56 520 VAL A O 1
ATOM 4067 N N . CYS A 1 521 ? -11.612 -4.071 24.483 1.00 98.69 521 CYS A N 1
ATOM 4068 C CA . CYS A 1 521 ? -11.631 -4.747 23.192 1.00 98.69 521 CYS A CA 1
ATOM 4069 C C . CYS A 1 521 ? -12.568 -4.000 22.245 1.00 98.69 521 CYS A C 1
ATOM 4071 O O . CYS A 1 521 ? -13.654 -3.599 22.666 1.00 98.69 521 CYS A O 1
ATOM 4073 N N . ILE A 1 522 ? -12.151 -3.807 20.995 1.00 98.50 522 ILE A N 1
ATOM 4074 C CA . ILE A 1 522 ? -12.941 -3.152 19.946 1.00 98.50 522 ILE A CA 1
ATOM 4075 C C . ILE A 1 522 ? -13.012 -4.041 18.706 1.00 98.50 522 ILE A C 1
ATOM 4077 O O . ILE A 1 522 ? -12.070 -4.780 18.415 1.00 98.50 522 ILE A O 1
ATOM 4081 N N . ASP A 1 523 ? -14.124 -3.952 17.986 1.00 98.12 523 ASP A N 1
ATOM 4082 C CA . ASP A 1 523 ? -14.354 -4.679 16.742 1.00 98.12 523 ASP A CA 1
ATOM 4083 C C . ASP A 1 523 ? -15.331 -3.937 15.816 1.00 98.12 523 ASP A C 1
ATOM 4085 O O . ASP A 1 523 ? -16.051 -3.026 16.243 1.00 98.12 523 ASP A O 1
ATOM 4089 N N . ASN A 1 524 ? -15.354 -4.328 14.543 1.00 95.94 524 ASN A N 1
ATOM 4090 C CA . ASN A 1 524 ? -16.263 -3.857 13.503 1.00 95.94 524 ASN A CA 1
ATOM 4091 C C . ASN A 1 524 ? -16.380 -2.326 13.456 1.00 95.94 524 ASN A C 1
ATOM 4093 O O . ASN A 1 524 ? -17.488 -1.776 13.449 1.00 95.94 524 ASN A O 1
ATOM 4097 N N . ILE A 1 525 ? -15.244 -1.623 13.409 1.00 96.69 525 ILE A N 1
ATOM 4098 C CA . ILE A 1 525 ? -15.255 -0.166 13.211 1.00 96.69 525 ILE A CA 1
ATOM 4099 C C . ILE A 1 525 ? -15.877 0.125 11.850 1.00 96.69 525 ILE A C 1
ATOM 4101 O O . ILE A 1 525 ? -15.532 -0.499 10.847 1.00 96.69 525 ILE A O 1
ATOM 4105 N N . ASN A 1 526 ? -16.811 1.070 11.842 1.00 94.12 526 ASN A N 1
ATOM 4106 C CA . ASN A 1 526 ? -17.691 1.393 10.729 1.00 94.12 526 ASN A CA 1
ATOM 4107 C C . ASN A 1 526 ? -18.693 0.291 10.366 1.00 94.12 526 ASN A C 1
ATOM 4109 O O . ASN A 1 526 ? -19.227 0.305 9.260 1.00 94.12 526 ASN A O 1
ATOM 4113 N N . GLY A 1 527 ? -18.972 -0.650 11.271 1.00 91.12 527 GLY A N 1
ATOM 4114 C CA . GLY A 1 527 ? -19.993 -1.685 11.107 1.00 91.12 527 GLY A CA 1
ATOM 4115 C C . GLY A 1 527 ? -21.430 -1.154 11.171 1.00 91.12 527 GLY A C 1
ATOM 4116 O O . GLY A 1 527 ? -21.703 0.020 10.912 1.00 91.12 527 GLY A O 1
ATOM 4117 N N . THR A 1 528 ? -22.371 -2.031 11.512 1.00 89.56 528 THR A N 1
ATOM 4118 C CA . THR A 1 528 ? -23.794 -1.697 11.678 1.00 89.56 528 THR A CA 1
ATOM 4119 C C . THR A 1 528 ? -24.313 -2.221 13.006 1.00 89.56 528 THR A C 1
ATOM 4121 O O . THR A 1 528 ? -24.023 -3.364 13.348 1.00 89.56 528 THR A O 1
ATOM 4124 N N . ASP A 1 529 ? -25.123 -1.416 13.691 1.00 91.69 529 ASP A N 1
ATOM 4125 C CA . ASP A 1 529 ? -25.804 -1.808 14.925 1.00 91.69 529 ASP A CA 1
ATOM 4126 C C . ASP A 1 529 ? -26.822 -2.937 14.680 1.00 91.69 529 ASP A C 1
ATOM 4128 O O . ASP A 1 529 ? -27.679 -2.841 13.798 1.00 91.69 529 ASP A O 1
ATOM 4132 N N . ASP A 1 530 ? -26.747 -3.993 15.485 1.00 90.19 530 ASP A N 1
ATOM 4133 C CA . ASP A 1 530 ? -27.689 -5.114 15.527 1.00 90.19 530 ASP A CA 1
ATOM 4134 C C . ASP A 1 530 ? -28.784 -4.951 16.596 1.00 90.19 530 ASP A C 1
ATOM 4136 O O . ASP A 1 530 ? -29.640 -5.828 16.751 1.00 90.19 530 ASP A O 1
ATOM 4140 N N . GLY A 1 531 ? -28.761 -3.843 17.342 1.00 88.38 531 GLY A N 1
ATOM 4141 C CA . GLY A 1 531 ? -29.729 -3.498 18.377 1.00 88.38 531 GLY A CA 1
ATOM 4142 C C . GLY A 1 531 ? -29.564 -4.277 19.684 1.00 88.38 531 GLY A C 1
ATOM 4143 O O . GLY A 1 531 ? -30.412 -4.153 20.575 1.00 88.38 531 GLY A O 1
ATOM 4144 N N . LYS A 1 532 ? -28.509 -5.092 19.835 1.00 88.38 532 LYS A N 1
ATOM 4145 C CA . LYS A 1 532 ? -28.232 -5.810 21.087 1.00 88.38 532 LYS A CA 1
ATOM 4146 C C . LYS A 1 532 ? -27.463 -4.921 22.060 1.00 88.38 532 LYS A C 1
ATOM 4148 O O . LYS A 1 532 ? -26.657 -4.079 21.677 1.00 88.38 532 LYS A O 1
ATOM 4153 N N . SER A 1 533 ? -27.694 -5.132 23.357 1.00 92.56 533 SER A N 1
ATOM 4154 C CA . SER A 1 533 ? -26.931 -4.448 24.402 1.00 92.56 533 SER A CA 1
ATOM 4155 C C . SER A 1 533 ? -25.911 -5.378 25.040 1.00 92.56 533 SER A C 1
ATOM 4157 O O . SER A 1 533 ? -26.256 -6.464 25.507 1.00 92.56 533 SER A O 1
ATOM 4159 N N . GLY A 1 534 ? -24.674 -4.887 25.136 1.00 92.81 534 GLY A N 1
ATOM 4160 C CA . GLY A 1 534 ? -23.583 -5.554 25.838 1.00 92.81 534 GLY A CA 1
ATOM 4161 C C . GLY A 1 534 ? -23.558 -5.302 27.350 1.00 92.81 534 GLY A C 1
ATOM 4162 O O . GLY A 1 534 ? -22.692 -5.812 28.067 1.00 92.81 534 GLY A O 1
ATOM 4163 N N . ARG A 1 535 ? -24.499 -4.500 27.866 1.00 95.38 535 ARG A N 1
ATOM 4164 C CA . ARG A 1 535 ? -24.586 -4.158 29.291 1.00 95.38 535 ARG A CA 1
ATOM 4165 C C . ARG A 1 535 ? -25.057 -5.357 30.109 1.00 95.38 535 ARG A C 1
ATOM 4167 O O . ARG A 1 535 ? -26.107 -5.942 29.842 1.00 95.38 535 ARG A O 1
ATOM 4174 N N . LYS A 1 536 ? -24.314 -5.681 31.163 1.00 93.06 536 LYS A N 1
ATOM 4175 C CA . LYS A 1 536 ? -24.708 -6.634 32.202 1.00 93.06 536 LYS A CA 1
ATOM 4176 C C . LYS A 1 536 ? -25.067 -5.853 33.461 1.00 93.06 536 LYS A C 1
ATOM 4178 O O . LYS A 1 536 ? -24.208 -5.218 34.068 1.00 93.06 536 LYS A O 1
ATOM 4183 N N . TYR A 1 537 ? -26.342 -5.897 33.837 1.00 88.81 537 TYR A N 1
ATOM 4184 C CA . TYR A 1 537 ? -26.847 -5.258 35.050 1.00 88.81 537 TYR A CA 1
ATOM 4185 C C . TYR A 1 537 ? -26.624 -6.156 36.265 1.00 88.81 537 TYR A C 1
ATOM 4187 O O . TYR A 1 537 ? -26.849 -7.368 36.201 1.00 88.81 537 TYR A O 1
ATOM 4195 N N . ILE A 1 538 ? -26.205 -5.570 37.386 1.00 74.31 538 ILE A N 1
ATOM 4196 C CA . ILE A 1 538 ? -26.024 -6.314 38.631 1.00 74.31 538 ILE A CA 1
ATOM 4197 C C . ILE A 1 538 ? -27.390 -6.510 39.279 1.00 74.31 538 ILE A C 1
ATOM 4199 O O . ILE A 1 538 ? -27.915 -5.638 39.966 1.00 74.31 538 ILE A O 1
ATOM 4203 N N . THR A 1 539 ? -27.970 -7.692 39.117 1.00 57.28 539 THR A N 1
ATOM 4204 C CA . THR A 1 539 ? -29.130 -8.081 39.918 1.00 57.28 539 THR A CA 1
ATOM 4205 C C . THR A 1 539 ? -28.658 -8.530 41.299 1.00 57.28 539 THR A C 1
ATOM 4207 O O . THR A 1 539 ? -28.522 -9.726 41.559 1.00 57.28 539 THR A O 1
ATOM 4210 N N . THR A 1 540 ? -28.402 -7.593 42.214 1.00 46.44 540 THR A N 1
ATOM 4211 C CA . THR A 1 540 ? -28.479 -7.926 43.642 1.00 46.44 540 THR A CA 1
ATOM 4212 C C . THR A 1 540 ? -29.946 -8.217 43.939 1.00 46.44 540 THR A C 1
ATOM 4214 O O . THR A 1 540 ? -30.810 -7.421 43.577 1.00 46.44 540 THR A O 1
ATOM 4217 N N . GLY A 1 541 ? -30.237 -9.406 44.474 1.00 47.12 541 GLY A N 1
ATOM 4218 C CA . GLY A 1 541 ? -31.589 -9.957 44.584 1.00 47.12 541 GLY A CA 1
ATOM 4219 C C . GLY A 1 541 ? -32.633 -8.968 45.100 1.00 47.12 541 GLY A C 1
ATOM 4220 O O . GLY A 1 541 ? -32.301 -8.090 45.884 1.00 47.12 541 GLY A O 1
ATOM 4221 N N . VAL A 1 542 ? -33.881 -9.151 44.642 1.00 39.12 542 VAL A N 1
ATOM 4222 C CA . VAL A 1 542 ? -35.094 -8.393 45.006 1.00 39.12 542 VAL A CA 1
ATOM 4223 C C . VAL A 1 542 ? -34.936 -7.707 46.363 1.00 39.12 542 VAL A C 1
ATOM 4225 O O . VAL A 1 542 ? -35.164 -8.325 47.407 1.00 39.12 542 VAL A O 1
ATOM 4228 N N . GLU A 1 543 ? -34.535 -6.435 46.355 1.00 38.16 543 GLU A N 1
ATOM 4229 C CA . GLU A 1 543 ? -34.570 -5.643 47.572 1.00 38.16 543 GLU A CA 1
ATOM 4230 C C . GLU A 1 543 ? -36.038 -5.557 47.969 1.00 38.16 543 GLU A C 1
ATOM 4232 O O . GLU A 1 543 ? -36.884 -5.023 47.248 1.00 38.16 543 GLU A O 1
ATOM 4237 N N . ARG A 1 544 ? -36.364 -6.174 49.107 1.00 35.38 544 ARG A N 1
ATOM 4238 C CA . ARG A 1 544 ? -37.655 -6.014 49.762 1.00 35.38 544 ARG A CA 1
ATOM 4239 C C . ARG A 1 544 ? -37.785 -4.522 50.053 1.00 35.38 544 ARG A C 1
ATOM 4241 O O . ARG A 1 544 ? -37.260 -4.038 51.051 1.00 35.38 544 ARG A O 1
ATOM 4248 N N . THR A 1 545 ? -38.473 -3.786 49.187 1.00 33.19 545 THR A N 1
ATOM 4249 C CA . THR A 1 545 ? -38.905 -2.428 49.493 1.00 33.19 545 THR A CA 1
ATOM 4250 C C . THR A 1 545 ? -39.789 -2.513 50.729 1.00 33.19 545 THR A C 1
ATOM 4252 O O . THR A 1 545 ? -40.939 -2.948 50.661 1.00 33.19 545 THR A O 1
ATOM 4255 N N . LEU A 1 546 ? -39.237 -2.140 51.882 1.00 48.22 546 LEU A N 1
ATOM 4256 C CA . LEU A 1 546 ? -40.010 -1.830 53.073 1.00 48.22 546 LEU A CA 1
ATOM 4257 C C . LEU A 1 546 ? -40.805 -0.557 52.782 1.00 48.22 546 LEU A C 1
ATOM 4259 O O . LEU A 1 546 ? -40.306 0.532 53.043 1.00 48.22 546 LEU A O 1
ATOM 4263 N N . LYS A 1 547 ? -42.017 -0.677 52.228 1.00 40.06 547 LYS A N 1
ATOM 4264 C CA . LYS A 1 547 ? -43.030 0.389 52.270 1.00 40.06 547 LYS A CA 1
ATOM 4265 C C . LYS A 1 547 ? -44.438 -0.209 52.375 1.00 40.06 547 LYS A C 1
ATOM 4267 O O . LYS A 1 547 ? -44.870 -0.919 51.478 1.00 40.06 547 LYS A O 1
ATOM 4272 N N . ASN A 1 548 ? -45.059 0.079 53.524 1.00 43.78 548 ASN A N 1
ATOM 4273 C CA . ASN A 1 548 ? -46.466 -0.010 53.940 1.00 43.78 548 ASN A CA 1
ATOM 4274 C C . ASN A 1 548 ? -47.389 -1.019 53.236 1.00 43.78 548 ASN A C 1
ATOM 4276 O O . ASN A 1 548 ? -47.765 -0.858 52.081 1.00 43.78 548 ASN A O 1
ATOM 4280 N N . ASP A 1 549 ? -47.859 -2.000 54.010 1.00 49.84 549 ASP A N 1
ATOM 4281 C CA . ASP A 1 549 ? -48.841 -3.012 53.600 1.00 49.84 549 ASP A CA 1
ATOM 4282 C C . ASP A 1 549 ? -50.280 -2.482 53.408 1.00 49.84 549 ASP A C 1
ATOM 4284 O O . ASP A 1 549 ? -51.135 -3.232 52.938 1.00 49.84 549 ASP A O 1
ATOM 4288 N N . ASP A 1 550 ? -50.553 -1.203 53.681 1.00 51.19 550 ASP A N 1
ATOM 4289 C CA . ASP A 1 550 ? -51.926 -0.675 53.742 1.00 51.19 550 ASP A CA 1
ATOM 4290 C C . ASP A 1 550 ? -52.528 -0.209 52.395 1.00 51.19 550 ASP A C 1
ATOM 4292 O O . ASP A 1 550 ? -53.704 0.145 52.349 1.00 51.19 550 ASP A O 1
ATOM 4296 N N . GLU A 1 551 ? -51.798 -0.266 51.269 1.00 53.81 551 GLU A N 1
ATOM 4297 C CA . GLU A 1 551 ? -52.319 0.158 49.945 1.00 53.81 551 GLU A CA 1
ATOM 4298 C C . GLU A 1 551 ? -52.181 -0.881 48.810 1.00 53.81 551 GLU A C 1
ATOM 4300 O O . GLU A 1 551 ? -52.166 -0.545 47.622 1.00 53.81 551 GLU A O 1
ATOM 4305 N N . LYS A 1 552 ? -52.167 -2.184 49.119 1.00 62.19 552 LYS A N 1
ATOM 4306 C CA . LYS A 1 552 ? -52.176 -3.249 48.090 1.00 62.19 552 LYS A CA 1
ATOM 4307 C C . LYS A 1 552 ? -53.554 -3.463 47.456 1.00 62.19 552 LYS A C 1
ATOM 4309 O O . LYS A 1 552 ? -54.119 -4.555 47.495 1.00 62.19 552 LYS A O 1
ATOM 4314 N N . ARG A 1 553 ? -54.092 -2.433 46.803 1.00 82.62 553 ARG A N 1
ATOM 4315 C CA . ARG A 1 553 ? -55.281 -2.558 45.951 1.00 82.62 553 ARG A CA 1
ATOM 4316 C C . ARG A 1 553 ? -54.888 -3.123 44.586 1.00 82.62 553 ARG A C 1
ATOM 4318 O O . ARG A 1 553 ? -54.081 -2.523 43.880 1.00 82.62 553 ARG A O 1
ATOM 4325 N N . GLU A 1 554 ? -55.471 -4.254 44.199 1.00 87.19 554 GLU A N 1
ATOM 4326 C CA . GLU A 1 554 ? -55.349 -4.803 42.842 1.00 87.19 554 GLU A CA 1
ATOM 4327 C C . GLU A 1 554 ? -55.947 -3.821 41.819 1.00 87.19 554 GLU A C 1
ATOM 4329 O O . GLU A 1 554 ? -57.080 -3.367 41.974 1.00 87.19 554 GLU A O 1
ATOM 4334 N N . VAL A 1 555 ? -55.182 -3.471 40.781 1.00 91.06 555 VAL A N 1
ATOM 4335 C CA . VAL A 1 555 ? -55.629 -2.573 39.693 1.00 91.06 555 VAL A CA 1
ATOM 4336 C C . VAL A 1 555 ? -55.790 -3.296 38.360 1.00 91.06 555 VAL A C 1
ATOM 4338 O O . VAL A 1 555 ? -56.545 -2.850 37.494 1.00 91.06 555 VAL A O 1
ATOM 4341 N N . ALA A 1 556 ? -55.091 -4.416 38.175 1.00 89.94 556 ALA A N 1
ATOM 4342 C CA . ALA A 1 556 ? -55.258 -5.279 37.017 1.00 89.94 556 ALA A CA 1
ATOM 4343 C C . ALA A 1 556 ? -54.710 -6.680 37.292 1.00 89.94 556 ALA A C 1
ATOM 4345 O O . ALA A 1 556 ? -53.758 -6.848 38.052 1.00 89.94 556 ALA A O 1
ATOM 4346 N N . ARG A 1 557 ? -55.257 -7.669 36.590 1.00 94.06 557 ARG A N 1
ATOM 4347 C CA . ARG A 1 557 ? -54.799 -9.052 36.635 1.00 94.06 557 ARG A CA 1
ATOM 4348 C C . ARG A 1 557 ? -54.734 -9.629 35.232 1.00 94.06 557 ARG A C 1
ATOM 4350 O O . ARG A 1 557 ? -55.571 -9.313 34.387 1.00 94.06 557 ARG A O 1
ATOM 4357 N N . TYR A 1 558 ? -53.729 -10.460 34.997 1.00 93.31 558 TYR A N 1
ATOM 4358 C CA . TYR A 1 558 ? -53.474 -11.109 33.719 1.00 93.31 558 TYR A CA 1
ATOM 4359 C C . TYR A 1 558 ? -53.168 -12.590 33.927 1.00 93.31 558 TYR A C 1
ATOM 4361 O O . TYR A 1 558 ? -52.702 -12.992 34.993 1.00 93.31 558 TYR A O 1
ATOM 4369 N N . THR A 1 559 ? -53.404 -13.404 32.911 1.00 90.56 559 THR A N 1
ATOM 4370 C CA . THR A 1 559 ? -52.840 -14.753 32.809 1.00 90.56 559 THR A CA 1
ATOM 4371 C C . THR A 1 559 ? -51.357 -14.689 32.412 1.00 90.56 559 THR A C 1
ATOM 4373 O O . THR A 1 559 ? -50.847 -13.631 32.034 1.00 90.56 559 THR A O 1
ATOM 4376 N N . ILE A 1 560 ? -50.637 -15.812 32.511 1.00 87.12 560 ILE A N 1
ATOM 4377 C CA . ILE A 1 560 ? -49.197 -15.880 32.195 1.00 87.12 560 ILE A CA 1
ATOM 4378 C C . ILE A 1 560 ? -48.878 -15.586 30.717 1.00 87.12 560 ILE A C 1
ATOM 4380 O O . ILE A 1 560 ? -47.792 -15.105 30.416 1.00 87.12 560 ILE A O 1
ATOM 4384 N N . ASP A 1 561 ? -49.836 -15.818 29.817 1.00 85.00 561 ASP A N 1
ATOM 4385 C CA . ASP A 1 561 ? -49.807 -15.475 28.388 1.00 85.00 561 ASP A CA 1
ATOM 4386 C C . ASP A 1 561 ? -50.239 -14.020 28.104 1.00 85.00 561 ASP A C 1
ATOM 4388 O O . ASP A 1 561 ? -50.348 -13.614 26.951 1.00 85.00 561 ASP A O 1
ATOM 4392 N N . GLY A 1 562 ? -50.463 -13.205 29.143 1.00 81.00 562 GLY A N 1
ATOM 4393 C CA . GLY A 1 562 ? -50.670 -11.759 29.017 1.00 81.00 562 GLY A CA 1
ATOM 4394 C C . GLY A 1 562 ? -52.117 -11.315 28.781 1.00 81.00 562 GLY A C 1
ATOM 4395 O O . GLY A 1 562 ? -52.365 -10.122 28.596 1.00 81.00 562 GLY A O 1
ATOM 4396 N N . ARG A 1 563 ? -53.103 -12.220 28.831 1.00 86.94 563 ARG A N 1
ATOM 4397 C CA . ARG A 1 563 ? -54.525 -11.867 28.692 1.00 86.94 563 ARG A CA 1
ATOM 4398 C C . ARG A 1 563 ? -55.066 -11.252 29.982 1.00 86.94 563 ARG A C 1
ATOM 4400 O O . ARG A 1 563 ? -54.961 -11.845 31.051 1.00 86.94 563 ARG A O 1
ATOM 4407 N N . ARG A 1 564 ? -55.708 -10.082 29.889 1.00 90.19 564 ARG A N 1
ATOM 4408 C CA . ARG A 1 564 ? -56.355 -9.421 31.037 1.00 90.19 564 ARG A CA 1
ATOM 4409 C C . ARG A 1 564 ? -57.573 -10.218 31.520 1.00 90.19 564 ARG A C 1
ATOM 4411 O O . ARG A 1 564 ? -58.402 -10.633 30.711 1.00 90.19 564 ARG A O 1
ATOM 4418 N N . ILE A 1 565 ? -57.694 -10.390 32.834 1.00 90.38 565 ILE A N 1
ATOM 4419 C CA . ILE A 1 565 ? -58.782 -11.102 33.514 1.00 90.38 565 ILE A CA 1
ATOM 4420 C C . ILE A 1 565 ? -59.351 -10.242 34.648 1.00 90.38 565 ILE A C 1
ATOM 4422 O O . ILE A 1 565 ? -58.638 -9.446 35.255 1.00 90.38 565 ILE A O 1
ATOM 4426 N N . ASN A 1 566 ? -60.648 -10.393 34.921 1.00 87.75 566 ASN A N 1
ATOM 4427 C CA . ASN A 1 566 ? -61.377 -9.576 35.903 1.00 87.75 566 ASN A CA 1
ATOM 4428 C C . ASN A 1 566 ? -61.506 -10.252 37.283 1.00 87.75 566 ASN A C 1
ATOM 4430 O O . ASN A 1 566 ? -62.199 -9.741 38.155 1.00 87.75 566 ASN A O 1
ATOM 4434 N N . GLY A 1 567 ? -60.857 -11.404 37.476 1.00 85.56 567 GLY A N 1
ATOM 4435 C CA . GLY A 1 567 ? -60.837 -12.159 38.726 1.00 85.56 567 GLY A CA 1
ATOM 4436 C C . GLY A 1 567 ? -59.835 -13.319 38.664 1.00 85.56 567 GLY A C 1
ATOM 4437 O O . GLY A 1 567 ? -59.285 -13.574 37.589 1.00 85.56 567 GLY A O 1
ATOM 4438 N N . PRO A 1 568 ? -59.558 -14.001 39.791 1.00 89.50 568 PRO A N 1
ATOM 4439 C CA . PRO A 1 568 ? -58.623 -15.123 39.842 1.00 89.50 568 PRO A CA 1
ATOM 4440 C C . PRO A 1 568 ? -59.055 -16.277 38.928 1.00 89.50 568 PRO A C 1
ATOM 4442 O O . PRO A 1 568 ? -60.207 -16.703 38.963 1.00 89.50 568 PRO A O 1
ATOM 4445 N N . VAL A 1 569 ? -58.125 -16.802 38.132 1.00 89.38 569 VAL A N 1
ATOM 4446 C CA . VAL A 1 569 ? -58.335 -17.985 37.278 1.00 89.38 569 VAL A CA 1
ATOM 4447 C C . VAL A 1 569 ? -57.317 -19.047 37.663 1.00 89.38 569 VAL A C 1
ATOM 4449 O O . VAL A 1 569 ? -56.177 -18.699 37.951 1.00 89.38 569 VAL A O 1
ATOM 4452 N N . LYS A 1 570 ? -57.696 -20.326 37.651 1.00 91.19 570 LYS A N 1
ATOM 4453 C CA . LYS A 1 570 ? -56.793 -21.435 37.982 1.00 91.19 570 LYS A CA 1
ATOM 4454 C C . LYS A 1 570 ? -55.480 -21.364 37.185 1.00 91.19 570 LYS A C 1
ATOM 4456 O O . LYS A 1 570 ? -55.507 -21.240 35.961 1.00 91.19 570 LYS A O 1
ATOM 4461 N N . GLY A 1 571 ? -54.345 -21.451 37.878 1.00 83.44 571 GLY A N 1
ATOM 4462 C CA . GLY A 1 571 ? -52.997 -21.304 37.316 1.00 83.44 571 GLY A CA 1
ATOM 4463 C C . GLY A 1 571 ? -52.263 -20.036 37.776 1.00 83.44 571 GLY A C 1
ATOM 4464 O O . GLY A 1 571 ? -52.600 -19.426 38.792 1.00 83.44 571 GLY A O 1
ATOM 4465 N N . ILE A 1 572 ? -51.216 -19.635 37.045 1.00 85.12 572 ILE A N 1
ATOM 4466 C CA . ILE A 1 572 ? -50.397 -18.462 37.396 1.00 85.12 572 ILE A CA 1
ATOM 4467 C C . ILE A 1 572 ? -51.058 -17.181 36.884 1.00 85.12 572 ILE A C 1
ATOM 4469 O O . ILE A 1 572 ? -51.263 -16.997 35.686 1.00 85.12 572 ILE A O 1
ATOM 4473 N N . ASN A 1 573 ? -51.341 -16.273 37.812 1.00 91.81 573 ASN A N 1
ATOM 4474 C CA . ASN A 1 573 ? -51.911 -14.956 37.559 1.00 91.81 573 ASN A CA 1
ATOM 4475 C C . ASN A 1 573 ? -50.828 -13.897 37.792 1.00 91.81 573 ASN A C 1
ATOM 4477 O O . ASN A 1 573 ? -50.136 -13.936 38.806 1.00 91.81 573 ASN A O 1
ATOM 4481 N N . ILE A 1 574 ? -50.702 -12.924 36.897 1.00 93.38 574 ILE A N 1
ATOM 4482 C CA . ILE A 1 574 ? -49.870 -11.733 37.077 1.00 93.38 574 ILE A CA 1
ATOM 4483 C C . ILE A 1 574 ? -50.772 -10.609 37.594 1.00 93.38 574 ILE A C 1
ATOM 4485 O O . ILE A 1 574 ? -51.637 -10.123 36.869 1.00 93.38 574 ILE A O 1
ATOM 4489 N N . VAL A 1 575 ? -50.589 -10.198 38.845 1.00 92.00 575 VAL A N 1
ATOM 4490 C CA . VAL A 1 575 ? -51.397 -9.171 39.518 1.00 92.00 575 VAL A CA 1
ATOM 4491 C C . VAL A 1 575 ? -50.602 -7.878 39.608 1.00 92.00 575 VAL A C 1
ATOM 4493 O O . VAL A 1 575 ? -49.494 -7.880 40.143 1.00 92.00 575 VAL A O 1
ATOM 4496 N N . LYS A 1 576 ? -51.166 -6.781 39.103 1.00 86.31 576 LYS A N 1
ATOM 4497 C CA . LYS A 1 576 ? -50.646 -5.422 39.273 1.00 86.31 576 LYS A CA 1
ATOM 4498 C C . LYS A 1 576 ? -51.380 -4.726 40.413 1.00 86.31 576 LYS A C 1
ATOM 4500 O O . LYS A 1 576 ? -52.613 -4.743 40.455 1.00 86.31 576 LYS A O 1
ATOM 4505 N N . TYR A 1 577 ? -50.625 -4.077 41.287 1.00 85.50 577 TYR A N 1
ATOM 4506 C CA . TYR A 1 577 ? -51.136 -3.309 42.417 1.00 85.50 577 TYR A CA 1
ATOM 4507 C C . TYR A 1 577 ? -51.006 -1.802 42.173 1.00 85.50 577 TYR A C 1
ATOM 4509 O O . TYR A 1 577 ? -50.232 -1.355 41.326 1.00 85.50 577 TYR A O 1
ATOM 4517 N N . ALA A 1 578 ? -51.815 -1.020 42.891 1.00 78.44 578 ALA A N 1
ATOM 4518 C CA . ALA A 1 578 ? -51.846 0.440 42.788 1.00 78.44 578 ALA A CA 1
ATOM 4519 C C . ALA A 1 578 ? -50.504 1.103 43.152 1.00 78.44 578 ALA A C 1
ATOM 4521 O O . ALA A 1 578 ? -50.198 2.168 42.628 1.00 78.44 578 ALA A O 1
ATOM 4522 N N . ASP A 1 579 ? -49.692 0.442 43.978 1.00 74.06 579 ASP A N 1
ATOM 4523 C CA . ASP A 1 579 ? -48.336 0.854 44.367 1.00 74.06 579 ASP A CA 1
ATOM 4524 C C . ASP A 1 579 ? -47.275 0.634 43.263 1.00 74.06 579 ASP A C 1
ATOM 4526 O O . ASP A 1 579 ? -46.085 0.851 43.483 1.00 74.06 579 ASP A O 1
ATOM 4530 N N . GLY A 1 580 ? -47.689 0.183 42.073 1.00 73.00 580 GLY A N 1
ATOM 4531 C CA . GLY A 1 580 ? -46.810 -0.110 40.942 1.00 73.00 580 GLY A CA 1
ATOM 4532 C C . GLY A 1 580 ? -46.173 -1.502 40.987 1.00 73.00 580 GLY A C 1
ATOM 4533 O O . GLY A 1 580 ? -45.541 -1.914 40.011 1.00 73.00 580 GLY A O 1
ATOM 4534 N N . THR A 1 581 ? -46.364 -2.269 42.066 1.00 78.50 581 THR A N 1
ATOM 4535 C CA . THR A 1 581 ? -45.807 -3.620 42.168 1.00 78.50 581 THR A CA 1
ATOM 4536 C C . THR A 1 581 ? -46.568 -4.617 41.297 1.00 78.50 581 THR A C 1
ATOM 4538 O O . THR A 1 581 ? -47.771 -4.505 41.048 1.00 78.50 581 THR A O 1
ATOM 4541 N N . THR A 1 582 ? -45.845 -5.631 40.817 1.00 85.44 582 THR A N 1
ATOM 4542 C CA . THR A 1 582 ? -46.410 -6.755 40.065 1.00 85.44 582 THR A CA 1
ATOM 4543 C C . THR A 1 582 ? -46.034 -8.066 40.750 1.00 85.44 582 THR A C 1
ATOM 4545 O O . THR A 1 582 ? -44.863 -8.289 41.052 1.00 85.44 582 THR A O 1
ATOM 4548 N N . LYS A 1 583 ? -47.008 -8.950 40.997 1.00 85.75 583 LYS A N 1
ATOM 4549 C CA . LYS A 1 583 ? -46.788 -10.262 41.630 1.00 85.75 583 LYS A CA 1
ATOM 4550 C C . LYS A 1 583 ? -47.319 -11.405 40.781 1.00 85.75 583 LYS A C 1
ATOM 4552 O O . LYS A 1 583 ? -48.355 -11.276 40.138 1.00 85.75 583 LYS A O 1
ATOM 4557 N N . LYS A 1 584 ? -46.641 -12.552 40.845 1.00 89.69 584 LYS A N 1
ATOM 4558 C CA . LYS A 1 584 ? -47.171 -13.832 40.360 1.00 89.69 584 LYS A CA 1
ATOM 4559 C C . LYS A 1 584 ? -47.928 -14.504 41.505 1.00 89.69 584 LYS A C 1
ATOM 4561 O O . LYS A 1 584 ? -47.350 -14.728 42.564 1.00 89.69 584 LYS A O 1
ATOM 4566 N N . VAL A 1 585 ? -49.208 -14.796 41.303 1.00 86.00 585 VAL A N 1
ATOM 4567 C CA . VAL A 1 585 ? -50.089 -15.463 42.269 1.00 86.00 585 VAL A CA 1
ATOM 4568 C C . VAL A 1 585 ? -50.536 -16.788 41.669 1.00 86.00 585 VAL A C 1
ATOM 4570 O O . VAL A 1 585 ? -51.074 -16.809 40.563 1.00 86.00 585 VAL A O 1
ATOM 4573 N N . VAL A 1 586 ? -50.306 -17.885 42.384 1.00 85.12 586 VAL A N 1
ATOM 4574 C CA . VAL A 1 586 ? -50.840 -19.201 42.018 1.00 85.12 586 VAL A CA 1
ATOM 4575 C C . VAL A 1 586 ? -52.253 -19.303 42.581 1.00 85.12 586 VAL A C 1
ATOM 4577 O O . VAL A 1 586 ? -52.463 -19.055 43.766 1.00 85.12 586 VAL A O 1
ATOM 4580 N N . VAL A 1 587 ? -53.215 -19.613 41.718 1.00 85.81 587 VAL A N 1
ATOM 4581 C CA . VAL A 1 587 ? -54.618 -19.841 42.079 1.00 85.81 587 VAL A CA 1
ATOM 4582 C C . VAL A 1 587 ? -54.903 -21.319 41.823 1.00 85.81 587 VAL A C 1
ATOM 4584 O O . VAL A 1 587 ? -54.763 -21.772 40.684 1.00 85.81 587 VAL A O 1
ATOM 4587 N N . GLU A 1 588 ? -55.220 -22.071 42.877 1.00 80.31 588 GLU A N 1
ATOM 4588 C CA . GLU A 1 588 ? -55.455 -23.527 42.823 1.00 80.31 588 GLU A CA 1
ATOM 4589 C C . GLU A 1 588 ? -56.834 -23.924 42.272 1.00 80.31 588 GLU A C 1
ATOM 4591 O O . GLU A 1 588 ? -57.800 -23.153 42.469 1.00 80.31 588 GLU A O 1
#

Secondary structure (DSSP, 8-state):
-----------------GGG--BSSSSSPPSB--EEEEEEPPS-TTTTBTTBP-TT--HHHHHHHHHHHHGGG----EE--STT-EEEEE-SBPEE--TTS--EEEE---BTTB--PEEEEEE--SS-SSSS-SPEEEE--HHHHH-GGG-EEEEEEEEE--TTS-EEEEETTS-EEEE---SS--S-SS-TTS-SEEEEEEEEPPP-EEE-TTT--EEEPPPSSS-BTSS-TT-TTTTEE-GGGEE-TTS-B---SEESEEEEEE----B-GGG-B---EE-EEEES-HHHHHHHHHHHHHH--B-STT------TTSEE--PPPTTSS-EEEEEEETTEEEEEEEEGGGTEEEEEEEE-------SSHHHHTT-BSSSS-GGG-S-EEEEE-SSBPPPEEE-S-TT-EE--EEEEEEBHHHHHHHHH--SS---TTS-SS--TT-EEEEEEEEE-TTS-EEEEEEEEEE--SSSGGG-EEE-S-EEEE-GGG-EESEEEEEEEES-EETTEE-S--EEEEE-BT----S---EEE-----------GGG--EEEEEETTS-EESS--SEEEEEEETTS-EEEEEE-